Protein AF-R5W3Z1-F1 (afdb_monomer_lite)

Structure (mmCIF, N/CA/C/O backbone):
data_AF-R5W3Z1-F1
#
_entry.id   AF-R5W3Z1-F1
#
loop_
_atom_site.group_PDB
_atom_site.id
_atom_site.type_symbol
_atom_site.label_atom_id
_atom_site.label_alt_id
_atom_site.label_comp_id
_atom_site.label_asym_id
_atom_site.label_entity_id
_atom_site.label_seq_id
_atom_site.pdbx_PDB_ins_code
_atom_site.Cartn_x
_atom_site.Cartn_y
_atom_site.Cartn_z
_atom_site.occupancy
_atom_site.B_iso_or_equiv
_atom_site.auth_seq_id
_atom_site.auth_comp_id
_atom_site.auth_asym_id
_atom_site.auth_atom_id
_atom_site.pdbx_PDB_model_num
ATOM 1 N N . MET A 1 1 ? 28.554 -27.833 -35.965 1.00 53.41 1 MET A N 1
ATOM 2 C CA . MET A 1 1 ? 28.028 -27.826 -37.361 1.00 53.41 1 MET A CA 1
ATOM 3 C C . MET A 1 1 ? 29.161 -27.703 -38.378 1.00 53.41 1 MET A C 1
ATOM 5 O O . MET A 1 1 ? 29.049 -28.278 -39.451 1.00 53.41 1 MET A O 1
ATOM 9 N N . TYR A 1 2 ? 30.251 -27.010 -38.029 1.00 67.38 2 TYR A N 1
ATOM 10 C CA . TYR A 1 2 ? 31.408 -26.791 -38.904 1.00 67.38 2 TYR A CA 1
ATOM 11 C C . TYR A 1 2 ? 32.549 -27.806 -38.714 1.00 67.38 2 TYR A C 1
ATOM 13 O O . TYR A 1 2 ? 33.465 -27.845 -39.524 1.00 67.38 2 TYR A O 1
ATOM 21 N N . ASP A 1 3 ? 32.485 -28.658 -37.687 1.00 74.06 3 ASP A N 1
ATOM 22 C CA . ASP A 1 3 ? 33.613 -29.520 -37.285 1.00 74.06 3 ASP A CA 1
ATOM 23 C C . ASP A 1 3 ? 33.798 -30.771 -38.160 1.00 74.06 3 ASP A C 1
ATOM 25 O O . ASP A 1 3 ? 34.754 -31.523 -37.986 1.00 74.06 3 ASP A O 1
ATOM 29 N N . ARG A 1 4 ? 32.875 -31.028 -39.097 1.00 86.12 4 ARG A N 1
ATOM 30 C CA . ARG A 1 4 ? 32.972 -32.132 -40.062 1.00 86.12 4 ARG A CA 1
ATOM 31 C C . ARG A 1 4 ? 32.251 -31.806 -41.373 1.00 86.12 4 ARG A C 1
ATOM 33 O O . ARG A 1 4 ? 31.269 -31.054 -41.335 1.00 86.12 4 ARG A O 1
ATOM 40 N N . PRO A 1 5 ? 32.665 -32.405 -42.507 1.00 87.25 5 PRO A N 1
ATOM 41 C CA . PRO A 1 5 ? 31.951 -32.280 -43.774 1.00 87.25 5 PRO A CA 1
ATOM 42 C C . PRO A 1 5 ? 30.468 -32.637 -43.630 1.00 87.25 5 PRO A C 1
ATOM 44 O O . PRO A 1 5 ? 30.122 -33.641 -43.005 1.00 87.25 5 PRO A O 1
ATOM 47 N N . GLN A 1 6 ? 29.599 -31.809 -44.207 1.00 87.50 6 GLN A N 1
ATOM 48 C CA . GLN A 1 6 ? 28.164 -32.075 -44.293 1.00 87.50 6 GLN A CA 1
ATOM 49 C C . GLN A 1 6 ? 27.840 -32.619 -45.687 1.00 87.50 6 GLN A C 1
ATOM 51 O O . GLN A 1 6 ? 28.346 -32.105 -46.684 1.00 87.50 6 GLN A O 1
ATOM 56 N N . VAL A 1 7 ? 26.999 -33.650 -45.761 1.00 89.88 7 VAL A N 1
ATOM 57 C CA . VAL A 1 7 ? 26.554 -34.252 -47.026 1.00 89.88 7 VAL A CA 1
ATOM 58 C C . VAL A 1 7 ? 25.113 -33.830 -47.281 1.00 89.88 7 VAL A C 1
ATOM 60 O O . VAL A 1 7 ? 24.255 -34.022 -46.421 1.00 89.88 7 VAL A O 1
ATOM 63 N N . LEU A 1 8 ? 24.848 -33.258 -48.457 1.00 90.06 8 LEU A N 1
ATOM 64 C CA . LEU A 1 8 ? 23.506 -32.858 -48.885 1.00 90.06 8 LEU A CA 1
ATOM 65 C C . LEU A 1 8 ? 22.981 -33.820 -49.965 1.00 90.06 8 LEU A C 1
ATOM 67 O O . LEU A 1 8 ? 23.725 -34.137 -50.897 1.00 90.06 8 LEU A O 1
ATOM 71 N N . PRO A 1 9 ? 21.713 -34.265 -49.891 1.00 92.31 9 PRO A N 1
ATOM 72 C CA . PRO A 1 9 ? 21.113 -35.157 -50.881 1.00 92.31 9 PRO A CA 1
ATOM 73 C C . PRO A 1 9 ? 20.674 -34.370 -52.127 1.00 92.31 9 PRO A C 1
ATOM 75 O O . PRO A 1 9 ? 19.489 -34.149 -52.371 1.00 92.31 9 PRO A O 1
ATOM 78 N N . LEU A 1 10 ? 21.645 -33.919 -52.928 1.00 91.81 10 LEU A N 1
ATOM 79 C CA . LEU A 1 10 ? 21.386 -33.070 -54.098 1.00 91.81 10 LEU A CA 1
ATOM 80 C C . LEU A 1 10 ? 20.348 -33.641 -55.090 1.00 91.81 10 LEU A C 1
ATOM 82 O O . LEU A 1 10 ? 19.529 -32.851 -55.562 1.00 91.81 10 LEU A O 1
ATOM 86 N N . PRO A 1 11 ? 20.301 -34.960 -55.386 1.00 92.56 11 PRO A N 1
ATOM 87 C CA . PRO A 1 11 ? 19.276 -35.515 -56.275 1.00 92.56 11 PRO A CA 1
ATOM 88 C C . PRO A 1 11 ? 17.839 -35.287 -55.776 1.00 92.56 11 PRO A C 1
ATOM 90 O O . PRO A 1 11 ? 16.968 -34.921 -56.564 1.00 92.56 11 PRO A O 1
ATOM 93 N N . ASP A 1 12 ? 17.605 -35.413 -54.466 1.00 93.94 12 ASP A N 1
ATOM 94 C CA . ASP A 1 12 ? 16.282 -35.209 -53.855 1.00 93.94 12 ASP A CA 1
ATOM 95 C C . ASP A 1 12 ? 15.904 -33.724 -53.767 1.00 93.94 12 ASP A C 1
ATOM 97 O O . ASP A 1 12 ? 14.724 -33.362 -53.766 1.00 93.94 12 ASP A O 1
ATOM 101 N N . MET A 1 13 ? 16.914 -32.856 -53.679 1.00 95.19 13 MET A N 1
ATOM 102 C CA . MET A 1 13 ? 16.752 -31.404 -53.629 1.00 95.19 13 MET A CA 1
ATOM 103 C C . MET A 1 13 ? 16.442 -30.811 -55.003 1.00 95.19 13 MET A C 1
ATOM 105 O O . MET A 1 13 ? 15.615 -29.902 -55.104 1.00 95.19 13 MET A O 1
ATOM 109 N N . TYR A 1 14 ? 17.076 -31.338 -56.055 1.00 88.50 14 TYR A N 1
ATOM 110 C CA . TYR A 1 14 ? 16.977 -30.806 -57.412 1.00 88.50 14 TYR A CA 1
ATOM 111 C C . TYR A 1 14 ? 15.541 -30.845 -57.941 1.00 88.50 14 TYR A C 1
ATOM 113 O O . TYR A 1 14 ? 15.017 -29.822 -58.372 1.00 88.50 14 TYR A O 1
ATOM 121 N N . GLY A 1 15 ? 14.853 -31.985 -57.808 1.00 90.19 15 GLY A N 1
ATOM 122 C CA . GLY A 1 15 ? 13.467 -32.134 -58.276 1.00 90.19 15 GLY A CA 1
ATOM 123 C C . GLY A 1 15 ? 12.446 -31.249 -57.548 1.00 90.19 15 GLY A C 1
ATOM 124 O O . GLY A 1 15 ? 11.312 -31.119 -58.000 1.00 90.19 15 GLY A O 1
ATOM 125 N N . LYS A 1 16 ? 12.841 -30.636 -56.426 1.00 94.25 16 LYS A N 1
ATOM 126 C CA . LYS A 1 16 ? 12.005 -29.769 -55.584 1.00 94.25 16 LYS A CA 1
ATOM 127 C C . LYS A 1 16 ? 12.449 -28.303 -55.608 1.00 94.25 16 LYS A C 1
ATOM 129 O O . LYS A 1 16 ? 11.865 -27.499 -54.888 1.00 94.25 16 LYS A O 1
ATOM 134 N N . ASN A 1 17 ? 13.464 -27.956 -56.407 1.00 93.38 17 ASN A N 1
ATOM 135 C CA . ASN A 1 17 ? 14.061 -26.617 -56.468 1.00 93.38 17 ASN A CA 1
ATOM 136 C C . ASN A 1 17 ? 14.481 -26.074 -55.089 1.00 93.38 17 ASN A C 1
ATOM 138 O O . ASN A 1 17 ? 14.274 -24.900 -54.780 1.00 93.38 17 ASN A O 1
ATOM 142 N N . LEU A 1 18 ? 15.046 -26.932 -54.233 1.00 94.19 18 LEU A N 1
ATOM 143 C CA . LEU A 1 18 ? 15.487 -26.511 -52.904 1.00 94.19 18 LEU A CA 1
ATOM 144 C C . LEU A 1 18 ? 16.828 -25.772 -52.980 1.00 94.19 18 LEU A C 1
ATOM 146 O O . LEU A 1 18 ? 17.798 -26.277 -53.544 1.00 94.19 18 LEU A O 1
ATOM 150 N N . THR A 1 19 ? 16.895 -24.613 -52.328 1.00 91.31 19 THR A N 1
ATOM 151 C CA . THR A 1 19 ? 18.121 -23.820 -52.177 1.00 91.31 19 THR A CA 1
ATOM 152 C C . THR A 1 19 ? 18.722 -24.049 -50.795 1.00 91.31 19 THR A C 1
ATOM 154 O O . THR A 1 19 ? 18.048 -23.855 -49.784 1.00 91.31 19 THR A O 1
ATOM 157 N N . PHE A 1 20 ? 20.006 -24.407 -50.735 1.00 89.00 20 PHE A N 1
ATOM 158 C CA . PHE A 1 20 ? 20.772 -24.406 -49.488 1.00 89.00 20 PHE A CA 1
ATOM 159 C C . PHE A 1 20 ? 21.518 -23.078 -49.350 1.00 89.00 20 PHE A C 1
ATOM 161 O O . PHE A 1 20 ? 22.374 -22.756 -50.173 1.00 89.00 20 PHE A O 1
ATOM 168 N N . LYS A 1 21 ? 21.182 -22.303 -48.316 1.00 88.50 21 LYS A N 1
ATOM 169 C CA . LYS A 1 21 ? 21.826 -21.024 -48.000 1.00 88.50 21 LYS A CA 1
ATOM 170 C C . LYS A 1 21 ? 22.488 -21.121 -46.629 1.00 88.50 21 LYS A C 1
ATOM 172 O O . LYS A 1 21 ? 21.856 -21.544 -45.666 1.00 88.50 21 LYS A O 1
ATOM 177 N N . THR A 1 22 ? 23.742 -20.693 -46.542 1.00 85.50 22 THR A N 1
ATOM 178 C CA . THR A 1 22 ? 24.482 -20.532 -45.282 1.00 85.50 22 THR A CA 1
ATOM 179 C C . THR A 1 22 ? 24.839 -19.065 -45.089 1.00 85.50 22 THR A C 1
ATOM 181 O O . THR A 1 22 ? 25.014 -18.345 -46.071 1.00 85.50 22 THR A O 1
ATOM 184 N N . GLY A 1 23 ? 25.003 -18.622 -43.848 1.00 81.00 23 GLY A N 1
ATOM 185 C CA . GLY A 1 23 ? 25.398 -17.250 -43.543 1.00 81.00 23 GLY A CA 1
ATOM 186 C C . GLY A 1 23 ? 25.834 -17.095 -42.091 1.00 81.00 23 GLY A C 1
ATOM 187 O O . GLY A 1 23 ? 25.547 -17.955 -41.259 1.00 81.00 23 GLY A O 1
ATOM 188 N N . GLY A 1 24 ? 26.559 -16.010 -41.817 1.00 77.00 24 GLY A N 1
ATOM 189 C CA . GLY A 1 24 ? 26.831 -15.545 -40.458 1.00 77.00 24 GLY A CA 1
ATOM 190 C C . GLY A 1 24 ? 25.657 -14.744 -39.891 1.00 77.00 24 GLY A C 1
ATOM 191 O O . GLY A 1 24 ? 24.593 -14.670 -40.502 1.00 77.00 24 GLY A O 1
ATOM 192 N N . VAL A 1 25 ? 25.859 -14.140 -38.720 1.00 78.38 25 VAL A N 1
ATOM 193 C CA . VAL A 1 25 ? 24.872 -13.228 -38.124 1.00 78.38 25 VAL A CA 1
ATOM 194 C C . VAL A 1 25 ? 24.678 -12.027 -39.045 1.00 78.38 25 VAL A C 1
ATOM 196 O O . VAL A 1 25 ? 25.653 -11.360 -39.393 1.00 78.38 25 VAL A O 1
ATOM 199 N N . ASP A 1 26 ? 23.427 -11.760 -39.414 1.00 70.69 26 ASP A N 1
ATOM 200 C CA . ASP A 1 26 ? 23.076 -10.617 -40.244 1.00 70.69 26 ASP A CA 1
ATOM 201 C C . ASP A 1 26 ? 22.780 -9.396 -39.366 1.00 70.69 26 ASP A C 1
ATOM 203 O O . ASP A 1 26 ? 21.762 -9.328 -38.678 1.00 70.69 26 ASP A O 1
ATOM 207 N N . GLY A 1 27 ? 23.734 -8.468 -39.309 1.00 71.56 27 GLY A N 1
ATOM 208 C CA . GLY A 1 27 ? 23.624 -7.238 -38.525 1.00 71.56 27 GLY A CA 1
ATOM 209 C C . GLY A 1 27 ? 23.068 -6.048 -39.309 1.00 71.56 27 GLY A C 1
ATOM 210 O O . GLY A 1 27 ? 23.003 -4.956 -38.743 1.00 71.56 27 GLY A O 1
ATOM 211 N N . CYS A 1 28 ? 22.718 -6.202 -40.597 1.00 81.50 28 CYS A N 1
ATOM 212 C CA . CYS A 1 28 ? 22.297 -5.068 -41.428 1.00 81.50 28 CYS A CA 1
ATOM 213 C C . CYS A 1 28 ? 20.879 -4.569 -41.120 1.00 81.50 28 CYS A C 1
ATOM 215 O O . CYS A 1 28 ? 20.592 -3.394 -41.344 1.00 81.50 28 CYS A O 1
ATOM 217 N N . ASP A 1 29 ? 20.037 -5.412 -40.518 1.00 86.50 29 ASP A N 1
ATOM 218 C CA . ASP A 1 29 ? 18.621 -5.108 -40.273 1.00 86.50 29 ASP A CA 1
ATOM 219 C C . ASP A 1 29 ? 18.344 -4.589 -38.851 1.00 86.50 29 ASP A C 1
ATOM 221 O O . ASP A 1 29 ? 17.193 -4.415 -38.448 1.00 86.50 29 ASP A O 1
ATOM 225 N N . CYS A 1 30 ? 19.386 -4.287 -38.068 1.00 87.62 30 CYS A N 1
ATOM 226 C CA . CYS A 1 30 ? 19.242 -3.806 -36.689 1.00 87.62 30 CYS A CA 1
ATOM 227 C C . CYS A 1 30 ? 18.326 -2.576 -36.575 1.00 87.62 30 CYS A C 1
ATOM 229 O O . CYS A 1 30 ? 17.516 -2.494 -35.653 1.00 87.62 30 CYS A O 1
ATOM 231 N N . ALA A 1 31 ? 18.427 -1.627 -37.512 1.00 90.75 31 ALA A N 1
ATOM 232 C CA . ALA A 1 31 ? 17.596 -0.423 -37.507 1.00 90.75 31 ALA A CA 1
ATOM 233 C C . ALA A 1 31 ? 16.106 -0.742 -37.715 1.00 90.75 31 ALA A C 1
ATOM 235 O O . ALA A 1 31 ? 15.247 -0.161 -37.052 1.00 90.75 31 ALA A O 1
ATOM 236 N N . GLU A 1 32 ? 15.795 -1.687 -38.603 1.00 93.81 32 GLU A N 1
ATOM 237 C CA . GLU A 1 32 ? 14.421 -2.121 -38.842 1.00 93.81 32 GLU A CA 1
ATOM 238 C C . GLU A 1 32 ? 13.862 -2.886 -37.641 1.00 93.81 32 GLU A C 1
ATOM 240 O O . GLU A 1 32 ? 12.751 -2.592 -37.199 1.00 93.81 32 GLU A O 1
ATOM 245 N N . ILE A 1 33 ? 14.647 -3.801 -37.067 1.00 92.38 33 ILE A N 1
ATOM 246 C CA . ILE A 1 33 ? 14.259 -4.571 -35.879 1.00 92.38 33 ILE A CA 1
ATOM 247 C C . ILE A 1 33 ? 13.944 -3.630 -34.709 1.00 92.38 33 ILE A C 1
ATOM 249 O O . ILE A 1 33 ? 12.888 -3.753 -34.093 1.00 92.38 33 ILE A O 1
ATOM 253 N N . LEU A 1 34 ? 14.813 -2.650 -34.432 1.00 91.75 34 LEU A N 1
ATOM 254 C CA . LEU A 1 34 ? 14.584 -1.663 -33.371 1.00 91.75 34 LEU A CA 1
ATOM 255 C C . LEU A 1 34 ? 13.319 -0.833 -33.616 1.00 91.75 34 LEU A C 1
ATOM 257 O O . LEU A 1 34 ? 12.571 -0.578 -32.674 1.00 91.75 34 LEU A O 1
ATOM 261 N N . ARG A 1 35 ? 13.045 -0.449 -34.869 1.00 95.06 35 ARG A N 1
ATOM 262 C CA . ARG A 1 35 ? 11.805 0.252 -35.227 1.00 95.06 35 ARG A CA 1
ATOM 263 C C . ARG A 1 35 ? 10.573 -0.610 -34.944 1.00 95.06 35 ARG A C 1
ATOM 265 O O . ARG A 1 35 ? 9.619 -0.119 -34.355 1.00 95.06 35 ARG A O 1
ATOM 272 N N . LEU A 1 36 ? 10.590 -1.886 -35.326 1.00 96.56 36 LEU A N 1
ATOM 273 C CA . LEU A 1 36 ? 9.467 -2.801 -35.093 1.00 96.56 36 LEU A CA 1
ATOM 274 C C . LEU A 1 36 ? 9.218 -3.055 -33.598 1.00 96.56 36 LEU A C 1
ATOM 276 O O . LEU A 1 36 ? 8.062 -3.166 -33.192 1.00 96.56 36 LEU A O 1
ATOM 280 N N . ILE A 1 37 ? 10.280 -3.103 -32.786 1.00 93.56 37 ILE A N 1
ATOM 281 C CA . ILE A 1 37 ? 10.176 -3.166 -31.320 1.00 93.56 37 ILE A CA 1
ATOM 282 C C . ILE A 1 37 ? 9.554 -1.876 -30.774 1.00 93.56 37 ILE A C 1
ATOM 284 O O . ILE A 1 37 ? 8.605 -1.938 -30.000 1.00 93.56 37 ILE A O 1
ATOM 288 N N . ALA A 1 38 ? 10.039 -0.706 -31.205 1.00 88.44 38 ALA A N 1
ATOM 289 C CA . ALA A 1 38 ? 9.512 0.587 -30.764 1.00 88.44 38 ALA A CA 1
ATOM 290 C C . ALA A 1 38 ? 8.032 0.791 -31.143 1.00 88.44 38 ALA A C 1
ATOM 292 O O . ALA A 1 38 ? 7.286 1.426 -30.405 1.00 88.44 38 ALA A O 1
ATOM 293 N N . GLU A 1 39 ? 7.598 0.226 -32.272 1.00 94.69 39 GLU A N 1
ATOM 294 C CA . GLU A 1 39 ? 6.197 0.206 -32.712 1.00 94.69 39 GLU A CA 1
ATOM 295 C C . GLU A 1 39 ? 5.341 -0.864 -31.999 1.00 94.69 39 GLU A C 1
ATOM 297 O O . GLU A 1 39 ? 4.153 -0.983 -32.296 1.00 94.69 39 GLU A O 1
ATOM 302 N N . GLY A 1 40 ? 5.917 -1.676 -31.104 1.00 88.62 40 GLY A N 1
ATOM 303 C CA . GLY A 1 40 ? 5.217 -2.758 -30.399 1.00 88.62 40 GLY A CA 1
ATOM 304 C C . GLY A 1 40 ? 4.834 -3.954 -31.281 1.00 88.62 40 GLY A C 1
ATOM 305 O O . GLY A 1 40 ? 4.086 -4.827 -30.851 1.00 88.62 40 GLY A O 1
ATOM 306 N N . LYS A 1 41 ? 5.336 -4.020 -32.521 1.00 95.25 41 LYS A N 1
ATOM 307 C CA . LYS A 1 41 ? 5.076 -5.130 -33.458 1.00 95.25 41 LYS A CA 1
ATOM 308 C C . LYS A 1 41 ? 5.900 -6.375 -33.144 1.00 95.25 41 LYS A C 1
ATOM 310 O O . LYS A 1 41 ? 5.541 -7.468 -33.574 1.00 95.25 41 LYS A O 1
ATOM 315 N N . ILE A 1 42 ? 7.010 -6.203 -32.429 1.00 94.75 42 ILE A N 1
ATOM 316 C CA . ILE A 1 42 ? 7.846 -7.284 -31.913 1.00 94.75 42 ILE A CA 1
ATOM 317 C C . ILE A 1 42 ? 8.030 -7.052 -30.416 1.00 94.75 42 ILE A C 1
ATOM 319 O O . ILE A 1 42 ? 8.662 -6.077 -30.020 1.00 94.75 42 ILE A O 1
ATOM 323 N N . ASP A 1 43 ? 7.536 -7.979 -29.599 1.00 87.38 43 ASP A N 1
ATOM 324 C CA . ASP A 1 43 ? 7.870 -8.034 -28.179 1.00 87.38 43 ASP A CA 1
ATOM 325 C C . ASP A 1 43 ? 8.962 -9.084 -27.941 1.00 87.38 43 ASP A C 1
ATOM 327 O O . ASP A 1 43 ? 8.749 -10.289 -28.082 1.00 87.38 43 ASP A O 1
ATOM 331 N N . THR A 1 44 ? 10.162 -8.617 -27.596 1.00 89.44 44 THR A N 1
ATOM 332 C CA . THR A 1 44 ? 11.297 -9.489 -27.262 1.00 89.44 44 THR A CA 1
ATOM 333 C C . THR A 1 44 ? 11.380 -9.824 -25.776 1.00 89.44 44 THR A C 1
ATOM 335 O O . THR A 1 44 ? 12.243 -10.609 -25.384 1.00 89.44 44 THR A O 1
ATOM 338 N N . THR A 1 45 ? 10.528 -9.233 -24.935 1.00 84.19 45 THR A N 1
ATOM 339 C CA . THR A 1 45 ? 10.562 -9.402 -23.475 1.00 84.19 45 THR A CA 1
ATOM 340 C C . THR A 1 45 ? 10.517 -10.874 -23.051 1.00 84.19 45 THR A C 1
ATOM 342 O O . THR A 1 45 ? 11.372 -11.260 -22.249 1.00 84.19 45 THR A O 1
ATOM 345 N N . PRO A 1 46 ? 9.661 -11.741 -23.638 1.00 87.75 46 PRO A N 1
ATOM 346 C CA . PRO A 1 46 ? 9.592 -13.156 -23.262 1.00 87.75 46 PRO A CA 1
ATOM 347 C C . PRO A 1 46 ? 10.866 -13.956 -23.560 1.00 87.75 46 PRO A C 1
ATOM 349 O O . PRO A 1 46 ? 11.052 -15.042 -23.017 1.00 87.75 46 PRO A O 1
ATOM 352 N N . LEU A 1 47 ? 11.759 -13.447 -24.421 1.00 92.00 47 LEU A N 1
ATOM 353 C CA . LEU A 1 47 ? 13.020 -14.125 -24.718 1.00 92.00 47 LEU A CA 1
ATOM 354 C C . LEU A 1 47 ? 13.974 -14.084 -23.522 1.00 92.00 47 LEU A C 1
ATOM 356 O O . LEU A 1 47 ? 14.762 -15.014 -23.349 1.00 92.00 47 LEU A O 1
ATOM 360 N N . ILE A 1 48 ? 13.916 -13.027 -22.700 1.00 93.00 48 ILE A N 1
ATOM 361 C CA . ILE A 1 48 ? 14.752 -12.877 -21.504 1.00 93.00 48 ILE A CA 1
ATOM 362 C C . ILE A 1 48 ? 14.168 -13.726 -20.378 1.00 93.00 48 ILE A C 1
ATOM 364 O O . ILE A 1 48 ? 13.392 -13.259 -19.554 1.00 93.00 48 ILE A O 1
ATOM 368 N N . THR A 1 49 ? 14.591 -14.984 -20.339 1.00 92.19 49 THR A N 1
ATOM 369 C CA . THR A 1 49 ? 14.165 -15.948 -19.315 1.00 92.19 49 THR A CA 1
ATOM 370 C C . THR A 1 49 ? 14.831 -15.741 -17.958 1.00 92.19 49 THR A C 1
ATOM 372 O O . THR A 1 49 ? 14.245 -16.080 -16.942 1.00 92.19 49 THR A O 1
ATOM 375 N N . HIS A 1 50 ? 16.060 -15.216 -17.933 1.00 86.81 50 HIS A N 1
ATOM 376 C CA . HIS A 1 50 ? 16.852 -15.086 -16.710 1.00 86.81 50 HIS A CA 1
ATOM 377 C C . HIS A 1 50 ? 17.625 -13.766 -16.699 1.00 86.81 50 HIS A C 1
ATOM 379 O O . HIS A 1 50 ? 18.049 -13.261 -17.746 1.00 86.81 50 HIS A O 1
ATOM 385 N N . ARG A 1 51 ? 17.841 -13.215 -15.502 1.00 88.81 51 ARG A N 1
ATOM 386 C CA . ARG A 1 51 ? 18.617 -11.991 -15.279 1.00 88.81 51 ARG A CA 1
ATOM 387 C C . ARG A 1 51 ? 19.558 -12.194 -14.100 1.00 88.81 51 ARG A C 1
ATOM 389 O O . ARG A 1 51 ? 19.101 -12.624 -13.049 1.00 88.81 51 ARG A O 1
ATOM 396 N N . PHE A 1 52 ? 20.829 -11.843 -14.273 1.00 79.31 52 PHE A N 1
ATOM 397 C CA . PHE A 1 52 ? 21.835 -11.896 -13.208 1.00 79.31 52 PHE A CA 1
ATOM 398 C C . PHE A 1 52 ? 22.590 -10.572 -13.137 1.00 79.31 52 PHE A C 1
ATOM 400 O O . PHE A 1 52 ? 22.905 -10.005 -14.188 1.00 79.31 52 PHE A O 1
ATOM 407 N N . PRO A 1 53 ? 22.919 -10.067 -11.941 1.00 75.94 53 PRO A N 1
ATOM 408 C CA . PRO A 1 53 ? 23.841 -8.951 -11.822 1.00 75.94 53 PRO A CA 1
ATOM 409 C C . PRO A 1 53 ? 25.265 -9.395 -12.179 1.00 75.94 53 PRO A C 1
ATOM 411 O O . PRO A 1 53 ? 25.621 -10.567 -12.071 1.00 75.94 53 PRO A O 1
ATOM 414 N N . LEU A 1 54 ? 26.111 -8.450 -12.594 1.00 81.31 54 LEU A N 1
ATOM 415 C CA . LEU A 1 54 ? 27.478 -8.751 -13.041 1.00 81.31 54 LEU A CA 1
ATOM 416 C C . LEU A 1 54 ? 28.333 -9.494 -11.991 1.00 81.31 54 LEU A C 1
ATOM 418 O O . LEU A 1 54 ? 29.249 -10.221 -12.354 1.00 81.31 54 LEU A O 1
ATOM 422 N N . ASN A 1 55 ? 28.057 -9.338 -10.694 1.00 77.94 55 ASN A N 1
ATOM 423 C CA . ASN A 1 55 ? 28.736 -10.086 -9.625 1.00 77.94 55 ASN A CA 1
ATOM 424 C C . ASN A 1 55 ? 28.283 -11.550 -9.487 1.00 77.94 55 ASN A C 1
ATOM 426 O O . ASN A 1 55 ? 28.949 -12.297 -8.781 1.00 77.94 55 ASN A O 1
ATOM 430 N N . GLU A 1 56 ? 27.211 -11.965 -10.161 1.00 80.94 56 GLU A N 1
ATOM 431 C CA . GLU A 1 56 ? 26.741 -13.358 -10.249 1.00 80.94 56 GLU A CA 1
ATOM 432 C C . GLU A 1 56 ? 26.982 -13.945 -11.650 1.00 80.94 56 GLU A C 1
ATOM 434 O O . GLU A 1 56 ? 26.322 -14.889 -12.084 1.00 80.94 56 GLU A O 1
ATOM 439 N N . ILE A 1 57 ? 27.942 -13.383 -12.390 1.00 90.75 57 ILE A N 1
ATOM 440 C CA . ILE A 1 57 ? 28.220 -13.781 -13.772 1.00 90.75 57 ILE A CA 1
ATOM 441 C C . ILE A 1 57 ? 28.564 -15.272 -13.907 1.00 90.75 57 ILE A C 1
ATOM 443 O O . ILE A 1 57 ? 28.195 -15.890 -14.901 1.00 90.75 57 ILE A O 1
ATOM 447 N N . GLU A 1 58 ? 29.223 -15.873 -12.913 1.00 91.31 58 GLU A N 1
ATOM 448 C CA . GLU A 1 58 ? 29.547 -17.306 -12.922 1.00 91.31 58 GLU A CA 1
ATOM 449 C C . GLU A 1 58 ? 28.286 -18.180 -12.907 1.00 91.31 58 GLU A C 1
ATOM 451 O O . GLU A 1 58 ? 28.192 -19.147 -13.663 1.00 91.31 58 GLU A O 1
ATOM 456 N N . GLU A 1 59 ? 27.282 -17.801 -12.116 1.00 86.50 59 GLU A N 1
ATOM 457 C CA . GLU A 1 59 ? 26.005 -18.511 -12.036 1.00 86.50 59 GLU A CA 1
ATOM 458 C C . GLU A 1 59 ? 25.188 -18.344 -13.321 1.00 86.50 59 GLU A C 1
ATOM 460 O O . GLU A 1 59 ? 24.614 -19.304 -13.842 1.00 86.50 59 GLU A O 1
ATOM 465 N N . ALA A 1 60 ? 25.220 -17.139 -13.895 1.00 93.25 60 ALA A N 1
ATOM 466 C CA . ALA A 1 60 ? 24.631 -16.856 -15.196 1.00 93.25 60 ALA A CA 1
ATOM 467 C C . ALA A 1 60 ? 25.192 -17.781 -16.291 1.00 93.25 60 ALA A C 1
ATOM 469 O O . ALA A 1 60 ? 24.429 -18.341 -17.086 1.00 93.25 60 ALA A O 1
ATOM 470 N N . TYR A 1 61 ? 26.518 -17.975 -16.311 1.00 96.00 61 TYR A N 1
ATOM 471 C CA . TYR A 1 61 ? 27.169 -18.925 -17.213 1.00 96.00 61 TYR A CA 1
ATOM 472 C C . TYR A 1 61 ? 26.775 -20.367 -16.896 1.00 96.00 61 TYR A C 1
ATOM 474 O O . TYR A 1 61 ? 26.426 -21.097 -17.821 1.00 96.00 61 TYR A O 1
ATOM 482 N N . ARG A 1 62 ? 26.751 -20.767 -15.616 1.00 95.56 62 ARG A N 1
ATOM 483 C CA . ARG A 1 62 ? 26.370 -22.124 -15.198 1.00 95.56 62 ARG A CA 1
ATOM 484 C C . ARG A 1 62 ? 24.980 -22.505 -15.704 1.00 95.56 62 ARG A C 1
ATOM 486 O O . ARG A 1 62 ? 24.831 -23.575 -16.293 1.00 95.56 62 ARG A O 1
ATOM 493 N N . ILE A 1 63 ? 23.976 -21.650 -15.503 1.00 93.75 63 ILE A N 1
ATOM 494 C CA . ILE A 1 63 ? 22.603 -21.912 -15.961 1.00 93.75 63 ILE A CA 1
ATOM 495 C C . ILE A 1 63 ? 22.543 -21.975 -17.486 1.00 93.75 63 ILE A C 1
ATOM 497 O O . ILE A 1 63 ? 21.987 -22.931 -18.030 1.00 93.75 63 ILE A O 1
ATOM 501 N N . PHE A 1 64 ? 23.154 -21.008 -18.180 1.00 96.31 64 PHE A N 1
ATOM 502 C CA . PHE A 1 64 ? 23.111 -20.942 -19.641 1.00 96.31 64 PHE A CA 1
ATOM 503 C C . PHE A 1 64 ? 23.820 -22.124 -20.317 1.00 96.31 64 PHE A C 1
ATOM 505 O O . PHE A 1 64 ? 23.261 -22.740 -21.225 1.00 96.31 64 PHE A O 1
ATOM 512 N N . GLU A 1 65 ? 25.026 -22.471 -19.865 1.00 95.88 65 GLU A N 1
ATOM 513 C CA . GLU A 1 65 ? 25.832 -23.563 -20.420 1.00 95.88 65 GLU A CA 1
ATOM 514 C C . GLU A 1 65 ? 25.155 -24.923 -20.225 1.00 95.88 65 GLU A C 1
ATOM 516 O O . GLU A 1 65 ? 25.090 -25.730 -21.155 1.00 95.88 65 GLU A O 1
ATOM 521 N N . ASN A 1 66 ? 24.582 -25.153 -19.040 1.00 95.00 66 ASN A N 1
ATOM 522 C CA . ASN A 1 66 ? 23.946 -26.423 -18.689 1.00 95.00 66 ASN A CA 1
ATOM 523 C C . ASN A 1 66 ? 22.463 -26.501 -19.088 1.00 95.00 66 ASN A C 1
ATOM 525 O O . ASN A 1 66 ? 21.826 -27.525 -18.845 1.00 95.00 66 ASN A O 1
ATOM 529 N N . ARG A 1 67 ? 21.912 -25.451 -19.715 1.00 93.88 67 ARG A N 1
ATOM 530 C CA . ARG A 1 67 ? 20.501 -25.361 -20.139 1.00 93.88 67 ARG A CA 1
ATOM 531 C C . ARG A 1 67 ? 19.513 -25.643 -19.000 1.00 93.88 67 ARG A C 1
ATOM 533 O O . ARG A 1 67 ? 18.517 -26.343 -19.191 1.00 93.88 67 ARG A O 1
ATOM 540 N N . LEU A 1 68 ? 19.810 -25.123 -17.814 1.00 88.56 68 LEU A N 1
ATOM 541 C CA . LEU A 1 68 ? 18.977 -25.321 -16.629 1.00 88.56 68 LEU A CA 1
ATOM 542 C C . LEU A 1 68 ? 17.742 -24.421 -16.673 1.00 88.56 68 LEU A C 1
ATOM 544 O O . LEU A 1 68 ? 17.719 -23.419 -17.387 1.00 88.56 68 LEU A O 1
ATOM 548 N N . ASP A 1 69 ? 16.710 -24.813 -15.929 1.00 87.81 69 ASP A N 1
ATOM 549 C CA . ASP A 1 69 ? 15.528 -23.993 -15.635 1.00 87.81 69 ASP A CA 1
ATOM 550 C C . ASP A 1 69 ? 14.834 -23.390 -16.871 1.00 87.81 69 ASP A C 1
ATOM 552 O O . ASP A 1 69 ? 14.244 -22.314 -16.832 1.00 87.81 69 ASP A O 1
ATOM 556 N N . GLY A 1 70 ? 14.901 -24.092 -18.009 1.00 90.94 70 GLY A N 1
ATOM 557 C CA . GLY A 1 70 ? 14.276 -23.644 -19.255 1.00 90.94 70 GLY A CA 1
ATOM 558 C C . GLY A 1 70 ? 14.913 -22.387 -19.862 1.00 90.94 70 GLY A C 1
ATOM 559 O O . GLY A 1 70 ? 14.239 -21.659 -20.589 1.00 90.94 70 GLY A O 1
ATOM 560 N N . VAL A 1 71 ? 16.192 -22.111 -19.577 1.00 94.00 71 VAL A N 1
ATOM 561 C CA . VAL A 1 71 ? 16.895 -20.913 -20.061 1.00 94.00 71 VAL A CA 1
ATOM 562 C C . VAL A 1 71 ? 16.895 -20.785 -21.594 1.00 94.00 71 VAL A C 1
ATOM 564 O O . VAL A 1 71 ? 17.260 -21.705 -22.328 1.00 94.00 71 VAL A O 1
ATOM 567 N N . ILE A 1 72 ? 16.529 -19.592 -22.075 1.00 93.88 72 ILE A N 1
ATOM 568 C CA . ILE A 1 72 ? 16.585 -19.183 -23.490 1.00 93.88 72 ILE A CA 1
ATOM 569 C C . ILE A 1 72 ? 17.602 -18.051 -23.665 1.00 93.88 72 ILE A C 1
ATOM 571 O O . ILE A 1 72 ? 18.554 -18.171 -24.438 1.00 93.88 72 ILE A O 1
ATOM 575 N N . LYS A 1 73 ? 17.426 -16.948 -22.929 1.00 95.12 73 LYS A N 1
ATOM 576 C CA . LYS A 1 73 ? 18.336 -15.796 -22.916 1.00 95.12 73 LYS A CA 1
ATOM 577 C C . LYS A 1 73 ? 18.584 -15.355 -21.483 1.00 95.12 73 LYS A C 1
ATOM 579 O O . LYS A 1 73 ? 17.648 -15.223 -20.689 1.00 95.12 73 LYS A O 1
ATOM 584 N N . VAL A 1 74 ? 19.852 -15.078 -21.204 1.00 94.44 74 VAL A N 1
ATOM 585 C CA . VAL A 1 74 ? 20.305 -14.456 -19.966 1.00 94.44 74 VAL A CA 1
ATOM 586 C C . VAL A 1 74 ? 20.676 -13.004 -20.251 1.00 94.44 74 VAL A C 1
ATOM 588 O O . VAL A 1 74 ? 21.437 -12.736 -21.184 1.00 94.44 74 VAL A O 1
ATOM 591 N N . ALA A 1 75 ? 20.138 -12.068 -19.472 1.00 92.88 75 ALA A N 1
ATOM 592 C CA . ALA A 1 75 ? 20.561 -10.671 -19.496 1.00 92.88 75 ALA A CA 1
ATOM 593 C C . ALA A 1 75 ? 21.403 -10.357 -18.255 1.00 92.88 75 ALA A C 1
ATOM 595 O O . ALA A 1 75 ? 20.969 -10.598 -17.129 1.00 92.88 75 ALA A O 1
ATOM 596 N N . ILE A 1 76 ? 22.599 -9.808 -18.469 1.00 90.44 76 ILE A N 1
ATOM 597 C CA . ILE A 1 76 ? 23.469 -9.364 -17.380 1.00 90.44 76 ILE A CA 1
ATOM 598 C C . ILE A 1 76 ? 23.152 -7.911 -17.061 1.00 90.44 76 ILE A C 1
ATOM 600 O O . ILE A 1 76 ? 23.155 -7.059 -17.951 1.00 90.44 76 ILE A O 1
ATOM 604 N N . THR A 1 77 ? 22.862 -7.635 -15.796 1.00 78.50 77 THR A N 1
ATOM 605 C CA . THR A 1 77 ? 22.637 -6.283 -15.290 1.00 78.50 77 THR A CA 1
ATOM 606 C C . THR A 1 77 ? 23.903 -5.746 -14.623 1.00 78.50 77 THR A C 1
ATOM 608 O O . THR A 1 77 ? 24.862 -6.478 -14.365 1.00 78.50 77 THR A O 1
ATOM 611 N N . GLU A 1 78 ? 23.948 -4.435 -14.383 1.00 65.94 78 GLU A N 1
ATOM 612 C CA . GLU A 1 78 ? 25.054 -3.807 -13.652 1.00 65.94 78 GLU A CA 1
ATOM 613 C C . GLU A 1 78 ? 25.287 -4.493 -12.298 1.00 65.94 78 GLU A C 1
ATOM 615 O O . GLU A 1 78 ? 24.371 -5.073 -11.711 1.00 65.94 78 GLU A O 1
ATOM 620 N N . LYS A 1 79 ? 26.519 -4.410 -11.783 1.00 57.41 79 LYS A N 1
ATOM 621 C CA . LYS A 1 79 ? 26.852 -4.919 -10.451 1.00 57.41 79 LYS A CA 1
ATOM 622 C C . LYS A 1 79 ? 25.918 -4.273 -9.423 1.00 57.41 79 LYS A C 1
ATOM 624 O O . LYS A 1 79 ? 26.023 -3.078 -9.158 1.00 57.41 79 LYS A O 1
ATOM 629 N N . VAL A 1 80 ? 25.048 -5.075 -8.821 1.00 55.25 80 VAL A N 1
ATOM 630 C CA . VAL A 1 80 ? 24.315 -4.681 -7.621 1.00 55.25 80 VAL A CA 1
ATOM 631 C C . VAL A 1 80 ? 25.168 -5.145 -6.454 1.00 55.25 80 VAL A C 1
ATOM 633 O O . VAL A 1 80 ? 25.429 -6.338 -6.306 1.00 55.25 80 VAL A O 1
ATOM 636 N N . GLU A 1 81 ? 25.674 -4.215 -5.645 1.00 55.34 81 GLU A N 1
ATOM 637 C CA . GLU A 1 81 ? 26.287 -4.623 -4.385 1.00 55.34 81 GLU A CA 1
ATOM 638 C C . GLU A 1 81 ? 25.212 -5.286 -3.527 1.00 55.34 81 GLU A C 1
ATOM 640 O O . GLU A 1 81 ? 24.219 -4.662 -3.156 1.00 55.34 81 GLU A O 1
ATOM 645 N N . LEU A 1 82 ? 25.399 -6.579 -3.256 1.00 53.97 82 LEU A N 1
ATOM 646 C CA . LEU A 1 82 ? 24.564 -7.315 -2.323 1.00 53.97 82 LEU A CA 1
ATOM 647 C C . LEU A 1 82 ? 24.718 -6.655 -0.952 1.00 53.97 82 LEU A C 1
ATOM 649 O O . LEU A 1 82 ? 25.796 -6.670 -0.353 1.00 53.97 82 LEU A O 1
ATOM 653 N N . TYR A 1 83 ? 23.642 -6.055 -0.454 1.00 64.69 83 TYR A N 1
ATOM 654 C CA . TYR A 1 83 ? 23.618 -5.530 0.901 1.00 64.69 83 TYR A CA 1
ATOM 655 C C . TYR A 1 83 ? 23.527 -6.719 1.849 1.00 64.69 83 TYR A C 1
ATOM 657 O O . TYR A 1 83 ? 22.502 -7.388 1.907 1.00 64.69 83 TYR A O 1
ATOM 665 N N . ALA A 1 84 ? 24.607 -6.988 2.585 1.00 58.31 84 ALA A N 1
ATOM 666 C CA . ALA A 1 84 ? 24.746 -8.177 3.431 1.00 58.31 84 ALA A CA 1
ATOM 667 C C . ALA A 1 84 ? 23.648 -8.347 4.508 1.00 58.31 84 ALA A C 1
ATOM 669 O O . ALA A 1 84 ? 23.575 -9.402 5.127 1.00 58.31 84 ALA A O 1
ATOM 670 N N . GLY A 1 85 ? 22.813 -7.326 4.741 1.00 70.00 85 GLY A N 1
ATOM 671 C CA . GLY A 1 85 ? 21.671 -7.371 5.658 1.00 70.00 85 GLY A CA 1
ATOM 672 C C . GLY A 1 85 ? 20.290 -7.440 4.994 1.00 70.00 85 GLY A C 1
ATOM 673 O O . GLY A 1 85 ? 19.306 -7.476 5.725 1.00 70.00 85 GLY A O 1
ATOM 674 N N . ASP A 1 86 ? 20.193 -7.429 3.659 1.00 80.62 86 ASP A N 1
ATOM 675 C CA . ASP A 1 86 ? 18.900 -7.516 2.971 1.00 80.62 86 ASP A CA 1
ATOM 676 C C . ASP A 1 86 ? 18.339 -8.946 3.053 1.00 80.62 86 ASP A C 1
ATOM 678 O O . ASP A 1 86 ? 19.020 -9.923 2.723 1.00 80.62 86 ASP A O 1
ATOM 682 N N . THR A 1 87 ? 17.059 -9.062 3.408 1.00 83.88 87 THR A N 1
ATOM 683 C CA . THR A 1 87 ? 16.265 -10.270 3.143 1.00 83.88 87 THR A CA 1
ATOM 684 C C . THR A 1 87 ? 16.109 -10.501 1.636 1.00 83.88 87 THR A C 1
ATOM 686 O O . THR A 1 87 ? 16.319 -9.592 0.828 1.00 83.88 87 THR A O 1
ATOM 689 N N . ASP A 1 88 ? 15.690 -11.702 1.223 1.00 83.88 88 ASP A N 1
ATOM 690 C CA . ASP A 1 88 ? 15.459 -11.987 -0.201 1.00 83.88 88 ASP A CA 1
ATOM 691 C C . ASP A 1 88 ? 14.423 -11.035 -0.820 1.00 83.88 88 ASP A C 1
ATOM 693 O O . ASP A 1 88 ? 14.633 -10.518 -1.919 1.00 83.88 88 ASP A O 1
ATOM 697 N N . TRP A 1 89 ? 13.358 -10.703 -0.081 1.00 88.19 89 TRP A N 1
ATOM 698 C CA . TRP A 1 89 ? 12.379 -9.710 -0.523 1.00 88.19 89 TRP A CA 1
ATOM 699 C C . TRP A 1 89 ? 12.974 -8.304 -0.644 1.00 88.19 89 TRP A C 1
ATOM 701 O O . TRP A 1 89 ? 12.747 -7.623 -1.642 1.00 88.19 89 TRP A O 1
ATOM 711 N N . GLN A 1 90 ? 13.773 -7.866 0.334 1.00 88.19 90 GLN A N 1
ATOM 712 C CA . GLN A 1 90 ? 14.449 -6.565 0.273 1.00 88.19 90 GLN A CA 1
ATOM 713 C C . GLN A 1 90 ? 15.375 -6.468 -0.939 1.00 88.19 90 GLN A C 1
ATOM 715 O O . GLN A 1 90 ? 15.379 -5.438 -1.612 1.00 88.19 90 GLN A O 1
ATOM 720 N N . ARG A 1 91 ? 16.089 -7.552 -1.268 1.00 83.62 91 ARG A N 1
ATOM 721 C CA . ARG A 1 91 ? 16.939 -7.634 -2.461 1.00 83.62 91 ARG A CA 1
ATOM 722 C C . ARG A 1 91 ? 16.118 -7.459 -3.740 1.00 83.62 91 ARG A C 1
ATOM 724 O O . ARG A 1 91 ? 16.463 -6.622 -4.572 1.00 83.62 91 ARG A O 1
ATOM 731 N N . ILE A 1 92 ? 15.012 -8.195 -3.872 1.00 85.56 92 ILE A N 1
ATOM 732 C CA . ILE A 1 92 ? 14.101 -8.110 -5.026 1.00 85.56 92 ILE A CA 1
ATOM 733 C C . ILE A 1 92 ? 13.524 -6.696 -5.159 1.00 85.56 92 ILE A C 1
ATOM 735 O O . ILE A 1 92 ? 13.662 -6.055 -6.205 1.00 85.56 92 ILE A O 1
ATOM 739 N N . ALA A 1 93 ? 12.935 -6.177 -4.081 1.00 90.38 93 ALA A N 1
ATOM 740 C CA . ALA A 1 93 ? 12.330 -4.854 -4.050 1.00 90.38 93 ALA A CA 1
ATOM 741 C C . ALA A 1 93 ? 13.355 -3.757 -4.367 1.00 90.38 93 ALA A C 1
ATOM 743 O O . ALA A 1 93 ? 13.049 -2.821 -5.105 1.00 90.38 93 ALA A O 1
ATOM 744 N N . ARG A 1 94 ? 14.591 -3.870 -3.868 1.00 87.69 94 ARG A N 1
ATOM 745 C CA . ARG A 1 94 ? 15.655 -2.896 -4.132 1.00 87.69 94 ARG A CA 1
ATOM 746 C C . ARG A 1 94 ? 16.089 -2.896 -5.586 1.00 87.69 94 ARG A C 1
ATOM 748 O O . ARG A 1 94 ? 16.230 -1.811 -6.156 1.00 87.69 94 ARG A O 1
ATOM 755 N N . THR A 1 95 ? 16.282 -4.069 -6.183 1.00 84.25 95 THR A N 1
ATOM 756 C CA . THR A 1 95 ? 16.586 -4.189 -7.614 1.00 84.25 95 THR A CA 1
ATOM 757 C C . THR A 1 95 ? 15.483 -3.533 -8.434 1.00 84.25 95 THR A C 1
ATOM 759 O O . THR A 1 95 ? 15.761 -2.638 -9.228 1.00 84.25 95 THR A O 1
ATOM 762 N N . LYS A 1 96 ? 14.222 -3.858 -8.136 1.00 88.50 96 LYS A N 1
ATOM 763 C CA . LYS A 1 96 ? 13.058 -3.294 -8.823 1.00 88.50 96 LYS A CA 1
ATOM 764 C C . LYS A 1 96 ? 12.984 -1.767 -8.718 1.00 88.50 96 LYS A C 1
ATOM 766 O O . LYS A 1 96 ? 12.843 -1.088 -9.730 1.00 88.50 96 LYS A O 1
ATOM 771 N N . GLN A 1 97 ? 13.141 -1.201 -7.519 1.00 91.56 97 GLN A N 1
ATOM 772 C CA . GLN A 1 97 ? 13.128 0.257 -7.340 1.00 91.56 97 GLN A CA 1
ATOM 773 C C . GLN A 1 97 ? 14.333 0.942 -8.011 1.00 91.56 97 GLN A C 1
ATOM 775 O O . GLN A 1 97 ? 14.220 2.066 -8.503 1.00 91.56 97 GLN A O 1
ATOM 780 N N . SER A 1 98 ? 15.480 0.261 -8.074 1.00 87.12 98 SER A N 1
ATOM 781 C CA . SER A 1 98 ? 16.667 0.756 -8.784 1.00 87.12 98 SER A CA 1
ATOM 782 C C . SER A 1 98 ? 16.464 0.772 -10.298 1.00 87.12 98 SER A C 1
ATOM 784 O O . SER A 1 98 ? 16.866 1.733 -10.958 1.00 87.12 98 SER A O 1
ATOM 786 N N . ASP A 1 99 ? 15.808 -0.256 -10.835 1.00 84.50 99 ASP A N 1
ATOM 787 C CA . ASP A 1 99 ? 15.454 -0.350 -12.248 1.00 84.50 99 ASP A CA 1
ATOM 788 C C . ASP A 1 99 ? 14.362 0.654 -12.620 1.00 84.50 99 ASP A C 1
ATOM 790 O O . ASP A 1 99 ? 14.496 1.326 -13.638 1.00 84.50 99 ASP A O 1
ATOM 794 N N . PHE A 1 100 ? 13.351 0.857 -11.772 1.00 89.69 100 PHE A N 1
ATOM 795 C CA . PHE A 1 100 ? 12.353 1.917 -11.950 1.00 89.69 100 PHE A CA 1
ATOM 796 C C . PHE A 1 100 ? 13.018 3.301 -12.050 1.00 89.69 100 PHE A C 1
ATOM 798 O O . PHE A 1 100 ? 12.765 4.066 -12.983 1.00 89.69 100 PHE A O 1
ATOM 805 N N . ARG A 1 101 ? 13.951 3.612 -11.141 1.00 90.56 101 ARG A N 1
ATOM 806 C CA . ARG A 1 101 ? 14.728 4.860 -11.191 1.00 90.56 101 ARG A CA 1
ATOM 807 C C . ARG A 1 101 ? 15.531 4.998 -12.490 1.00 90.56 101 ARG A C 1
ATOM 809 O O . ARG A 1 101 ? 15.581 6.086 -13.061 1.00 90.56 101 ARG A O 1
ATOM 816 N N . ARG A 1 102 ? 16.192 3.924 -12.935 1.00 84.56 102 ARG A N 1
ATOM 817 C CA . ARG A 1 102 ? 17.049 3.939 -14.132 1.00 84.56 102 ARG A CA 1
ATOM 818 C C . ARG A 1 102 ? 16.228 4.032 -15.419 1.00 84.56 102 ARG A C 1
ATOM 820 O O . ARG A 1 102 ? 16.538 4.853 -16.271 1.00 84.56 102 ARG A O 1
ATOM 827 N N . ASN A 1 103 ? 15.207 3.196 -15.556 1.00 83.56 103 ASN A N 1
ATOM 828 C CA . ASN A 1 103 ? 14.536 2.938 -16.829 1.00 83.56 103 ASN A CA 1
ATOM 829 C C . ASN A 1 103 ? 13.284 3.802 -17.008 1.00 83.56 103 ASN A C 1
ATOM 831 O O . ASN A 1 103 ? 13.036 4.288 -18.108 1.00 83.56 103 ASN A O 1
ATOM 835 N N . CYS A 1 104 ? 12.522 4.025 -15.932 1.00 86.88 104 CYS A N 1
ATOM 836 C CA . CYS A 1 104 ? 11.282 4.800 -15.980 1.00 86.88 104 CYS A CA 1
ATOM 837 C C . CYS A 1 104 ? 11.546 6.280 -15.690 1.00 86.88 104 CYS A C 1
ATOM 839 O O . CYS A 1 104 ? 11.130 7.141 -16.456 1.00 86.88 104 CYS A O 1
ATOM 841 N N . LEU A 1 105 ? 12.271 6.587 -14.606 1.00 89.88 105 LEU A N 1
ATOM 842 C CA . LEU A 1 105 ? 12.579 7.979 -14.249 1.00 89.88 105 LEU A CA 1
ATOM 843 C C . LEU A 1 105 ? 13.770 8.556 -15.026 1.00 89.88 105 LEU A C 1
ATOM 845 O O . LEU A 1 105 ? 13.908 9.774 -15.090 1.00 89.88 105 LEU A O 1
ATOM 849 N N . GLN A 1 106 ? 14.634 7.701 -15.585 1.00 90.00 106 GLN A N 1
ATOM 850 C CA . GLN A 1 106 ? 15.811 8.093 -16.375 1.00 90.00 106 GLN A CA 1
ATOM 851 C C . GLN A 1 106 ? 16.751 9.068 -15.646 1.00 90.00 106 GLN A C 1
ATOM 853 O O . GLN A 1 106 ? 17.383 9.933 -16.253 1.00 90.00 106 GLN A O 1
ATOM 858 N N . VAL A 1 107 ? 16.868 8.919 -14.323 1.00 86.88 107 VAL A N 1
ATOM 859 C CA . VAL A 1 107 ? 17.771 9.731 -13.494 1.00 86.88 107 VAL A CA 1
ATOM 860 C C . VAL A 1 107 ? 19.001 8.936 -13.063 1.00 86.88 107 VAL A C 1
ATOM 862 O O . VAL A 1 107 ? 18.973 7.710 -12.955 1.00 86.88 107 VAL A O 1
ATOM 865 N N . GLY A 1 108 ? 20.109 9.637 -12.814 1.00 78.44 108 GLY A N 1
ATOM 866 C CA . GLY A 1 108 ? 21.388 9.039 -12.417 1.00 78.44 108 GLY A CA 1
ATOM 867 C C . GLY A 1 108 ? 21.433 8.600 -10.949 1.00 78.44 108 GLY A C 1
ATOM 868 O O . GLY A 1 108 ? 20.670 9.082 -10.112 1.00 78.44 108 GLY A O 1
ATOM 869 N N . CYS A 1 109 ? 22.332 7.668 -10.628 1.00 76.12 109 CYS A N 1
ATOM 870 C CA . CYS A 1 109 ? 22.673 7.313 -9.250 1.00 76.12 109 CYS A CA 1
ATOM 871 C C . CYS A 1 109 ? 24.053 7.890 -8.979 1.00 76.12 109 CYS A C 1
ATOM 873 O O . CYS A 1 109 ? 25.016 7.513 -9.641 1.00 76.12 109 CYS A O 1
ATOM 875 N N . GLU A 1 110 ? 24.153 8.797 -8.020 1.00 68.56 110 GLU A N 1
ATOM 876 C CA . GLU A 1 110 ? 25.444 9.260 -7.521 1.00 68.56 110 GLU A CA 1
ATOM 877 C C . GLU A 1 110 ? 25.662 8.649 -6.148 1.00 68.56 110 GLU A C 1
ATOM 879 O O . GLU A 1 110 ? 24.700 8.353 -5.431 1.00 68.56 110 GLU A O 1
ATOM 884 N N . ALA A 1 111 ? 26.924 8.442 -5.787 1.00 62.59 111 ALA A N 1
ATOM 885 C CA . ALA A 1 111 ? 27.227 7.946 -4.466 1.00 62.59 111 ALA A CA 1
ATOM 886 C C . ALA A 1 111 ? 26.757 8.965 -3.427 1.00 62.59 111 ALA A C 1
ATOM 888 O O . ALA A 1 111 ? 27.190 10.121 -3.429 1.00 62.59 111 ALA A O 1
ATOM 889 N N . ASN A 1 112 ? 25.856 8.537 -2.554 1.00 58.28 112 ASN A N 1
ATOM 890 C CA . ASN A 1 112 ? 25.292 9.382 -1.520 1.00 58.28 112 ASN A CA 1
ATOM 891 C C . ASN A 1 112 ? 25.967 9.069 -0.179 1.00 58.28 112 ASN A C 1
ATOM 893 O O . ASN A 1 112 ? 26.460 7.971 0.071 1.00 58.28 112 ASN A O 1
ATOM 897 N N . SER A 1 113 ? 26.033 10.074 0.690 1.00 48.78 113 SER A N 1
ATOM 898 C CA . SER A 1 113 ? 26.588 9.970 2.048 1.00 48.78 113 SER A CA 1
ATOM 899 C C . SER A 1 113 ? 25.669 9.215 3.014 1.00 48.78 113 SER A C 1
ATOM 901 O O . SER A 1 113 ? 25.927 9.162 4.216 1.00 48.78 113 SER A O 1
ATOM 903 N N . LEU A 1 114 ? 24.568 8.657 2.514 1.00 52.34 114 LEU A N 1
ATOM 904 C CA . LEU A 1 114 ? 23.572 7.999 3.334 1.00 52.34 114 LEU A CA 1
ATOM 905 C C . LEU A 1 114 ? 24.055 6.580 3.629 1.00 52.34 114 LEU A C 1
ATOM 907 O O . LEU A 1 114 ? 24.009 5.724 2.760 1.00 52.34 114 LEU A O 1
ATOM 911 N N . ASN A 1 115 ? 24.447 6.350 4.882 1.00 45.25 115 ASN A N 1
ATOM 912 C CA . ASN A 1 115 ? 24.576 5.042 5.538 1.00 45.25 115 ASN A CA 1
ATOM 913 C C . ASN A 1 115 ? 25.919 4.311 5.488 1.00 45.25 115 ASN A C 1
ATOM 915 O O . ASN A 1 115 ? 25.920 3.089 5.357 1.00 45.25 115 ASN A O 1
ATOM 919 N N . ARG A 1 116 ? 27.031 4.993 5.785 1.00 49.84 116 ARG A N 1
ATOM 920 C CA . ARG A 1 116 ? 28.086 4.374 6.608 1.00 49.84 116 ARG A CA 1
ATOM 921 C C . ARG A 1 116 ? 28.700 5.378 7.581 1.00 49.84 116 ARG A C 1
ATOM 923 O O . ARG A 1 116 ? 29.035 6.497 7.206 1.00 49.84 116 ARG A O 1
ATOM 930 N N . GLN A 1 117 ? 28.857 4.961 8.840 1.00 46.53 117 GLN A N 1
ATOM 931 C CA . GLN A 1 117 ? 29.536 5.747 9.883 1.00 46.53 117 GLN A CA 1
ATOM 932 C C . GLN A 1 117 ? 31.024 5.984 9.562 1.00 46.53 117 GLN A C 1
ATOM 934 O O . GLN A 1 117 ? 31.634 6.885 10.125 1.00 46.53 117 GLN A O 1
ATOM 939 N N . ASP A 1 118 ? 31.592 5.199 8.641 1.00 55.62 118 ASP A N 1
ATOM 940 C CA . ASP A 1 118 ? 32.999 5.246 8.229 1.00 55.62 118 ASP A CA 1
ATOM 941 C C . ASP A 1 118 ? 33.299 6.256 7.100 1.00 55.62 118 ASP A C 1
ATOM 943 O O . ASP A 1 118 ? 34.448 6.383 6.680 1.00 55.62 118 ASP A O 1
ATOM 947 N N . GLY A 1 119 ? 32.288 6.976 6.593 1.00 51.97 119 GLY A N 1
ATOM 948 C CA . GLY A 1 119 ? 32.452 7.966 5.523 1.00 51.97 119 GLY A CA 1
ATOM 949 C C . GLY A 1 119 ? 32.627 7.383 4.115 1.00 51.97 119 GLY A C 1
ATOM 950 O O . GLY A 1 119 ? 32.852 8.144 3.169 1.00 51.97 119 GLY A O 1
ATOM 951 N N . THR A 1 120 ? 32.505 6.063 3.935 1.00 53.97 120 THR A N 1
ATOM 952 C CA . THR A 1 120 ? 32.542 5.445 2.606 1.00 53.97 120 THR A CA 1
ATOM 953 C C . THR A 1 120 ? 31.233 5.678 1.845 1.00 53.97 120 THR A C 1
ATOM 955 O O . THR A 1 120 ? 30.123 5.599 2.371 1.00 53.97 120 THR A O 1
ATOM 958 N N . LYS A 1 121 ? 31.392 6.043 0.573 1.00 54.44 121 LYS A N 1
ATOM 959 C CA . LYS A 1 121 ? 30.330 6.421 -0.358 1.00 54.44 121 LYS A CA 1
ATOM 960 C C . LYS A 1 121 ? 29.700 5.162 -0.964 1.00 54.44 121 LYS A C 1
ATOM 962 O O . LYS A 1 121 ? 30.387 4.446 -1.684 1.00 54.44 121 LYS A O 1
ATOM 967 N N . ASN A 1 122 ? 28.410 4.930 -0.718 1.00 58.25 122 ASN A N 1
ATOM 968 C CA . ASN A 1 122 ? 27.661 3.808 -1.294 1.00 58.25 122 ASN A CA 1
ATOM 969 C C . ASN A 1 122 ? 26.729 4.277 -2.421 1.00 58.25 122 ASN A C 1
ATOM 971 O O . ASN A 1 122 ? 26.242 5.409 -2.431 1.00 58.25 122 ASN A O 1
ATOM 975 N N . TYR A 1 123 ? 26.455 3.379 -3.365 1.00 63.62 123 TYR A N 1
ATOM 976 C CA . TYR A 1 123 ? 25.512 3.601 -4.462 1.00 63.62 123 TYR A CA 1
ATOM 977 C C . TYR A 1 123 ? 24.179 2.921 -4.150 1.00 63.62 123 TYR A C 1
ATOM 979 O O . TYR A 1 123 ? 23.932 1.796 -4.576 1.00 63.62 123 TYR A O 1
ATOM 987 N N . TYR A 1 124 ? 23.308 3.588 -3.392 1.00 70.00 124 TYR A N 1
ATOM 988 C CA . TYR A 1 124 ? 21.956 3.076 -3.154 1.00 70.00 124 TYR A CA 1
ATOM 989 C C . TYR A 1 124 ? 21.037 3.412 -4.330 1.00 70.00 124 TYR A C 1
ATOM 991 O O . TYR A 1 124 ? 20.422 4.476 -4.363 1.00 70.00 124 TYR A O 1
ATOM 999 N N . GLY A 1 125 ? 20.914 2.480 -5.281 1.00 76.44 125 GLY A N 1
ATOM 1000 C CA . GLY A 1 125 ? 20.081 2.640 -6.481 1.00 76.44 125 GLY A CA 1
ATOM 1001 C C . GLY A 1 125 ? 18.594 2.901 -6.203 1.00 76.44 125 GLY A C 1
ATOM 1002 O O . GLY A 1 125 ? 17.908 3.453 -7.059 1.00 76.44 125 GLY A O 1
ATOM 1003 N N . ASN A 1 126 ? 18.107 2.580 -5.002 1.00 84.06 126 ASN A N 1
ATOM 1004 C CA . ASN A 1 126 ? 16.742 2.842 -4.544 1.00 84.06 126 ASN A CA 1
ATOM 1005 C C . ASN A 1 126 ? 16.541 4.241 -3.926 1.00 84.06 126 ASN A C 1
ATOM 1007 O O . ASN A 1 126 ? 15.462 4.509 -3.400 1.00 84.06 126 ASN A O 1
ATOM 1011 N N . VAL A 1 127 ? 17.561 5.102 -3.891 1.00 88.00 127 VAL A N 1
ATOM 1012 C CA . VAL A 1 127 ? 17.459 6.446 -3.307 1.00 88.00 127 VAL A CA 1
ATOM 1013 C C . VAL A 1 127 ? 17.664 7.493 -4.394 1.00 88.00 127 VAL A C 1
ATOM 1015 O O . VAL A 1 127 ? 18.698 7.524 -5.060 1.00 88.00 127 VAL A O 1
ATOM 1018 N N . LEU A 1 128 ? 16.680 8.373 -4.567 1.00 90.38 128 LEU A N 1
ATOM 1019 C CA . LEU A 1 128 ? 16.792 9.522 -5.459 1.00 90.38 128 LEU A CA 1
ATOM 1020 C C . LEU A 1 128 ? 17.781 10.544 -4.897 1.00 90.38 128 LEU A C 1
ATOM 1022 O O . LEU A 1 128 ? 17.841 10.790 -3.691 1.00 90.38 128 LEU A O 1
ATOM 1026 N N . GLN A 1 129 ? 18.520 11.201 -5.786 1.00 87.81 129 GLN A N 1
ATOM 1027 C CA . GLN A 1 129 ? 19.292 12.378 -5.404 1.00 87.81 129 GLN A CA 1
ATOM 1028 C C . GLN A 1 129 ? 18.355 13.513 -4.996 1.00 87.81 129 GLN A C 1
ATOM 1030 O O . GLN A 1 129 ? 17.259 13.633 -5.536 1.00 87.81 129 GLN A O 1
ATOM 1035 N N . GLU A 1 130 ? 18.804 14.403 -4.111 1.00 89.94 130 GLU A N 1
ATOM 1036 C CA . GLU A 1 130 ? 17.974 15.510 -3.622 1.00 89.94 130 GLU A CA 1
ATOM 1037 C C . GLU A 1 130 ? 17.397 16.369 -4.760 1.00 89.94 130 GLU A C 1
ATOM 1039 O O . GLU A 1 130 ? 16.220 16.721 -4.724 1.00 89.94 130 GLU A O 1
ATOM 1044 N N . LYS A 1 131 ? 18.187 16.639 -5.809 1.00 91.25 131 LYS A N 1
ATOM 1045 C CA . LYS A 1 131 ? 17.748 17.403 -6.991 1.00 91.25 131 LYS A CA 1
ATOM 1046 C C . LYS A 1 131 ? 16.550 16.774 -7.712 1.00 91.25 131 LYS A C 1
ATOM 1048 O O . LYS A 1 131 ? 15.753 17.492 -8.306 1.00 91.25 131 LYS A O 1
ATOM 1053 N N . ASP A 1 132 ? 16.428 15.452 -7.661 1.00 94.50 132 ASP A N 1
ATOM 1054 C CA . ASP A 1 132 ? 15.382 14.678 -8.327 1.00 94.50 132 ASP A CA 1
ATOM 1055 C C . ASP A 1 132 ? 14.233 14.360 -7.365 1.00 94.50 132 ASP A C 1
ATOM 1057 O O . ASP A 1 132 ? 13.065 14.492 -7.722 1.00 94.50 132 ASP A O 1
ATOM 1061 N N . ALA A 1 133 ? 14.552 14.063 -6.104 1.00 94.88 133 ALA A N 1
ATOM 1062 C CA . ALA A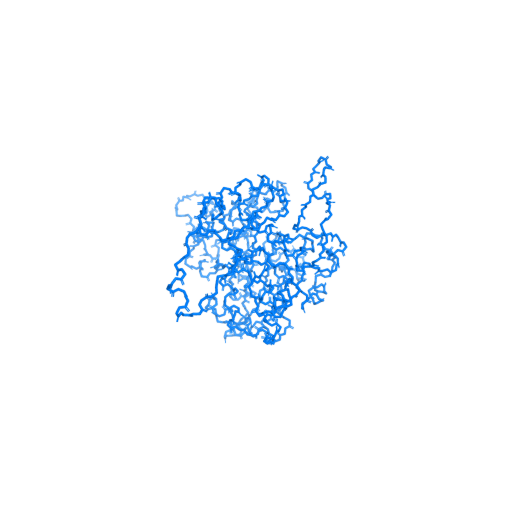 1 133 ? 13.582 13.930 -5.027 1.00 94.88 133 ALA A CA 1
ATOM 1063 C C . ALA A 1 133 ? 12.744 15.207 -4.887 1.00 94.88 133 ALA A C 1
ATOM 1065 O O . ALA A 1 133 ? 11.523 15.123 -4.868 1.00 94.88 133 ALA A O 1
ATOM 1066 N N . ARG A 1 134 ? 13.366 16.396 -4.895 1.00 95.31 134 ARG A N 1
ATOM 1067 C CA . ARG A 1 134 ? 12.676 17.701 -4.816 1.00 95.31 134 ARG A CA 1
ATOM 1068 C C . ARG A 1 134 ? 11.745 17.995 -5.991 1.00 95.31 134 ARG A C 1
ATOM 1070 O O . ARG A 1 134 ? 10.847 18.815 -5.840 1.00 95.31 134 ARG A O 1
ATOM 1077 N N . LYS A 1 135 ? 11.920 17.326 -7.135 1.00 96.44 135 LYS A N 1
ATOM 1078 C CA . LYS A 1 135 ? 10.962 17.386 -8.252 1.00 96.44 135 LYS A CA 1
ATOM 1079 C C . LYS A 1 135 ? 9.735 16.500 -8.015 1.00 96.44 135 LYS A C 1
ATOM 1081 O O . LYS A 1 135 ? 8.828 16.517 -8.834 1.00 96.44 135 LYS A O 1
ATOM 1086 N N . GLY A 1 136 ? 9.712 15.708 -6.941 1.00 97.06 136 GLY A N 1
ATOM 1087 C CA . GLY A 1 136 ? 8.639 14.772 -6.618 1.00 97.06 136 GLY A CA 1
ATOM 1088 C C . GLY A 1 136 ? 8.661 13.494 -7.449 1.00 97.06 136 GLY A C 1
ATOM 1089 O O . GLY A 1 136 ? 7.608 12.900 -7.657 1.00 97.06 136 GLY A O 1
ATOM 1090 N N . LEU A 1 137 ? 9.824 13.052 -7.946 1.00 96.88 137 LEU A N 1
ATOM 1091 C CA . LEU A 1 137 ? 9.899 11.852 -8.798 1.00 96.88 137 LEU A CA 1
ATOM 1092 C C . LEU A 1 137 ? 9.582 10.540 -8.056 1.00 96.88 137 LEU A C 1
ATOM 1094 O O . LEU A 1 137 ? 9.362 9.517 -8.698 1.00 96.88 137 LEU A O 1
ATOM 1098 N N . ASN A 1 138 ? 9.500 10.565 -6.721 1.00 96.81 138 ASN A N 1
ATOM 1099 C CA . ASN A 1 138 ? 8.960 9.457 -5.927 1.00 96.81 138 ASN A CA 1
ATOM 1100 C C . ASN A 1 138 ? 7.422 9.353 -6.008 1.00 96.81 138 ASN A C 1
ATOM 1102 O O . ASN A 1 138 ? 6.835 8.413 -5.473 1.00 96.81 138 ASN A O 1
ATOM 1106 N N . PHE A 1 139 ? 6.760 10.299 -6.676 1.00 98.06 139 PHE A N 1
ATOM 1107 C CA . PHE A 1 139 ? 5.312 10.328 -6.835 1.00 98.06 139 PHE A CA 1
ATOM 1108 C C . PHE A 1 139 ? 4.901 10.180 -8.299 1.00 98.06 139 PHE A C 1
ATOM 1110 O O . PHE A 1 139 ? 5.591 10.664 -9.211 1.00 98.06 139 PHE A O 1
ATOM 1117 N N . TYR A 1 140 ? 3.778 9.492 -8.508 1.00 97.75 140 TYR A N 1
ATOM 1118 C CA . TYR A 1 140 ? 3.215 9.223 -9.824 1.00 97.75 140 TYR A CA 1
ATOM 1119 C C . TYR A 1 140 ? 2.988 10.521 -10.587 1.00 97.75 140 TYR A C 1
ATOM 1121 O O . TYR A 1 140 ? 2.402 11.460 -10.058 1.00 97.75 140 TYR A O 1
ATOM 1129 N N . GLU A 1 141 ? 3.442 10.571 -11.838 1.00 97.19 141 GLU A N 1
ATOM 1130 C CA . GLU A 1 141 ? 3.421 11.792 -12.640 1.00 97.19 141 GLU A CA 1
ATOM 1131 C C . GLU A 1 141 ? 2.023 12.387 -12.809 1.00 97.19 141 GLU A C 1
ATOM 1133 O O . GLU A 1 141 ? 1.881 13.602 -12.678 1.00 97.19 141 GLU A O 1
ATOM 1138 N N . GLY A 1 142 ? 1.004 11.544 -13.009 1.00 97.06 142 GLY A N 1
ATOM 1139 C CA . GLY A 1 142 ? -0.373 11.993 -13.228 1.00 97.06 142 GLY A CA 1
ATOM 1140 C C . GLY A 1 142 ? -0.994 12.735 -12.041 1.00 97.06 142 GLY A C 1
ATOM 1141 O O . GLY A 1 142 ? -1.819 13.610 -12.257 1.00 97.06 142 GLY A O 1
ATOM 1142 N N . PHE A 1 143 ? -0.551 12.450 -10.809 1.00 97.94 143 PHE A N 1
ATOM 1143 C CA . PHE A 1 143 ? -1.074 13.078 -9.581 1.00 97.94 143 PHE A CA 1
ATOM 1144 C C . PHE A 1 143 ? 0.001 13.822 -8.781 1.00 97.94 143 PHE A C 1
ATOM 1146 O O . PHE A 1 143 ? -0.203 14.199 -7.624 1.00 97.94 143 PHE A O 1
ATOM 1153 N N . ARG A 1 144 ? 1.192 14.008 -9.363 1.00 97.94 144 ARG A N 1
ATOM 1154 C CA . ARG A 1 144 ? 2.366 14.519 -8.648 1.00 97.94 144 ARG A CA 1
ATOM 1155 C C . ARG A 1 144 ? 2.100 15.898 -8.068 1.00 97.94 144 ARG A C 1
ATOM 1157 O O . ARG A 1 144 ? 2.485 16.172 -6.938 1.00 97.94 144 ARG A O 1
ATOM 1164 N N . LYS A 1 145 ? 1.463 16.777 -8.837 1.00 98.06 145 LYS A N 1
ATOM 1165 C CA . LYS A 1 145 ? 1.222 18.161 -8.426 1.00 98.06 145 LYS A CA 1
ATOM 1166 C C . LYS A 1 145 ? 0.294 18.219 -7.212 1.00 98.06 145 LYS A C 1
ATOM 1168 O O . LYS A 1 145 ? 0.581 18.942 -6.260 1.00 98.06 145 LYS A O 1
ATOM 1173 N N . GLU A 1 146 ? -0.780 17.443 -7.240 1.00 98.31 146 GLU A N 1
ATOM 1174 C CA . GLU A 1 146 ? -1.786 17.326 -6.190 1.00 98.31 146 GLU A CA 1
ATOM 1175 C C . GLU A 1 146 ? -1.164 16.731 -4.923 1.00 98.31 146 GLU A C 1
ATOM 1177 O O . GLU A 1 146 ? -1.321 17.291 -3.839 1.00 98.31 146 GLU A O 1
ATOM 1182 N N . ILE A 1 147 ? -0.382 15.655 -5.073 1.00 98.25 147 ILE A N 1
ATOM 1183 C CA . ILE A 1 147 ? 0.340 15.003 -3.975 1.00 98.25 147 ILE A CA 1
ATOM 1184 C C . ILE A 1 147 ? 1.322 15.977 -3.315 1.00 98.25 147 ILE A C 1
ATOM 1186 O O . ILE A 1 147 ? 1.292 16.164 -2.100 1.00 98.25 147 ILE A O 1
ATOM 1190 N N . LEU A 1 148 ? 2.176 16.643 -4.100 1.00 97.50 148 LEU A N 1
ATOM 1191 C CA . LEU A 1 148 ? 3.152 17.596 -3.564 1.00 97.50 148 LEU A CA 1
ATOM 1192 C C . LEU A 1 148 ? 2.470 18.778 -2.868 1.00 97.50 148 LEU A C 1
ATOM 1194 O O . LEU A 1 148 ? 2.938 19.225 -1.821 1.00 97.50 148 LEU A O 1
ATOM 1198 N N . SER A 1 149 ? 1.351 19.258 -3.419 1.00 97.38 149 SER A N 1
ATOM 1199 C CA . SER A 1 149 ? 0.553 20.314 -2.796 1.00 97.38 149 SER A CA 1
ATOM 1200 C C . SER A 1 149 ? -0.032 19.884 -1.450 1.00 97.38 149 SER A C 1
ATOM 1202 O O . SER A 1 149 ? -0.153 20.722 -0.561 1.00 97.38 149 SER A O 1
ATOM 1204 N N . ALA A 1 150 ? -0.404 18.613 -1.299 1.00 96.25 150 ALA A N 1
ATOM 1205 C CA . ALA A 1 150 ? -0.965 18.081 -0.063 1.00 96.25 150 ALA A CA 1
ATOM 1206 C C . ALA A 1 150 ? 0.105 17.774 1.000 1.00 96.25 150 ALA A C 1
ATOM 1208 O O . ALA A 1 150 ? -0.133 18.005 2.182 1.00 96.25 150 ALA A O 1
ATOM 1209 N N . ILE A 1 151 ? 1.291 17.304 0.596 1.00 95.19 151 ILE A N 1
ATOM 1210 C CA . ILE A 1 151 ? 2.413 17.044 1.515 1.00 95.19 151 ILE A CA 1
ATOM 1211 C C . ILE A 1 151 ? 3.027 18.352 2.038 1.00 95.19 151 ILE A C 1
ATOM 1213 O O . ILE A 1 151 ? 3.425 18.444 3.200 1.00 95.19 151 ILE A O 1
ATOM 1217 N N . GLY A 1 152 ? 3.164 19.359 1.172 1.00 93.75 152 GLY A N 1
ATOM 1218 C CA . GLY A 1 152 ? 3.813 20.623 1.504 1.00 93.75 152 GLY A CA 1
ATOM 1219 C C . GLY A 1 152 ? 5.341 20.518 1.526 1.00 93.75 152 GLY A C 1
ATOM 1220 O O . GLY A 1 152 ? 5.990 20.485 0.481 1.00 93.75 152 GLY A O 1
ATOM 1221 N N . ALA A 1 153 ? 5.943 20.538 2.716 1.00 93.06 153 ALA A N 1
ATOM 1222 C CA . ALA A 1 153 ? 7.393 20.663 2.860 1.00 93.06 153 ALA A CA 1
ATOM 1223 C C . ALA A 1 153 ? 8.158 19.390 2.446 1.00 93.06 153 ALA A C 1
ATOM 1225 O O . ALA A 1 153 ? 7.725 18.260 2.684 1.00 93.06 153 ALA A O 1
ATOM 1226 N N . TYR A 1 154 ? 9.350 19.584 1.871 1.00 92.88 154 TYR A N 1
ATOM 1227 C CA . TYR A 1 154 ? 10.247 18.493 1.490 1.00 92.88 154 TYR A CA 1
ATOM 1228 C C . TYR A 1 154 ? 10.674 17.668 2.710 1.00 92.88 154 TYR A C 1
ATOM 1230 O O . TYR A 1 154 ? 11.245 18.202 3.662 1.00 92.88 154 TYR A O 1
ATOM 1238 N N . ARG A 1 155 ? 10.463 16.350 2.639 1.00 91.62 155 ARG A N 1
ATOM 1239 C CA . ARG A 1 155 ? 10.904 15.376 3.646 1.00 91.62 155 ARG A CA 1
ATOM 1240 C C . ARG A 1 155 ? 11.701 14.278 2.956 1.00 91.62 155 ARG A C 1
ATOM 1242 O O . ARG A 1 155 ? 11.136 13.473 2.223 1.00 91.62 155 ARG A O 1
ATOM 1249 N N . GLN A 1 156 ? 13.014 14.242 3.178 1.00 87.88 156 GLN A N 1
ATOM 1250 C CA . GLN A 1 156 ? 13.911 13.344 2.443 1.00 87.88 156 GLN A CA 1
ATOM 1251 C C . GLN A 1 156 ? 13.498 11.858 2.497 1.00 87.88 156 GLN A C 1
ATOM 1253 O O . GLN A 1 156 ? 13.492 11.249 1.427 1.00 87.88 156 GLN A O 1
ATOM 1258 N N . PRO A 1 157 ? 13.126 11.257 3.651 1.00 87.62 157 PRO A N 1
ATOM 1259 C CA . PRO A 1 157 ? 12.730 9.844 3.689 1.00 87.62 157 PRO A CA 1
ATOM 1260 C C . PRO A 1 157 ? 11.565 9.534 2.738 1.00 87.62 157 PRO A C 1
ATOM 1262 O O . PRO A 1 157 ? 11.705 8.678 1.866 1.00 87.62 157 PRO A O 1
ATOM 1265 N N . LEU A 1 158 ? 10.496 10.327 2.823 1.00 94.19 158 LEU A N 1
ATOM 1266 C CA . LEU A 1 158 ? 9.305 10.218 1.987 1.00 94.19 158 LEU A CA 1
ATOM 1267 C C . LEU A 1 158 ? 9.570 10.539 0.507 1.00 94.19 158 LEU A C 1
ATOM 1269 O O . LEU A 1 158 ? 8.999 9.908 -0.371 1.00 94.19 158 LEU A O 1
ATOM 1273 N N . TRP A 1 159 ? 10.410 11.526 0.192 1.00 95.44 159 TRP A N 1
ATOM 1274 C CA . TRP A 1 159 ? 10.557 12.030 -1.184 1.00 95.44 159 TRP A CA 1
ATOM 1275 C C . TRP A 1 159 ? 11.685 11.356 -1.965 1.00 95.44 159 TRP A C 1
ATOM 1277 O O . TRP A 1 159 ? 11.711 11.458 -3.189 1.00 95.44 159 TRP A O 1
ATOM 1287 N N . ALA A 1 160 ? 12.635 10.711 -1.286 1.00 92.50 160 ALA A N 1
ATOM 1288 C CA . ALA A 1 160 ? 13.828 10.167 -1.926 1.00 92.50 160 ALA A CA 1
ATOM 1289 C C . ALA A 1 160 ? 13.956 8.648 -1.811 1.00 92.50 160 ALA A C 1
ATOM 1291 O O . ALA A 1 160 ? 14.562 8.038 -2.691 1.00 92.50 160 ALA A O 1
ATOM 1292 N N . ASN A 1 161 ? 13.437 8.022 -0.749 1.00 91.94 161 ASN A N 1
ATOM 1293 C CA . ASN A 1 161 ? 13.639 6.594 -0.532 1.00 91.94 161 ASN A CA 1
ATOM 1294 C C . ASN A 1 161 ? 12.527 5.769 -1.189 1.00 91.94 161 ASN A C 1
ATOM 1296 O O . ASN A 1 161 ? 11.436 5.620 -0.644 1.00 91.94 161 ASN A O 1
ATOM 1300 N N . LEU A 1 162 ? 12.845 5.177 -2.338 1.00 92.81 162 LEU A N 1
ATOM 1301 C CA . LEU A 1 162 ? 11.918 4.362 -3.122 1.00 92.81 162 LEU A CA 1
ATOM 1302 C C . LEU A 1 162 ? 11.596 3.012 -2.449 1.00 92.81 162 LEU A C 1
ATOM 1304 O O . LEU A 1 162 ? 10.661 2.335 -2.855 1.00 92.81 162 LEU A O 1
ATOM 1308 N N . LEU A 1 163 ? 12.376 2.599 -1.441 1.00 90.56 163 LEU A N 1
ATOM 1309 C CA . LEU A 1 163 ? 12.236 1.298 -0.772 1.00 90.56 163 LEU A CA 1
ATOM 1310 C C . LEU A 1 163 ? 11.347 1.348 0.483 1.00 90.56 163 LEU A C 1
ATOM 1312 O O . LEU A 1 163 ? 10.949 0.301 0.989 1.00 90.56 163 LEU A O 1
ATOM 1316 N N . ARG A 1 164 ? 11.048 2.551 0.989 1.00 89.62 164 ARG A N 1
ATOM 1317 C CA . ARG A 1 164 ? 10.165 2.762 2.147 1.00 89.62 164 ARG A CA 1
ATOM 1318 C C . ARG A 1 164 ? 8.705 2.784 1.730 1.00 89.62 164 ARG A C 1
ATOM 1320 O O . ARG A 1 164 ? 8.382 3.313 0.679 1.00 89.62 164 ARG A O 1
ATOM 1327 N N . SER A 1 165 ? 7.826 2.305 2.589 1.00 94.75 165 SER A N 1
ATOM 1328 C CA . SER A 1 165 ? 6.372 2.326 2.403 1.00 94.75 165 SER A CA 1
ATOM 1329 C C . SER A 1 165 ? 5.742 3.724 2.474 1.00 94.75 165 SER A C 1
ATOM 1331 O O . SER A 1 165 ? 4.722 3.937 1.830 1.00 94.75 165 SER A O 1
ATOM 1333 N N . GLU A 1 166 ? 6.369 4.694 3.154 1.00 94.75 166 GLU A N 1
ATOM 1334 C CA . GLU A 1 166 ? 5.824 6.044 3.437 1.00 94.75 166 GLU A CA 1
ATOM 1335 C C . GLU A 1 166 ? 5.210 6.764 2.214 1.00 94.75 166 GLU A C 1
ATOM 1337 O O . GLU A 1 166 ? 4.225 7.487 2.331 1.00 94.75 166 GLU A O 1
ATOM 1342 N N . HIS A 1 167 ? 5.769 6.573 1.016 1.00 96.50 167 HIS A N 1
ATOM 1343 C CA . HIS A 1 167 ? 5.306 7.231 -0.214 1.00 96.50 167 HIS A CA 1
ATOM 1344 C C . HIS A 1 167 ? 4.175 6.481 -0.940 1.00 96.50 167 HIS A C 1
ATOM 1346 O O . HIS A 1 167 ? 3.547 7.033 -1.843 1.00 96.50 167 HIS A O 1
ATOM 1352 N N . ILE A 1 168 ? 3.920 5.222 -0.584 1.00 98.12 168 ILE A N 1
ATOM 1353 C CA . ILE A 1 168 ? 2.952 4.352 -1.260 1.00 98.12 168 ILE A CA 1
ATOM 1354 C C . ILE A 1 168 ? 1.513 4.833 -1.034 1.00 98.12 168 ILE A C 1
ATOM 1356 O O . ILE A 1 168 ? 0.806 4.980 -2.032 1.00 98.12 168 ILE A O 1
ATOM 1360 N N . PRO A 1 169 ? 1.071 5.180 0.195 1.00 98.56 169 PRO A N 1
ATOM 1361 C CA . PRO A 1 169 ? -0.258 5.754 0.409 1.00 98.56 169 PRO A CA 1
ATOM 1362 C C . PRO A 1 169 ? -0.548 6.989 -0.454 1.00 98.56 169 PRO A C 1
ATOM 1364 O O . PRO A 1 169 ? -1.660 7.148 -0.957 1.00 98.56 169 PRO A O 1
ATOM 1367 N N . TRP A 1 170 ? 0.464 7.831 -0.681 1.00 98.50 170 TRP A N 1
ATOM 1368 C CA . TRP A 1 170 ? 0.365 9.015 -1.535 1.00 98.50 170 TRP A CA 1
ATOM 1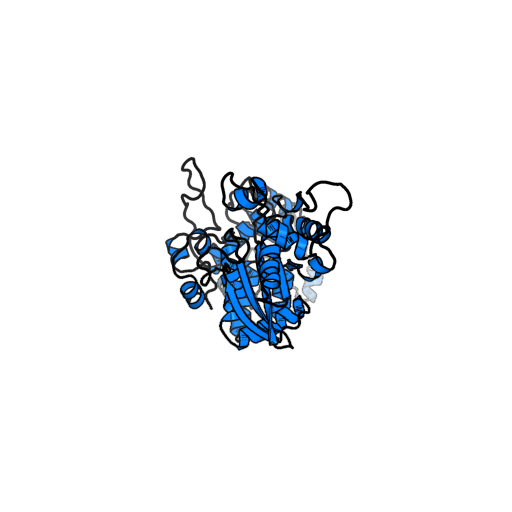369 C C . TRP A 1 170 ? 0.180 8.672 -3.017 1.00 98.50 170 TRP A C 1
ATOM 1371 O O . TRP A 1 170 ? -0.511 9.390 -3.726 1.00 98.50 170 TRP A O 1
ATOM 1381 N N . ASN A 1 171 ? 0.762 7.576 -3.499 1.00 98.44 171 ASN A N 1
ATOM 1382 C CA . ASN A 1 171 ? 0.588 7.142 -4.888 1.00 98.44 171 ASN A CA 1
ATOM 1383 C C . ASN A 1 171 ? -0.662 6.287 -5.109 1.00 98.44 171 ASN A C 1
ATOM 1385 O O . ASN A 1 171 ? -1.144 6.203 -6.237 1.00 98.44 171 ASN A O 1
ATOM 1389 N N . LEU A 1 172 ? -1.156 5.640 -4.053 1.00 98.56 172 LEU A N 1
ATOM 1390 C CA . LEU A 1 172 ? -2.217 4.642 -4.118 1.00 98.56 172 LEU A CA 1
ATOM 1391 C C . LEU A 1 172 ? -3.565 5.175 -3.624 1.00 98.56 172 LEU A C 1
ATOM 1393 O O . LEU A 1 172 ? -4.543 5.160 -4.360 1.00 98.56 172 LEU A O 1
ATOM 1397 N N . PHE A 1 173 ? -3.641 5.661 -2.388 1.00 98.69 173 PHE A N 1
ATOM 1398 C CA . PHE A 1 173 ? -4.919 6.028 -1.776 1.00 98.69 173 PHE A CA 1
ATOM 1399 C C . PHE A 1 173 ? -5.269 7.498 -1.978 1.00 98.69 173 PHE A C 1
ATOM 1401 O O . PHE A 1 173 ? -6.432 7.824 -2.198 1.00 98.69 173 PHE A O 1
ATOM 1408 N N . PHE A 1 174 ? -4.281 8.397 -1.952 1.00 98.62 174 PHE A N 1
ATOM 1409 C CA . PHE A 1 174 ? -4.535 9.825 -2.155 1.00 98.62 174 PHE A CA 1
ATOM 1410 C C . PHE A 1 174 ? -5.281 10.124 -3.473 1.00 98.62 174 PHE A C 1
ATOM 1412 O O . PHE A 1 174 ? -6.281 10.846 -3.411 1.00 98.62 174 PHE A O 1
ATOM 1419 N N . PRO A 1 175 ? -4.916 9.532 -4.634 1.00 98.44 175 PRO A N 1
ATOM 1420 C CA . PRO A 1 175 ? -5.658 9.752 -5.875 1.00 98.44 175 PRO A CA 1
ATOM 1421 C C . PRO A 1 175 ? -7.134 9.349 -5.792 1.00 98.44 175 PRO A C 1
ATOM 1423 O O . PRO A 1 175 ? -7.995 10.052 -6.320 1.00 98.44 175 PRO A O 1
ATOM 1426 N N . MET A 1 176 ? -7.452 8.270 -5.068 1.00 98.38 176 MET A N 1
ATOM 1427 C CA . MET A 1 176 ? -8.828 7.788 -4.887 1.00 98.38 176 MET A CA 1
ATOM 1428 C C . MET A 1 176 ? -9.726 8.807 -4.161 1.00 98.38 176 MET A C 1
ATOM 1430 O O . MET A 1 176 ? -10.949 8.717 -4.221 1.00 98.38 176 MET A O 1
ATOM 1434 N N . GLY A 1 177 ? -9.136 9.794 -3.476 1.00 97.56 177 GLY A N 1
ATOM 1435 C CA . GLY A 1 177 ? -9.849 10.846 -2.755 1.00 97.56 177 GLY A CA 1
ATOM 1436 C C . GLY A 1 177 ? -10.035 12.153 -3.534 1.00 97.56 177 GLY A C 1
ATOM 1437 O O . GLY A 1 177 ? -10.692 13.056 -3.012 1.00 97.56 177 GLY A O 1
ATOM 1438 N N . LEU A 1 178 ? -9.467 12.281 -4.741 1.00 96.69 178 LEU A N 1
ATOM 1439 C CA . LEU A 1 178 ? -9.379 13.558 -5.466 1.00 96.69 178 LEU A CA 1
ATOM 1440 C C . LEU A 1 178 ? -10.699 14.021 -6.086 1.00 96.69 178 LEU A C 1
ATOM 1442 O O . LEU A 1 178 ? -10.949 15.222 -6.182 1.00 96.69 178 LEU A O 1
ATOM 1446 N N . THR A 1 179 ? -11.543 13.089 -6.523 1.00 96.94 179 THR A N 1
ATOM 1447 C CA . THR A 1 179 ? -12.793 13.398 -7.229 1.00 96.94 179 THR A CA 1
ATOM 1448 C C . THR A 1 179 ? -13.951 12.596 -6.651 1.00 96.94 179 THR A C 1
ATOM 1450 O O . THR A 1 179 ? -13.744 11.546 -6.042 1.00 96.94 179 THR A O 1
ATOM 1453 N N . SER A 1 180 ? -15.187 13.065 -6.851 1.00 97.56 180 SER A N 1
ATOM 1454 C CA . SER A 1 180 ? -16.378 12.318 -6.422 1.00 97.56 180 SER A CA 1
ATOM 1455 C C . SER A 1 180 ? -16.442 10.935 -7.074 1.00 97.56 180 SER A C 1
ATOM 1457 O O . SER A 1 180 ? -16.666 9.950 -6.382 1.00 97.56 180 SER A O 1
ATOM 1459 N N . ARG A 1 181 ? -16.127 10.844 -8.373 1.00 97.38 181 ARG A N 1
ATOM 1460 C CA . ARG A 1 181 ? -16.060 9.574 -9.111 1.00 97.38 181 ARG A CA 1
ATOM 1461 C C . ARG A 1 181 ? -15.025 8.612 -8.521 1.00 97.38 181 ARG A C 1
ATOM 1463 O O . ARG A 1 181 ? -15.318 7.435 -8.341 1.00 97.38 181 ARG A O 1
ATOM 1470 N N . ALA A 1 182 ? -13.833 9.107 -8.186 1.00 98.19 182 ALA A N 1
ATOM 1471 C CA . ALA A 1 182 ? -12.785 8.277 -7.596 1.00 98.19 182 ALA A CA 1
ATOM 1472 C C . ALA A 1 182 ? -13.194 7.750 -6.209 1.00 98.19 182 ALA A C 1
ATOM 1474 O O . ALA A 1 182 ? -12.938 6.589 -5.895 1.00 98.19 182 ALA A O 1
ATOM 1475 N N . LYS A 1 183 ? -13.900 8.565 -5.414 1.00 98.56 183 LYS A N 1
ATOM 1476 C CA . LYS A 1 183 ? -14.464 8.151 -4.120 1.00 98.56 183 LYS A CA 1
ATOM 1477 C C . LYS A 1 183 ? -15.589 7.126 -4.269 1.00 98.56 183 LYS A C 1
ATOM 1479 O O . LYS A 1 183 ? -15.651 6.192 -3.476 1.00 98.56 183 LYS A O 1
ATOM 1484 N N . GLU A 1 184 ? -16.451 7.271 -5.274 1.00 98.44 184 GLU A N 1
ATOM 1485 C CA . GLU A 1 184 ? -17.497 6.289 -5.599 1.00 98.44 184 GLU A CA 1
ATOM 1486 C C . GLU A 1 184 ? -16.883 4.930 -5.963 1.00 98.44 184 GLU A C 1
ATOM 1488 O O . GLU A 1 184 ? -17.221 3.922 -5.340 1.00 98.44 184 GLU A O 1
ATOM 1493 N N . ALA A 1 185 ? -15.912 4.918 -6.884 1.00 98.56 185 ALA A N 1
ATOM 1494 C CA . ALA A 1 185 ? -15.170 3.716 -7.269 1.00 98.56 185 ALA A CA 1
ATOM 1495 C C . ALA A 1 185 ? -14.389 3.110 -6.087 1.00 98.56 185 ALA A C 1
ATOM 1497 O O . ALA A 1 185 ? -14.340 1.893 -5.924 1.00 98.56 185 ALA A O 1
ATOM 1498 N N . CYS A 1 186 ? -13.817 3.946 -5.213 1.00 98.69 186 CYS A N 1
ATOM 1499 C CA . CYS A 1 186 ? -13.190 3.496 -3.971 1.00 98.69 186 CYS A CA 1
ATOM 1500 C C . CYS A 1 186 ? -14.207 2.816 -3.048 1.00 98.69 186 CYS A C 1
ATOM 1502 O O . CYS A 1 186 ? -13.923 1.757 -2.498 1.00 98.69 186 CYS A O 1
ATOM 1504 N N . GLY A 1 187 ? -15.412 3.375 -2.916 1.00 98.56 187 GLY A N 1
ATOM 1505 C CA . GLY A 1 187 ? -16.494 2.754 -2.159 1.00 98.56 187 GLY A CA 1
ATOM 1506 C C . GLY A 1 187 ? -16.865 1.376 -2.704 1.00 98.56 187 GLY A C 1
ATOM 1507 O O . GLY A 1 187 ? -16.979 0.434 -1.926 1.00 98.56 187 GLY A O 1
ATOM 1508 N N . GLU A 1 188 ? -16.993 1.236 -4.025 1.00 98.62 188 GLU A N 1
ATOM 1509 C CA . GLU A 1 188 ? -17.229 -0.056 -4.685 1.00 98.62 188 GLU A CA 1
ATOM 1510 C C . GLU A 1 188 ? -16.111 -1.069 -4.418 1.00 98.62 188 GLU A C 1
ATOM 1512 O O . GLU A 1 188 ? -16.394 -2.179 -3.965 1.00 98.62 188 GLU A O 1
ATOM 1517 N N . LEU A 1 189 ? -14.855 -0.656 -4.601 1.00 98.69 189 LEU A N 1
ATOM 1518 C CA . LEU A 1 189 ? -13.677 -1.471 -4.312 1.00 98.69 189 LEU A CA 1
ATOM 1519 C C . LEU A 1 189 ? -13.659 -1.963 -2.858 1.00 98.69 189 LEU A C 1
ATOM 1521 O O . LEU A 1 189 ? -13.374 -3.130 -2.592 1.00 98.69 189 LEU A O 1
ATOM 1525 N N . LEU A 1 190 ? -13.971 -1.084 -1.903 1.00 98.38 190 LEU A N 1
ATOM 1526 C CA . LEU A 1 190 ? -14.018 -1.445 -0.489 1.00 98.38 190 LEU A CA 1
ATOM 1527 C C . LEU A 1 190 ? -15.115 -2.475 -0.212 1.00 98.38 190 LEU A C 1
ATOM 1529 O O . LEU A 1 190 ? -14.862 -3.419 0.536 1.00 98.38 190 LEU A O 1
ATOM 1533 N N . ARG A 1 191 ? -16.296 -2.355 -0.835 1.00 98.31 191 ARG A N 1
ATOM 1534 C CA . ARG A 1 191 ? -17.361 -3.366 -0.710 1.00 98.31 191 ARG A CA 1
ATOM 1535 C C . ARG A 1 191 ? -16.899 -4.733 -1.214 1.00 98.31 191 ARG A C 1
ATOM 1537 O O . ARG A 1 191 ? -17.123 -5.720 -0.520 1.00 98.31 191 ARG A O 1
ATOM 1544 N N . GLU A 1 192 ? -16.216 -4.793 -2.360 1.00 98.00 192 GLU A N 1
ATOM 1545 C CA . GLU A 1 192 ? -15.676 -6.048 -2.908 1.00 98.00 192 GLU A CA 1
ATOM 1546 C C . GLU A 1 192 ? -14.632 -6.680 -1.976 1.00 98.00 192 GLU A C 1
ATOM 1548 O O . GLU A 1 192 ? -14.695 -7.871 -1.671 1.00 98.00 192 GLU A O 1
ATOM 1553 N N . LEU A 1 193 ? -13.673 -5.887 -1.494 1.00 97.75 193 LEU A N 1
ATOM 1554 C CA . LEU A 1 193 ? -12.550 -6.407 -0.713 1.00 97.75 193 LEU A CA 1
ATOM 1555 C C . LEU A 1 193 ? -12.931 -6.833 0.706 1.00 97.75 193 LEU A C 1
ATOM 1557 O O . LEU A 1 193 ? -12.297 -7.740 1.255 1.00 97.75 193 LEU A O 1
ATOM 1561 N N . THR A 1 194 ? -13.917 -6.160 1.303 1.00 95.75 194 THR A N 1
ATOM 1562 C CA . THR A 1 194 ? -14.185 -6.230 2.749 1.00 95.75 194 THR A CA 1
ATOM 1563 C C . THR A 1 194 ? -15.583 -6.735 3.104 1.00 95.75 194 THR A C 1
ATOM 1565 O O . THR A 1 194 ? -15.798 -7.150 4.238 1.00 95.75 194 THR A O 1
ATOM 1568 N N . GLY A 1 195 ? -16.546 -6.675 2.179 1.00 95.12 195 GLY A N 1
ATOM 1569 C CA . GLY A 1 195 ? -17.958 -6.940 2.470 1.00 95.12 195 GLY A CA 1
ATOM 1570 C C . GLY A 1 195 ? -18.656 -5.858 3.306 1.00 95.12 195 GLY A C 1
ATOM 1571 O O . GLY A 1 195 ? -19.810 -6.044 3.685 1.00 95.12 195 GLY A O 1
ATOM 1572 N N . LEU A 1 196 ? -17.991 -4.735 3.605 1.00 95.44 196 LEU A N 1
ATOM 1573 C CA . LEU A 1 196 ? -18.574 -3.631 4.370 1.00 95.44 196 LEU A CA 1
ATOM 1574 C C . LEU A 1 196 ? -19.716 -2.947 3.611 1.00 95.44 196 LEU A C 1
ATOM 1576 O O . LEU A 1 196 ? -19.692 -2.821 2.390 1.00 95.44 196 LEU A O 1
ATOM 1580 N N . GLU A 1 197 ? -20.681 -2.403 4.347 1.00 96.38 197 GLU A N 1
ATOM 1581 C CA . GLU A 1 197 ? -21.775 -1.606 3.788 1.00 96.38 197 GLU A CA 1
ATOM 1582 C C . GLU A 1 197 ? -21.341 -0.161 3.516 1.00 96.38 197 GLU A C 1
ATOM 1584 O O . GLU A 1 197 ? -21.788 0.773 4.173 1.00 96.38 197 GLU A O 1
ATOM 1589 N N . VAL A 1 198 ? -20.439 0.055 2.561 1.00 98.12 198 VAL A N 1
ATOM 1590 C CA . VAL A 1 198 ? -19.988 1.412 2.219 1.00 98.12 198 VAL A CA 1
ATOM 1591 C C . VAL A 1 198 ? -21.041 2.101 1.352 1.00 98.12 198 VAL A C 1
ATOM 1593 O O . VAL A 1 198 ? -21.210 1.715 0.201 1.00 98.12 198 VAL A O 1
ATOM 1596 N N . LYS A 1 199 ? -21.723 3.136 1.851 1.00 98.12 199 LYS A N 1
ATOM 1597 C CA . LYS A 1 199 ? -22.636 3.978 1.055 1.00 98.12 199 LYS A CA 1
ATOM 1598 C C . LYS A 1 199 ? -21.877 5.083 0.325 1.00 98.12 199 LYS A C 1
ATOM 1600 O O . LYS A 1 199 ? -22.055 5.274 -0.873 1.00 98.12 199 LYS A O 1
ATOM 1605 N N . GLU A 1 200 ? -21.016 5.796 1.047 1.00 98.00 200 GLU A N 1
ATOM 1606 C CA . GLU A 1 200 ? -20.277 6.955 0.536 1.00 98.00 200 GLU A CA 1
ATOM 1607 C C . GLU A 1 200 ? -18.906 7.050 1.210 1.00 98.00 200 GLU A C 1
ATOM 1609 O O . GLU A 1 200 ? -18.825 7.146 2.434 1.00 98.00 200 GLU A O 1
ATOM 1614 N N . VAL A 1 201 ? -17.825 7.096 0.427 1.00 98.69 201 VAL A N 1
ATOM 1615 C CA . VAL A 1 201 ? -16.507 7.492 0.941 1.00 98.69 201 VAL A CA 1
ATOM 1616 C C . VAL A 1 201 ? -16.485 9.011 1.094 1.00 98.69 201 VAL A C 1
ATOM 1618 O O . VAL A 1 201 ? -16.542 9.747 0.113 1.00 98.69 201 VAL A O 1
ATOM 1621 N N . THR A 1 202 ? -16.377 9.496 2.328 1.00 97.81 202 THR A N 1
ATOM 1622 C CA . THR A 1 202 ? -16.447 10.934 2.629 1.00 97.81 202 THR A CA 1
ATOM 1623 C C . THR A 1 202 ? -15.078 11.599 2.485 1.00 97.81 202 THR A C 1
ATOM 1625 O O . THR A 1 202 ? -14.945 12.651 1.845 1.00 97.81 202 THR A O 1
ATOM 1628 N N . CYS A 1 203 ? -14.021 10.970 3.007 1.00 96.00 203 CYS A N 1
ATOM 1629 C CA . CYS A 1 203 ? -12.652 11.441 2.826 1.00 96.00 203 CYS A CA 1
ATOM 1630 C C . CYS A 1 203 ? -11.616 10.317 2.885 1.00 96.00 203 CYS A C 1
ATOM 1632 O O . CYS A 1 203 ? -11.830 9.282 3.511 1.00 96.00 203 CYS A O 1
ATOM 1634 N N . ILE A 1 204 ? -10.475 10.573 2.247 1.00 98.38 204 ILE A N 1
ATOM 1635 C CA . ILE A 1 204 ? -9.264 9.760 2.330 1.00 98.38 204 ILE A CA 1
ATOM 1636 C C . ILE A 1 204 ? -8.153 10.685 2.817 1.00 98.38 204 ILE A C 1
ATOM 1638 O O . ILE A 1 204 ? -7.947 11.757 2.247 1.00 98.38 204 ILE A O 1
ATOM 1642 N N . ARG A 1 205 ? -7.478 10.305 3.901 1.00 97.19 205 ARG A N 1
ATOM 1643 C CA . ARG A 1 205 ? -6.414 11.086 4.538 1.00 97.19 205 ARG A CA 1
ATOM 1644 C C . ARG A 1 205 ? -5.161 10.231 4.621 1.00 97.19 205 ARG A C 1
ATOM 1646 O O . ARG A 1 205 ? -5.202 9.150 5.194 1.00 97.19 205 ARG A O 1
ATOM 1653 N N . VAL A 1 206 ? -4.066 10.701 4.044 1.00 97.25 206 VAL A N 1
ATOM 1654 C CA . VAL A 1 206 ? -2.755 10.050 4.152 1.00 97.25 206 VAL A CA 1
ATOM 1655 C C . VAL A 1 206 ? -1.995 10.657 5.332 1.00 97.25 206 VAL A C 1
ATOM 1657 O O . VAL A 1 206 ? -2.123 11.857 5.569 1.00 97.25 206 VAL A O 1
ATOM 1660 N N . GLU A 1 207 ? -1.252 9.830 6.075 1.00 92.81 207 GLU A N 1
ATOM 1661 C CA . GLU A 1 207 ? -0.564 10.200 7.325 1.00 92.81 207 GLU A CA 1
ATOM 1662 C C . GLU A 1 207 ? -1.529 10.804 8.363 1.00 92.81 207 GLU A C 1
ATOM 1664 O O . GLU A 1 207 ? -1.316 11.883 8.924 1.00 92.81 207 GLU A O 1
ATOM 1669 N N . TYR A 1 208 ? -2.649 10.118 8.600 1.00 91.81 208 TYR A N 1
ATOM 1670 C CA . TYR A 1 208 ? -3.684 10.611 9.498 1.00 91.81 208 TYR A CA 1
ATOM 1671 C C . TYR A 1 208 ? -3.371 10.257 10.951 1.00 91.81 208 TYR A C 1
ATOM 1673 O O . TYR A 1 208 ? -3.575 9.127 11.394 1.00 91.81 208 TYR A O 1
ATOM 1681 N N . ALA A 1 209 ? -2.933 11.263 11.704 1.00 87.69 209 ALA A N 1
ATOM 1682 C CA . ALA A 1 209 ? -2.905 11.250 13.159 1.00 87.69 209 ALA A CA 1
ATOM 1683 C C . ALA A 1 209 ? -4.184 11.924 13.693 1.00 87.69 209 ALA A C 1
ATOM 1685 O O . ALA A 1 209 ? -4.357 13.134 13.496 1.00 87.69 209 ALA A O 1
ATOM 1686 N N . PRO A 1 210 ? -5.094 11.194 14.358 1.00 79.56 210 PRO A N 1
ATOM 1687 C CA . PRO A 1 210 ? -6.258 11.791 14.999 1.00 79.56 210 PRO A CA 1
ATOM 1688 C C . PRO A 1 210 ? -5.801 12.725 16.137 1.00 79.56 210 PRO A C 1
ATOM 1690 O O . PRO A 1 210 ? -5.464 12.283 17.233 1.00 79.56 210 PRO A O 1
ATOM 1693 N N . SER A 1 211 ? -5.729 14.030 15.864 1.00 67.00 211 SER A N 1
ATOM 1694 C CA . SER A 1 211 ? -5.317 15.039 16.847 1.00 67.00 211 SER A CA 1
ATOM 1695 C C . SER A 1 211 ? -6.503 15.566 17.653 1.00 67.00 211 SER A C 1
ATOM 1697 O O . SER A 1 211 ? -7.631 15.653 17.169 1.00 67.00 211 SER A O 1
ATOM 1699 N N . SER A 1 212 ? -6.216 15.951 18.891 1.00 53.47 212 SER A N 1
ATOM 1700 C CA . SER A 1 212 ? -7.131 16.450 19.908 1.00 53.47 212 SER A CA 1
ATOM 1701 C C . SER A 1 212 ? -7.387 17.956 19.835 1.00 53.47 212 SER A C 1
ATOM 1703 O O . SER A 1 212 ? -7.479 18.612 20.868 1.00 53.47 212 SER A O 1
ATOM 1705 N N . ALA A 1 213 ? -7.513 18.520 18.631 1.00 47.34 213 ALA A N 1
ATOM 1706 C CA . ALA A 1 213 ? -7.599 19.972 18.424 1.00 47.34 213 ALA A CA 1
ATOM 1707 C C . ALA A 1 213 ? -8.739 20.696 19.193 1.00 47.34 213 ALA A C 1
ATOM 1709 O O . ALA A 1 213 ? -8.758 21.922 19.194 1.00 47.34 213 ALA A O 1
ATOM 1710 N N . ASP A 1 214 ? -9.618 19.965 19.891 1.00 41.81 214 ASP A N 1
ATOM 1711 C CA . ASP A 1 214 ? -10.716 20.482 20.716 1.00 41.81 214 ASP A CA 1
ATOM 1712 C C . ASP A 1 214 ? -10.596 20.219 22.236 1.00 41.81 214 ASP A C 1
ATOM 1714 O O . ASP A 1 214 ? -11.520 20.565 22.972 1.00 41.81 214 ASP A O 1
ATOM 1718 N N . THR A 1 215 ? -9.512 19.626 22.759 1.00 47.59 215 THR A N 1
ATOM 1719 C CA . THR A 1 215 ? -9.391 19.378 24.214 1.00 47.59 215 THR A CA 1
ATOM 1720 C C . THR A 1 215 ? -8.249 20.163 24.846 1.00 47.59 215 THR A C 1
ATOM 1722 O O . THR A 1 215 ? -7.088 20.023 24.470 1.00 47.59 215 THR A O 1
ATOM 1725 N N . THR A 1 216 ? -8.578 20.961 25.864 1.00 43.22 216 THR A N 1
ATOM 1726 C CA . THR A 1 216 ? -7.638 21.788 26.640 1.00 43.22 216 THR A CA 1
ATOM 1727 C C . THR A 1 216 ? -6.600 20.983 27.432 1.00 43.22 216 THR A C 1
ATOM 1729 O O . THR A 1 216 ? -5.605 21.562 27.861 1.00 43.22 216 THR A O 1
ATOM 1732 N N . ASP A 1 217 ? -6.791 19.663 27.572 1.00 44.72 217 ASP A N 1
ATOM 1733 C CA . ASP A 1 217 ? -6.058 18.818 28.528 1.00 44.72 217 ASP A CA 1
ATOM 1734 C C . ASP A 1 217 ? -5.154 17.739 27.885 1.00 44.72 217 ASP A C 1
ATOM 1736 O O . ASP A 1 217 ? -4.560 16.938 28.603 1.00 44.72 217 ASP A O 1
ATOM 1740 N N . GLY A 1 218 ? -4.999 17.698 26.553 1.00 52.56 218 GLY A N 1
ATOM 1741 C CA . GLY A 1 218 ? -4.094 16.743 25.885 1.00 52.56 218 GLY A CA 1
ATOM 1742 C C . GLY A 1 218 ? -4.736 15.929 24.763 1.00 52.56 218 GLY A C 1
ATOM 1743 O O . GLY A 1 218 ? -5.626 16.424 24.082 1.00 52.56 218 GLY A O 1
ATOM 1744 N N . TRP A 1 219 ? -4.220 14.720 24.509 1.00 58.31 219 TRP A N 1
ATOM 1745 C CA . TRP A 1 219 ? -4.625 13.821 23.417 1.00 58.31 219 TRP A CA 1
ATOM 1746 C C . TRP A 1 219 ? -5.946 13.086 23.722 1.00 58.31 219 TRP A C 1
ATOM 1748 O O . TRP A 1 219 ? -6.151 12.620 24.834 1.00 58.31 219 TRP A O 1
ATOM 1758 N N . ARG A 1 220 ? -6.822 12.926 22.717 1.00 73.94 220 ARG A N 1
ATOM 1759 C CA . ARG A 1 220 ? -8.196 12.391 22.864 1.00 73.94 220 ARG A CA 1
ATOM 1760 C C . ARG A 1 220 ? -8.291 10.859 22.917 1.00 73.94 220 ARG A C 1
ATOM 1762 O O . ARG A 1 220 ? -9.279 10.344 23.415 1.00 73.94 220 ARG A O 1
ATOM 1769 N N . TYR A 1 221 ? -7.299 10.159 22.369 1.00 84.81 221 TYR A N 1
ATOM 1770 C CA . TYR A 1 221 ? -7.331 8.708 22.152 1.00 84.81 221 TYR A CA 1
ATOM 1771 C C . TYR A 1 221 ? -6.241 7.995 22.974 1.00 84.81 221 TYR A C 1
ATOM 1773 O O . TYR A 1 221 ? -6.341 7.913 24.189 1.00 84.81 221 TYR A O 1
ATOM 1781 N N . LEU A 1 222 ? -5.172 7.514 22.327 1.00 82.25 222 LEU A N 1
ATOM 1782 C CA . LEU A 1 222 ? -4.109 6.700 22.944 1.00 82.25 222 LEU A CA 1
ATOM 1783 C C . LEU A 1 222 ? -2.928 7.501 23.522 1.00 82.25 222 LEU A C 1
ATOM 1785 O O . LEU A 1 222 ? -1.967 6.917 24.008 1.00 82.25 222 LEU A O 1
ATOM 1789 N N . ASN A 1 223 ? -2.976 8.833 23.444 1.00 77.19 223 ASN A N 1
ATOM 1790 C CA . ASN A 1 223 ? -2.003 9.740 24.069 1.00 77.19 223 ASN A CA 1
ATOM 1791 C C . ASN A 1 223 ? -0.519 9.562 23.680 1.00 77.19 223 ASN A C 1
ATOM 1793 O O . ASN A 1 223 ? 0.374 10.001 24.398 1.00 77.19 223 ASN A O 1
ATOM 1797 N N . ASP A 1 224 ? -0.234 8.971 22.517 1.00 77.94 224 ASP A N 1
ATOM 1798 C CA . ASP A 1 224 ? 1.136 8.609 22.128 1.00 77.94 224 ASP A CA 1
ATOM 1799 C C . ASP A 1 224 ? 1.538 9.023 20.700 1.00 77.94 224 ASP A C 1
ATOM 1801 O O . ASP A 1 224 ? 2.648 8.713 20.256 1.00 77.94 224 ASP A O 1
ATOM 1805 N N . GLY A 1 225 ? 0.656 9.735 19.989 1.00 79.62 225 GLY A N 1
ATOM 1806 C CA . GLY A 1 225 ? 0.879 10.192 18.616 1.00 79.62 225 GLY A CA 1
ATOM 1807 C C . GLY A 1 225 ? 0.740 9.109 17.542 1.00 79.62 225 GLY A C 1
ATOM 1808 O O . GLY A 1 225 ? 1.213 9.323 16.428 1.00 79.62 225 GLY A O 1
ATOM 1809 N N . THR A 1 226 ? 0.119 7.962 17.848 1.00 86.56 226 THR A N 1
ATOM 1810 C CA . THR A 1 226 ? -0.173 6.923 16.844 1.00 86.56 226 THR A CA 1
ATOM 1811 C C . THR A 1 226 ? -0.995 7.488 15.683 1.00 86.56 226 THR A C 1
ATOM 1813 O O . THR A 1 226 ? -1.903 8.302 15.868 1.00 86.56 226 THR A O 1
ATOM 1816 N N . SER A 1 227 ? -0.672 7.043 14.472 1.00 91.50 227 SER A N 1
ATOM 1817 C CA . SER A 1 227 ? -1.264 7.507 13.220 1.00 91.50 227 SER A CA 1
ATOM 1818 C C . SER A 1 227 ? -1.452 6.348 12.257 1.00 91.50 227 SER A C 1
ATOM 1820 O O . SER A 1 227 ? -0.679 5.395 12.286 1.00 91.50 227 SER A O 1
ATOM 1822 N N . PHE A 1 228 ? -2.416 6.474 11.352 1.00 96.00 228 PHE A N 1
ATOM 1823 C CA . PHE A 1 228 ? -2.541 5.578 10.208 1.00 96.00 228 PHE A CA 1
ATOM 1824 C C . PHE A 1 228 ? -1.740 6.110 9.020 1.00 96.00 228 PHE A C 1
ATOM 1826 O O . PHE A 1 228 ? -1.791 7.311 8.730 1.00 96.00 228 PHE A O 1
ATOM 1833 N N . ASP A 1 229 ? -1.092 5.220 8.270 1.00 97.25 229 ASP A N 1
ATOM 1834 C CA . ASP A 1 229 ? -0.490 5.575 6.979 1.00 97.25 229 ASP A CA 1
ATOM 1835 C C . ASP A 1 229 ? -1.555 6.102 6.010 1.00 97.25 229 ASP A C 1
ATOM 1837 O O . ASP A 1 229 ? -1.333 7.070 5.280 1.00 97.25 229 ASP A O 1
ATOM 1841 N N . CYS A 1 230 ? -2.751 5.510 6.040 1.00 98.44 230 CYS A N 1
ATOM 1842 C CA . CYS A 1 230 ? -3.936 6.056 5.396 1.00 98.44 230 CYS A CA 1
ATOM 1843 C C . CYS A 1 230 ? -5.195 5.790 6.226 1.00 98.44 230 CYS A C 1
ATOM 1845 O O . CYS A 1 230 ? -5.361 4.720 6.800 1.00 98.44 230 CYS A O 1
ATOM 1847 N N . TYR A 1 231 ? -6.108 6.754 6.266 1.00 98.44 231 TYR A N 1
ATOM 1848 C CA . TYR A 1 231 ? -7.427 6.618 6.863 1.00 98.44 231 TYR A CA 1
ATOM 1849 C C . TYR A 1 231 ? -8.510 6.953 5.842 1.00 98.44 231 TYR A C 1
ATOM 1851 O O . TYR A 1 231 ? -8.505 8.036 5.250 1.00 98.44 231 TYR A O 1
ATOM 1859 N N . ILE A 1 232 ? -9.456 6.035 5.662 1.00 98.62 232 ILE A N 1
ATOM 1860 C CA . ILE A 1 232 ? -10.632 6.220 4.814 1.00 98.62 232 ILE A CA 1
ATOM 1861 C C . ILE A 1 232 ? -11.854 6.351 5.718 1.00 98.62 232 ILE A C 1
ATOM 1863 O O . ILE A 1 232 ? -12.223 5.413 6.422 1.00 98.62 232 ILE A O 1
ATOM 1867 N N . ALA A 1 233 ? -12.498 7.515 5.683 1.00 98.31 233 ALA A N 1
ATOM 1868 C CA . ALA A 1 233 ? -13.772 7.740 6.351 1.00 98.31 233 ALA A CA 1
ATOM 1869 C C . ALA A 1 233 ? -14.916 7.508 5.368 1.00 98.31 233 ALA A C 1
ATOM 1871 O O . ALA A 1 233 ? -14.902 8.033 4.250 1.00 98.31 233 ALA A O 1
ATOM 1872 N N . TYR A 1 234 ? -15.952 6.800 5.799 1.00 98.69 234 TYR A N 1
ATOM 1873 C CA . TYR A 1 234 ? -17.124 6.531 4.976 1.00 98.69 234 TYR A CA 1
ATOM 1874 C C . TYR A 1 234 ? -18.413 6.583 5.796 1.00 98.69 234 TYR A C 1
ATOM 1876 O O . TYR A 1 234 ? -18.374 6.593 7.025 1.00 98.69 234 TYR A O 1
ATOM 1884 N N . LYS A 1 235 ? -19.554 6.655 5.116 1.00 98.56 235 LYS A N 1
ATOM 1885 C CA . LYS A 1 235 ? -20.875 6.450 5.713 1.00 98.56 235 LYS A CA 1
ATOM 1886 C C . LYS A 1 235 ? -21.411 5.082 5.344 1.00 98.56 235 LYS A C 1
ATOM 1888 O O . LYS A 1 235 ? -21.254 4.664 4.193 1.00 98.56 235 LYS A O 1
ATOM 1893 N N . ASP A 1 236 ? -22.052 4.422 6.299 1.00 98.12 236 ASP A N 1
ATOM 1894 C CA . ASP A 1 236 ? -22.787 3.188 6.044 1.00 98.12 236 ASP A CA 1
ATOM 1895 C C . ASP A 1 236 ? -24.175 3.451 5.419 1.00 98.12 236 ASP A C 1
ATOM 1897 O O . ASP A 1 236 ? -24.581 4.600 5.203 1.00 98.12 236 ASP A O 1
ATOM 1901 N N . ASN A 1 237 ? -24.927 2.387 5.119 1.00 97.00 237 ASN A N 1
ATOM 1902 C CA . ASN A 1 237 ? -26.286 2.490 4.568 1.00 97.00 237 ASN A CA 1
ATOM 1903 C C . ASN A 1 237 ? -27.283 3.197 5.504 1.00 97.00 237 ASN A C 1
ATOM 1905 O O . ASN A 1 237 ? -28.326 3.664 5.045 1.00 97.00 237 ASN A O 1
ATOM 1909 N N . SER A 1 238 ? -26.963 3.305 6.796 1.00 97.44 238 SER A N 1
ATOM 1910 C CA . SER A 1 238 ? -27.740 4.038 7.800 1.00 97.44 238 SER A CA 1
ATOM 1911 C C . SER A 1 238 ? -27.246 5.471 8.036 1.00 97.44 238 SER A C 1
ATOM 1913 O O . SER A 1 238 ? -27.692 6.121 8.979 1.00 97.44 238 SER A O 1
ATOM 1915 N N . ASP A 1 239 ? -26.340 5.964 7.183 1.00 97.62 239 ASP A N 1
ATOM 1916 C CA . ASP A 1 239 ? -25.680 7.272 7.278 1.00 97.62 239 ASP A CA 1
ATOM 1917 C C . ASP A 1 239 ? -24.757 7.452 8.498 1.00 97.62 239 ASP A C 1
ATOM 1919 O O . ASP A 1 239 ? -24.301 8.568 8.768 1.00 97.62 239 ASP A O 1
ATOM 1923 N N . ALA A 1 240 ? -24.415 6.373 9.210 1.00 97.56 240 ALA A N 1
ATOM 1924 C CA . ALA A 1 240 ? -23.474 6.439 10.321 1.00 97.56 240 ALA A CA 1
ATOM 1925 C C . ALA A 1 240 ? -22.026 6.509 9.815 1.00 97.56 240 ALA A C 1
ATOM 1927 O O . ALA A 1 240 ? -21.641 5.804 8.879 1.00 97.56 240 ALA A O 1
ATOM 1928 N N . PHE A 1 241 ? -21.203 7.346 10.452 1.00 97.75 241 PHE A N 1
ATOM 1929 C CA . PHE A 1 241 ? -19.784 7.461 10.119 1.00 97.75 241 PHE A CA 1
ATOM 1930 C C . PHE A 1 241 ? -19.012 6.218 10.554 1.00 97.75 241 PHE A C 1
ATOM 1932 O O . PHE A 1 241 ? -19.161 5.742 11.676 1.00 97.75 241 PHE A O 1
ATOM 1939 N N . CYS A 1 242 ? -18.160 5.716 9.671 1.00 98.44 242 CYS A N 1
ATOM 1940 C CA . CYS A 1 242 ? -17.310 4.552 9.864 1.00 98.44 242 CYS A CA 1
ATOM 1941 C C . CYS A 1 242 ? -15.890 4.851 9.354 1.00 98.44 242 CYS A C 1
ATOM 1943 O O . CYS A 1 242 ? -15.672 5.806 8.599 1.00 98.44 242 CYS A O 1
ATOM 1945 N N . GLY A 1 243 ? -14.919 4.041 9.771 1.00 97.88 243 GLY A N 1
ATOM 1946 C CA . GLY A 1 243 ? -13.506 4.252 9.463 1.00 97.88 243 GLY A CA 1
ATOM 1947 C C . GLY A 1 243 ? -12.787 2.992 9.000 1.00 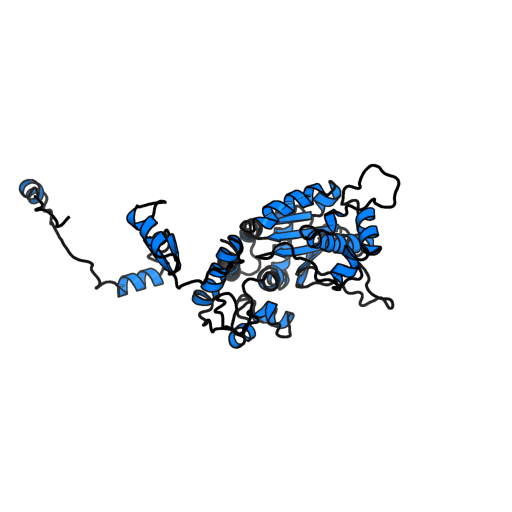97.88 243 GLY A C 1
ATOM 1948 O O . GLY A 1 243 ? -13.074 1.889 9.458 1.00 97.88 243 GLY A O 1
ATOM 1949 N N . ILE A 1 244 ? -11.811 3.167 8.116 1.00 98.69 244 ILE A N 1
ATOM 1950 C CA . ILE A 1 244 ? -10.817 2.150 7.779 1.00 98.69 244 ILE A CA 1
ATOM 1951 C C . ILE A 1 244 ? -9.443 2.764 8.009 1.00 98.69 244 ILE A C 1
ATOM 1953 O O . ILE A 1 244 ? -9.102 3.764 7.377 1.00 98.69 244 ILE A O 1
ATOM 1957 N N . GLY A 1 245 ? -8.667 2.187 8.921 1.00 98.44 245 GLY A N 1
ATOM 1958 C CA . GLY A 1 245 ? -7.276 2.565 9.150 1.00 98.44 245 GLY A CA 1
ATOM 1959 C C . GLY A 1 245 ? -6.357 1.578 8.449 1.00 98.44 245 GLY A C 1
ATOM 1960 O O . GLY A 1 245 ? -6.462 0.378 8.681 1.00 98.44 245 GLY A O 1
ATOM 1961 N N . ILE A 1 246 ? -5.473 2.076 7.596 1.00 98.56 246 ILE A N 1
ATOM 1962 C CA . ILE A 1 246 ? -4.587 1.279 6.753 1.00 98.56 246 ILE A CA 1
ATOM 1963 C C . ILE A 1 246 ? -3.149 1.520 7.199 1.00 98.56 246 ILE A C 1
ATOM 1965 O O . ILE A 1 246 ? -2.693 2.662 7.244 1.00 98.56 246 ILE A O 1
ATOM 1969 N N . GLU A 1 247 ? -2.449 0.432 7.492 1.00 97.75 247 GLU A N 1
ATOM 1970 C CA . GLU A 1 247 ? -0.997 0.388 7.647 1.00 97.75 247 GLU A CA 1
ATOM 1971 C C . GLU A 1 247 ? -0.397 -0.225 6.383 1.00 97.75 247 GLU A C 1
ATOM 1973 O O . GLU A 1 247 ? -0.874 -1.263 5.922 1.00 97.75 247 GLU A O 1
ATOM 1978 N N . VAL A 1 248 ? 0.642 0.388 5.824 1.00 97.44 248 VAL A N 1
ATOM 1979 C CA . VAL A 1 248 ? 1.286 -0.072 4.594 1.00 97.44 248 VAL A CA 1
ATOM 1980 C C . VAL A 1 248 ? 2.699 -0.554 4.898 1.00 97.44 248 VAL A C 1
ATOM 1982 O O . VAL A 1 248 ? 3.513 0.136 5.503 1.00 97.44 248 VAL A O 1
ATOM 1985 N N . LYS A 1 249 ? 3.026 -1.757 4.431 1.00 96.19 249 LYS A N 1
ATOM 1986 C CA . LYS A 1 249 ? 4.370 -2.329 4.490 1.00 96.19 249 LYS A CA 1
ATOM 1987 C C . LYS A 1 249 ? 4.829 -2.672 3.098 1.00 96.19 249 LYS A C 1
ATOM 1989 O O . LYS A 1 249 ? 4.096 -3.278 2.330 1.00 96.19 249 LYS A O 1
ATOM 1994 N N . TYR A 1 250 ? 6.075 -2.340 2.790 1.00 94.94 250 TYR A N 1
ATOM 1995 C CA . TYR A 1 250 ? 6.710 -2.769 1.557 1.00 94.94 250 TYR A CA 1
ATOM 1996 C C . TYR A 1 250 ? 7.884 -3.684 1.866 1.00 94.94 250 TYR A C 1
ATOM 1998 O O . TYR A 1 250 ? 7.779 -4.893 1.679 1.00 94.94 250 TYR A O 1
ATOM 2006 N N . THR A 1 251 ? 8.975 -3.141 2.401 1.00 91.19 251 THR A N 1
ATOM 2007 C CA . THR A 1 251 ? 10.184 -3.913 2.745 1.00 91.19 251 THR A CA 1
ATOM 2008 C C . THR A 1 251 ? 10.474 -3.974 4.238 1.00 91.19 251 THR A C 1
ATOM 2010 O O . THR A 1 251 ? 11.414 -4.645 4.671 1.00 91.19 251 THR A O 1
ATOM 2013 N N . GLU A 1 252 ? 9.679 -3.254 5.020 1.00 88.88 252 GLU A N 1
ATOM 2014 C CA . GLU A 1 252 ? 9.751 -3.211 6.464 1.00 88.88 252 GLU A CA 1
ATOM 2015 C C . GLU A 1 252 ? 9.406 -4.580 7.067 1.00 88.88 252 GLU A C 1
ATOM 2017 O O . GLU A 1 252 ? 8.591 -5.341 6.539 1.00 88.88 252 GLU A O 1
ATOM 2022 N N . MET A 1 253 ? 10.033 -4.865 8.202 1.00 86.56 253 MET A N 1
ATOM 2023 C CA . MET A 1 253 ? 9.723 -5.978 9.098 1.00 86.56 253 MET A CA 1
ATOM 2024 C C . MET A 1 253 ? 9.354 -5.393 10.469 1.00 86.56 253 MET A C 1
ATOM 2026 O O . MET A 1 253 ? 9.270 -4.170 10.618 1.00 86.56 253 MET A O 1
ATOM 2030 N N . ALA A 1 254 ? 9.195 -6.244 11.479 1.00 80.94 254 ALA A N 1
ATOM 2031 C CA . ALA A 1 254 ? 9.226 -5.827 12.872 1.00 80.94 254 ALA A CA 1
ATOM 2032 C C . ALA A 1 254 ? 10.445 -4.941 13.181 1.00 80.94 254 ALA A C 1
ATOM 2034 O O . ALA A 1 254 ? 11.566 -5.205 12.729 1.00 80.94 254 ALA A O 1
ATOM 2035 N N . TYR A 1 255 ? 10.233 -3.888 13.969 1.00 74.06 255 TYR A N 1
ATOM 2036 C CA . TYR A 1 255 ? 11.308 -3.016 14.431 1.00 74.06 255 TYR A CA 1
ATOM 2037 C C . TYR A 1 255 ? 11.508 -3.146 15.934 1.00 74.06 255 TYR A C 1
ATOM 2039 O O . TYR A 1 255 ? 10.563 -3.162 16.729 1.00 74.06 255 TYR A O 1
ATOM 2047 N N . LYS A 1 256 ? 12.784 -3.168 16.321 1.00 77.12 256 LYS A N 1
ATOM 2048 C CA . LYS A 1 256 ? 13.180 -3.070 17.721 1.00 77.12 256 LYS A CA 1
ATOM 2049 C C . LYS A 1 256 ? 12.914 -1.662 18.219 1.00 77.12 256 LYS A C 1
ATOM 2051 O O . LYS A 1 256 ? 13.282 -0.682 17.563 1.00 77.12 256 LYS A O 1
ATOM 2056 N N . LEU A 1 257 ? 12.323 -1.561 19.401 1.00 73.06 257 LEU A N 1
ATOM 2057 C CA . LEU A 1 257 ? 12.156 -0.271 20.054 1.00 73.06 257 LEU A CA 1
ATOM 2058 C C . LEU A 1 257 ? 13.504 0.321 20.446 1.00 73.06 257 LEU A C 1
ATOM 2060 O O . LEU A 1 257 ? 14.357 -0.354 21.020 1.00 73.06 257 LEU A O 1
ATOM 2064 N N . GLN A 1 258 ? 13.654 1.616 20.189 1.00 73.31 258 GLN A N 1
ATOM 2065 C CA . GLN A 1 258 ? 14.742 2.396 20.757 1.00 73.31 258 GLN A CA 1
ATOM 2066 C C . GLN A 1 258 ? 14.393 2.724 22.218 1.00 73.31 258 GLN A C 1
ATOM 2068 O O . GLN A 1 258 ? 13.322 3.311 22.448 1.00 73.31 258 GLN A O 1
ATOM 2073 N N . PRO A 1 259 ? 15.252 2.374 23.196 1.00 76.31 259 PRO A N 1
ATOM 2074 C CA . PRO A 1 259 ? 15.052 2.753 24.592 1.00 76.31 259 PRO A CA 1
ATOM 2075 C C . PRO A 1 259 ? 14.803 4.263 24.736 1.00 76.31 259 PRO A C 1
ATOM 2077 O O . PRO A 1 259 ? 15.488 5.071 24.110 1.00 76.31 259 PRO A O 1
ATOM 2080 N N . GLY A 1 260 ? 13.796 4.645 25.527 1.00 70.25 260 GLY A N 1
ATOM 2081 C CA . GLY A 1 260 ? 13.412 6.046 25.762 1.00 70.25 260 GLY A CA 1
ATOM 2082 C C . GLY A 1 260 ? 12.509 6.696 24.699 1.00 70.25 260 GLY A C 1
ATOM 2083 O O . GLY A 1 260 ? 12.016 7.808 24.915 1.00 70.25 260 GLY A O 1
ATOM 2084 N N . SER A 1 261 ? 12.230 6.026 23.572 1.00 74.75 261 SER A N 1
ATOM 2085 C CA . SER A 1 261 ? 11.222 6.500 22.605 1.00 74.75 261 SER A CA 1
ATOM 2086 C C . SER A 1 261 ? 9.825 6.592 23.239 1.00 74.75 261 SER A C 1
ATOM 2088 O O . SER A 1 261 ? 9.537 5.901 24.214 1.00 74.75 261 SER A O 1
ATOM 2090 N N . SER A 1 262 ? 8.941 7.443 22.693 1.00 70.31 262 SER A N 1
ATOM 2091 C CA . SER A 1 262 ? 7.549 7.549 23.178 1.00 70.31 262 SER A CA 1
ATOM 2092 C C . SER A 1 262 ? 6.887 6.172 23.220 1.00 70.31 262 SER A C 1
ATOM 2094 O O . SER A 1 262 ? 6.363 5.756 24.245 1.00 70.31 262 SER A O 1
ATOM 2096 N N . GLU A 1 263 ? 7.012 5.411 22.138 1.00 73.81 263 GLU A N 1
ATOM 2097 C CA . GLU A 1 263 ? 6.455 4.067 22.042 1.00 73.81 263 GLU A CA 1
ATOM 2098 C C . GLU A 1 263 ? 7.043 3.101 23.080 1.00 73.81 263 GLU A C 1
ATOM 2100 O O . GLU A 1 263 ? 6.296 2.345 23.698 1.00 73.81 263 GLU A O 1
ATOM 2105 N N . TYR A 1 264 ? 8.355 3.156 23.338 1.00 76.50 264 TYR A N 1
ATOM 2106 C CA . TYR A 1 264 ? 8.985 2.346 24.385 1.00 76.50 264 TYR A CA 1
ATOM 2107 C C . TYR A 1 264 ? 8.415 2.668 25.770 1.00 76.50 264 TYR A C 1
ATOM 2109 O O . TYR A 1 264 ? 8.097 1.753 26.530 1.00 76.50 264 TYR A O 1
ATOM 2117 N N . ARG A 1 265 ? 8.200 3.953 26.072 1.00 72.38 265 ARG A N 1
ATOM 2118 C CA . ARG A 1 265 ? 7.616 4.388 27.347 1.00 72.38 265 ARG A CA 1
ATOM 2119 C C . ARG A 1 265 ? 6.188 3.874 27.545 1.00 72.38 265 ARG A C 1
ATOM 2121 O O . ARG A 1 265 ? 5.898 3.356 28.616 1.00 72.38 265 ARG A O 1
ATOM 2128 N N . HIS A 1 266 ? 5.343 3.945 26.512 1.00 68.94 266 HIS A N 1
ATOM 2129 C CA . HIS A 1 266 ? 3.923 3.559 26.583 1.00 68.94 266 HIS A CA 1
ATOM 2130 C C . HIS A 1 266 ? 3.655 2.051 26.445 1.00 68.94 266 HIS A C 1
ATOM 2132 O O . HIS A 1 266 ? 2.527 1.616 26.676 1.00 68.94 266 HIS A O 1
ATOM 2138 N N . THR A 1 267 ? 4.648 1.250 26.035 1.00 66.31 267 THR A N 1
ATOM 2139 C CA . THR A 1 267 ? 4.457 -0.193 25.784 1.00 66.31 267 THR A CA 1
ATOM 2140 C C . THR A 1 267 ? 5.403 -1.103 26.563 1.00 66.31 267 THR A C 1
ATOM 2142 O O . THR A 1 267 ? 4.985 -2.188 26.955 1.00 66.31 267 THR A O 1
ATOM 2145 N N . ARG A 1 268 ? 6.658 -0.697 26.808 1.00 71.50 268 ARG A N 1
ATOM 2146 C CA . ARG A 1 268 ? 7.684 -1.526 27.471 1.00 71.50 268 ARG A CA 1
ATOM 2147 C C . ARG A 1 268 ? 8.026 -1.067 28.886 1.00 71.50 268 ARG A C 1
ATOM 2149 O O . ARG A 1 268 ? 8.220 -1.927 29.735 1.00 71.50 268 ARG A O 1
ATOM 2156 N N . GLU A 1 269 ? 8.115 0.240 29.152 1.00 69.19 269 GLU A N 1
ATOM 2157 C CA . GLU A 1 269 ? 8.381 0.734 30.519 1.00 69.19 269 GLU A CA 1
ATOM 2158 C C . GLU A 1 269 ? 7.149 0.592 31.411 1.00 69.19 269 GLU A C 1
ATOM 2160 O O . GLU A 1 269 ? 7.211 -0.031 32.469 1.00 69.19 269 GLU A O 1
ATOM 2165 N N . LYS A 1 270 ? 6.018 1.141 30.962 1.00 69.00 270 LYS A N 1
ATOM 2166 C CA . LYS A 1 270 ? 4.703 0.932 31.562 1.00 69.00 270 LYS A CA 1
ATOM 2167 C C . LYS A 1 270 ? 3.686 0.910 30.429 1.00 69.00 270 LYS A C 1
ATOM 2169 O O . LYS A 1 270 ? 3.581 1.880 29.683 1.00 69.00 270 LYS A O 1
ATOM 2174 N N . LEU A 1 271 ? 2.935 -0.184 30.305 1.00 71.62 271 LEU A N 1
ATOM 2175 C CA . LEU A 1 271 ? 1.783 -0.210 29.408 1.00 71.62 271 LEU A CA 1
ATOM 2176 C C . LEU A 1 271 ? 0.832 0.919 29.821 1.00 71.62 271 LEU A C 1
ATOM 2178 O O . LEU A 1 271 ? 0.400 0.956 30.975 1.00 71.62 271 LEU A O 1
ATOM 2182 N N . SER A 1 272 ? 0.542 1.849 28.911 1.00 76.25 272 SER A N 1
ATOM 2183 C CA . SER A 1 272 ? -0.361 2.958 29.227 1.00 76.25 272 SER A CA 1
ATOM 2184 C C . SER A 1 272 ? -1.742 2.419 29.610 1.00 76.25 272 SER A C 1
ATOM 2186 O O . SER A 1 272 ? -2.229 1.467 28.987 1.00 76.25 272 SER A O 1
ATOM 2188 N N . GLU A 1 273 ? -2.399 3.059 30.570 1.00 79.50 273 GLU A N 1
ATOM 2189 C CA . GLU A 1 273 ? -3.734 2.658 31.018 1.00 79.50 273 GLU A CA 1
ATOM 2190 C C . GLU A 1 273 ? -4.766 2.786 29.888 1.00 79.50 273 GLU A C 1
ATOM 2192 O O . GLU A 1 273 ? -5.672 1.963 29.793 1.00 79.50 273 GLU A O 1
ATOM 2197 N N . GLU A 1 274 ? -4.569 3.730 28.968 1.00 83.00 274 GLU A N 1
ATOM 2198 C CA . GLU A 1 274 ? -5.387 3.946 27.777 1.00 83.00 274 GLU A CA 1
ATOM 2199 C C . GLU A 1 274 ? -5.365 2.718 26.858 1.00 83.00 274 GLU A C 1
ATOM 2201 O O . GLU A 1 274 ? -6.411 2.131 26.582 1.00 83.00 274 GLU A O 1
ATOM 2206 N N . TYR A 1 275 ? -4.178 2.262 26.443 1.00 86.00 275 TYR A N 1
ATOM 2207 C CA . TYR A 1 275 ? -4.029 1.033 25.656 1.00 86.00 275 TYR A CA 1
ATOM 2208 C C . TYR A 1 275 ? -4.649 -0.189 26.337 1.00 86.00 275 TYR A C 1
ATOM 2210 O O . TYR A 1 275 ? -5.329 -0.979 25.675 1.00 86.00 275 TYR A O 1
ATOM 2218 N N . LEU A 1 276 ? -4.425 -0.358 27.644 1.00 84.44 276 LEU A N 1
ATOM 2219 C CA . LEU A 1 276 ? -4.978 -1.480 28.401 1.00 84.44 276 LEU A CA 1
ATOM 2220 C C . LEU A 1 276 ? -6.513 -1.432 28.421 1.00 84.44 276 LEU A C 1
ATOM 2222 O O . LEU A 1 276 ? -7.168 -2.428 28.112 1.00 84.44 276 LEU A O 1
ATOM 2226 N N . CYS A 1 277 ? -7.076 -0.264 28.732 1.00 85.69 277 CYS A N 1
ATOM 2227 C CA . CYS A 1 277 ? -8.511 -0.018 28.797 1.00 85.69 277 CYS A CA 1
ATOM 2228 C C . CYS A 1 277 ? -9.183 -0.295 27.447 1.00 85.69 277 CYS A C 1
ATOM 2230 O O . CYS A 1 277 ? -10.093 -1.125 27.372 1.00 85.69 277 CYS A O 1
ATOM 2232 N N . VAL A 1 278 ? -8.671 0.309 26.367 1.00 90.44 278 VAL A N 1
ATOM 2233 C CA . VAL A 1 278 ? -9.212 0.122 25.015 1.00 90.44 278 VAL A CA 1
ATOM 2234 C C . VAL A 1 278 ? -9.123 -1.348 24.608 1.00 90.44 278 VAL A C 1
ATOM 2236 O O . VAL A 1 278 ? -10.113 -1.901 24.127 1.00 90.44 278 VAL A O 1
ATOM 2239 N N . THR A 1 279 ? -7.989 -2.013 24.866 1.00 91.06 279 THR A N 1
ATOM 2240 C CA . THR A 1 279 ? -7.797 -3.435 24.533 1.00 91.06 279 THR A CA 1
ATOM 2241 C C . THR A 1 279 ? -8.835 -4.314 25.221 1.00 91.06 279 THR A C 1
ATOM 2243 O O . THR A 1 279 ? -9.543 -5.057 24.537 1.00 91.06 279 THR A O 1
ATOM 2246 N N . LEU A 1 280 ? -8.976 -4.204 26.544 1.00 88.69 280 LEU A N 1
ATOM 2247 C CA . LEU A 1 280 ? -9.897 -5.038 27.320 1.00 88.69 280 LEU A CA 1
ATOM 2248 C C . LEU A 1 280 ? -11.366 -4.754 26.971 1.00 88.69 280 LEU A C 1
ATOM 2250 O O . LEU A 1 280 ? -12.144 -5.686 26.776 1.00 88.69 280 LEU A O 1
ATOM 2254 N N . GLN A 1 281 ? -11.747 -3.482 26.835 1.00 90.12 281 GLN A N 1
ATOM 2255 C CA . GLN A 1 281 ? -13.130 -3.087 26.543 1.00 90.12 281 GLN A CA 1
ATOM 2256 C C . GLN A 1 281 ? -13.537 -3.342 25.089 1.00 90.12 281 GLN A C 1
ATOM 2258 O O . GLN A 1 281 ? -14.719 -3.532 24.798 1.00 90.12 281 GLN A O 1
ATOM 2263 N N . SER A 1 282 ? -12.579 -3.370 24.156 1.00 93.44 282 SER A N 1
ATOM 2264 C CA . SER A 1 282 ? -12.869 -3.659 22.749 1.00 93.44 282 SER A CA 1
ATOM 2265 C C . SER A 1 282 ? -13.448 -5.062 22.559 1.00 93.44 282 SER A C 1
ATOM 2267 O O . SER A 1 282 ? -14.213 -5.277 21.618 1.00 93.44 282 SER A O 1
ATOM 2269 N N . GLY A 1 283 ? -13.093 -6.023 23.422 1.00 93.25 283 GLY A N 1
ATOM 2270 C CA . GLY A 1 283 ? -13.426 -7.438 23.248 1.00 93.25 283 GLY A CA 1
ATOM 2271 C C . GLY A 1 283 ? -12.801 -8.069 21.997 1.00 93.25 283 GLY A C 1
ATOM 2272 O O . GLY A 1 283 ? -13.250 -9.130 21.571 1.00 93.25 283 GLY A O 1
ATOM 2273 N N . CYS A 1 284 ? -11.807 -7.415 21.382 1.00 95.38 284 CYS A N 1
ATOM 2274 C CA . CYS A 1 284 ? -11.180 -7.870 20.139 1.00 95.38 284 CYS A CA 1
ATOM 2275 C C . CYS A 1 284 ? -10.112 -8.947 20.357 1.00 95.38 284 CYS A C 1
ATOM 2277 O O . CYS A 1 284 ? -9.776 -9.645 19.411 1.00 95.38 284 CYS A O 1
ATOM 2279 N N . TYR A 1 285 ? -9.595 -9.111 21.576 1.00 93.00 285 TYR A N 1
ATOM 2280 C CA . TYR A 1 285 ? -8.523 -10.063 21.885 1.00 93.00 285 TYR A CA 1
ATOM 2281 C C . TYR A 1 285 ? -8.978 -11.090 22.908 1.00 93.00 285 TYR A C 1
ATOM 2283 O O . TYR A 1 285 ? -9.760 -10.779 23.809 1.00 93.00 285 TYR A O 1
ATOM 2291 N N . HIS A 1 286 ? -8.468 -12.311 22.776 1.00 88.25 286 HIS A N 1
ATOM 2292 C CA . HIS A 1 286 ? -8.653 -13.331 23.797 1.00 88.25 286 HIS A CA 1
ATOM 2293 C C . HIS A 1 286 ? -7.975 -12.890 25.100 1.00 88.25 286 HIS A C 1
ATOM 2295 O O . HIS A 1 286 ? -6.779 -12.598 25.123 1.00 88.25 286 HIS A O 1
ATOM 2301 N N . THR A 1 287 ? -8.736 -12.847 26.192 1.00 73.94 287 THR A N 1
ATOM 2302 C CA . THR A 1 287 ? -8.195 -12.641 27.538 1.00 73.94 287 THR A CA 1
ATOM 2303 C C . THR A 1 287 ? -7.749 -13.984 28.115 1.00 73.94 287 THR A C 1
ATOM 2305 O O . THR A 1 287 ? -8.383 -15.016 27.880 1.00 73.94 287 THR A O 1
ATOM 2308 N N . LEU A 1 288 ? -6.631 -14.003 28.847 1.00 58.03 288 LEU A N 1
ATOM 2309 C CA . LEU A 1 288 ? -6.157 -15.220 29.508 1.00 58.03 288 LEU A CA 1
ATOM 2310 C C . LEU A 1 288 ? -7.204 -15.680 30.534 1.00 58.03 288 LEU A C 1
ATOM 2312 O O . LEU A 1 288 ? -7.564 -14.947 31.454 1.00 58.03 288 LEU A O 1
ATOM 2316 N N . SER A 1 289 ? -7.693 -16.910 30.380 1.00 46.06 289 SER A N 1
ATOM 2317 C CA . SER A 1 289 ? -8.442 -17.589 31.432 1.00 46.06 289 SER A CA 1
ATOM 2318 C C . SER A 1 289 ? -7.457 -18.077 32.498 1.00 46.06 289 SER A C 1
ATOM 2320 O O . SER A 1 289 ? -6.566 -18.865 32.192 1.00 46.06 289 SER A O 1
ATOM 2322 N N . ALA A 1 290 ? -7.679 -17.623 33.735 1.00 41.56 290 ALA A N 1
ATOM 2323 C CA . ALA A 1 290 ? -7.119 -18.114 34.998 1.00 41.56 290 ALA A CA 1
ATOM 2324 C C . ALA A 1 290 ? -5.675 -17.711 35.369 1.00 41.56 290 ALA A C 1
ATOM 2326 O O . ALA A 1 290 ? -4.731 -18.459 35.145 1.00 41.56 290 ALA A O 1
ATOM 2327 N N . ALA A 1 291 ? -5.535 -16.605 36.105 1.00 34.19 291 ALA A N 1
ATOM 2328 C CA . ALA A 1 291 ? -5.019 -16.608 37.481 1.00 34.19 291 ALA A CA 1
ATOM 2329 C C . ALA A 1 291 ? -5.191 -15.214 38.106 1.00 34.19 291 ALA A C 1
ATOM 2331 O O . ALA A 1 291 ? -5.240 -14.202 37.420 1.00 34.19 291 ALA A O 1
ATOM 2332 N N . THR A 1 292 ? -5.350 -15.203 39.420 1.00 43.12 292 THR A N 1
ATOM 2333 C CA . THR A 1 292 ? -5.660 -14.086 40.315 1.00 43.12 292 THR A CA 1
ATOM 2334 C C . THR A 1 292 ? -4.536 -13.055 40.447 1.00 43.12 292 THR A C 1
ATOM 2336 O O . THR A 1 292 ? -3.991 -12.906 41.531 1.00 43.12 292 THR A O 1
ATOM 2339 N N . ASP A 1 293 ? -4.210 -12.342 39.377 1.00 44.34 293 ASP A N 1
ATOM 2340 C CA . ASP A 1 293 ? -3.417 -11.110 39.421 1.00 44.34 293 ASP A CA 1
ATOM 2341 C C . ASP A 1 293 ? -3.820 -10.213 38.240 1.00 44.34 293 ASP A C 1
ATOM 2343 O O . ASP A 1 293 ? -4.463 -10.670 37.297 1.00 44.34 293 ASP A O 1
ATOM 2347 N N . GLU A 1 294 ? -3.473 -8.931 38.288 1.00 50.22 294 GLU A N 1
ATOM 2348 C CA . GLU A 1 294 ? -3.824 -7.851 37.344 1.00 50.22 294 GLU A CA 1
ATOM 2349 C C . GLU A 1 294 ? -3.440 -8.068 35.850 1.00 50.22 294 GLU A C 1
ATOM 2351 O O . GLU A 1 294 ? -3.475 -7.135 35.050 1.00 50.22 294 GLU A O 1
ATOM 2356 N N . GLU A 1 295 ? -3.113 -9.282 35.403 1.00 52.97 295 GLU A N 1
ATOM 2357 C CA . GLU A 1 295 ? -2.617 -9.589 34.055 1.00 52.97 295 GLU A CA 1
ATOM 2358 C C . GLU A 1 295 ? -3.680 -10.249 33.152 1.00 52.97 295 GLU A C 1
ATOM 2360 O O . GLU A 1 295 ? -3.538 -11.378 32.691 1.00 52.97 295 GLU A O 1
ATOM 2365 N N . ALA A 1 296 ? -4.751 -9.512 32.836 1.00 60.62 296 ALA A N 1
ATOM 2366 C CA . ALA A 1 296 ? -5.701 -9.885 31.775 1.00 60.62 296 ALA A CA 1
ATOM 2367 C C . ALA A 1 296 ? -5.189 -9.561 30.349 1.00 60.62 296 ALA A C 1
ATOM 2369 O O . ALA A 1 296 ? -5.804 -9.962 29.359 1.00 60.62 296 ALA A O 1
ATOM 2370 N N . PHE A 1 297 ? -4.075 -8.829 30.231 1.00 69.12 297 PHE A N 1
ATOM 2371 C CA . PHE A 1 297 ? -3.507 -8.354 28.967 1.00 69.12 297 PHE A CA 1
ATOM 2372 C C . PHE A 1 297 ? -2.489 -9.342 28.368 1.00 69.12 297 PHE A C 1
ATOM 2374 O O . PHE A 1 297 ? -1.534 -9.721 29.054 1.00 69.12 297 PHE A O 1
ATOM 2381 N N . PRO A 1 298 ? -2.599 -9.715 27.079 1.00 72.69 298 PRO A N 1
ATOM 2382 C CA . PRO A 1 298 ? -1.601 -10.555 26.432 1.00 72.69 298 PRO A CA 1
ATOM 2383 C C . PRO A 1 298 ? -0.310 -9.757 26.197 1.00 72.69 298 PRO A C 1
ATOM 2385 O O . PRO A 1 298 ? -0.195 -9.027 25.215 1.00 72.69 298 PRO A O 1
ATOM 2388 N N . LYS A 1 299 ? 0.706 -9.937 27.058 1.00 79.69 299 LYS A N 1
ATOM 2389 C CA . LYS A 1 299 ? 2.040 -9.309 26.900 1.00 79.69 299 LYS A CA 1
ATOM 2390 C C . LYS A 1 299 ? 2.692 -9.590 25.541 1.00 79.69 299 LYS A C 1
ATOM 2392 O O . LYS A 1 299 ? 3.553 -8.838 25.110 1.00 79.69 299 LYS A O 1
ATOM 2397 N N . VAL A 1 300 ? 2.255 -10.630 24.832 1.00 86.00 300 VAL A N 1
ATOM 2398 C CA . VAL A 1 300 ? 2.688 -10.895 23.457 1.00 86.00 300 VAL A CA 1
ATOM 2399 C C . VAL A 1 300 ? 2.362 -9.732 22.504 1.00 86.00 300 VAL A C 1
ATOM 2401 O O . VAL A 1 300 ? 3.126 -9.477 21.585 1.00 86.00 300 VAL A O 1
ATOM 2404 N N . LEU A 1 301 ? 1.300 -8.953 22.748 1.00 88.44 301 LEU A N 1
ATOM 2405 C CA . LEU A 1 301 ? 0.888 -7.845 21.874 1.00 88.44 301 LEU A CA 1
ATOM 2406 C C . LEU A 1 301 ? 1.879 -6.674 21.835 1.00 88.44 301 LEU A C 1
ATOM 2408 O O . LEU A 1 301 ? 1.845 -5.906 20.882 1.00 88.44 301 LEU A O 1
ATOM 2412 N N . ILE A 1 302 ? 2.759 -6.527 22.831 1.00 87.38 302 ILE A N 1
ATOM 2413 C CA . ILE A 1 302 ? 3.787 -5.466 22.855 1.00 87.38 302 ILE A CA 1
ATOM 2414 C C . ILE A 1 302 ? 5.127 -5.914 22.249 1.00 87.38 302 ILE A C 1
ATOM 2416 O O . ILE A 1 302 ? 6.069 -5.115 22.158 1.00 87.38 302 ILE A O 1
ATOM 2420 N N . GLU A 1 303 ? 5.221 -7.173 21.813 1.00 87.75 303 GLU A N 1
ATOM 2421 C CA . GLU A 1 303 ? 6.392 -7.700 21.117 1.00 87.75 303 GLU A CA 1
ATOM 2422 C C . GLU A 1 303 ? 6.552 -7.093 19.719 1.00 87.75 303 GLU A C 1
ATOM 2424 O O . GLU A 1 303 ? 5.595 -6.607 19.117 1.00 87.75 303 GLU A O 1
ATOM 2429 N N . ASP A 1 304 ? 7.788 -7.086 19.212 1.00 88.19 304 ASP A N 1
ATOM 2430 C CA . ASP A 1 304 ? 8.177 -6.326 18.013 1.00 88.19 304 ASP A CA 1
ATOM 2431 C C . ASP A 1 304 ? 7.350 -6.675 16.766 1.00 88.19 304 ASP A C 1
ATOM 2433 O O . ASP A 1 304 ? 7.070 -5.784 15.963 1.00 88.19 304 ASP A O 1
ATOM 2437 N N . ASP A 1 305 ? 6.916 -7.931 16.644 1.00 90.69 305 ASP A N 1
ATOM 2438 C CA . ASP A 1 305 ? 6.132 -8.429 15.508 1.00 90.69 305 ASP A CA 1
ATOM 2439 C C . ASP A 1 305 ? 4.670 -7.949 15.527 1.00 90.69 305 ASP A C 1
ATOM 2441 O O . ASP A 1 305 ? 4.065 -7.757 14.473 1.00 90.69 305 ASP A O 1
ATOM 2445 N N . TYR A 1 306 ? 4.089 -7.731 16.711 1.00 92.50 306 TYR A N 1
ATOM 2446 C CA . TYR A 1 306 ? 2.647 -7.486 16.857 1.00 92.50 306 TYR A CA 1
ATOM 2447 C C . TYR A 1 306 ? 2.308 -6.071 17.318 1.00 92.50 306 TYR A C 1
ATOM 2449 O O . TYR A 1 306 ? 1.196 -5.598 17.079 1.00 92.50 306 TYR A O 1
ATOM 2457 N N . ARG A 1 307 ? 3.254 -5.368 17.948 1.00 91.25 307 ARG A N 1
ATOM 2458 C CA . ARG A 1 307 ? 3.010 -4.075 18.594 1.00 91.25 307 ARG A CA 1
ATOM 2459 C C . ARG A 1 307 ? 2.425 -3.038 17.654 1.00 91.25 307 ARG A C 1
ATOM 2461 O O . ARG A 1 307 ? 1.469 -2.373 18.028 1.00 91.25 307 ARG A O 1
ATOM 2468 N N . GLN A 1 308 ? 2.947 -2.902 16.439 1.00 91.00 308 GLN A N 1
ATOM 2469 C CA . GLN A 1 308 ? 2.416 -1.912 15.502 1.00 91.00 308 GLN A CA 1
ATOM 2470 C C . GLN A 1 308 ? 1.000 -2.271 15.016 1.00 91.00 308 GLN A C 1
ATOM 2472 O O . GLN A 1 308 ? 0.138 -1.395 14.955 1.00 91.00 308 GLN A O 1
ATOM 2477 N N . LEU A 1 309 ? 0.742 -3.557 14.744 1.00 94.94 309 LEU A N 1
ATOM 2478 C CA . LEU A 1 309 ? -0.587 -4.061 14.373 1.00 94.94 309 LEU A CA 1
ATOM 2479 C C . LEU A 1 309 ? -1.604 -3.748 15.473 1.00 94.94 309 LEU A C 1
ATOM 2481 O O . LEU A 1 309 ? -2.639 -3.129 15.227 1.00 94.94 309 LEU A O 1
ATOM 2485 N N . TRP A 1 310 ? -1.256 -4.111 16.708 1.00 94.94 310 TRP A N 1
ATOM 2486 C CA . TRP A 1 310 ? -2.071 -3.866 17.887 1.00 94.94 310 TRP A CA 1
ATOM 2487 C C . TRP A 1 310 ? -2.313 -2.372 18.121 1.00 94.94 310 TRP A C 1
ATOM 2489 O O . TRP A 1 310 ? -3.463 -1.978 18.309 1.00 94.94 310 TRP A O 1
ATOM 2499 N N . ARG A 1 311 ? -1.280 -1.525 18.038 1.00 93.00 311 ARG A N 1
ATOM 2500 C CA . ARG A 1 311 ? -1.414 -0.079 18.274 1.00 93.00 311 ARG A CA 1
ATOM 2501 C C . ARG A 1 311 ? -2.381 0.590 17.302 1.00 93.00 311 ARG A C 1
ATOM 2503 O O . ARG A 1 311 ? -3.280 1.308 17.735 1.00 93.00 311 ARG A O 1
ATOM 2510 N N . ASN A 1 312 ? -2.262 0.295 16.010 1.00 94.62 312 ASN A N 1
ATOM 2511 C CA . ASN A 1 312 ? -3.174 0.838 15.003 1.00 94.62 312 ASN A CA 1
ATOM 2512 C C . ASN A 1 312 ? -4.601 0.310 15.176 1.00 94.62 312 ASN A C 1
ATOM 2514 O O . ASN A 1 312 ? -5.564 1.071 15.066 1.00 94.62 312 ASN A O 1
ATOM 2518 N N . HIS A 1 313 ? -4.752 -0.975 15.501 1.00 96.75 313 HIS A N 1
ATOM 2519 C CA . HIS A 1 313 ? -6.063 -1.550 15.782 1.00 96.75 313 HIS A CA 1
ATOM 2520 C C . HIS A 1 313 ? -6.723 -0.855 16.988 1.00 96.75 313 HIS A C 1
ATOM 2522 O O . HIS A 1 313 ? -7.902 -0.500 16.935 1.00 96.75 313 HIS A O 1
ATOM 2528 N N . MET A 1 314 ? -5.959 -0.583 18.052 1.00 94.31 314 MET A N 1
ATOM 2529 C CA . MET A 1 314 ? -6.444 0.134 19.238 1.00 94.31 314 MET A CA 1
ATOM 2530 C C . MET A 1 314 ? -6.735 1.603 18.979 1.00 94.31 314 MET A C 1
ATOM 2532 O O . MET A 1 314 ? -7.688 2.123 19.555 1.00 94.31 314 MET A O 1
ATOM 2536 N N . LEU A 1 315 ? -6.017 2.259 18.066 1.00 94.81 315 LEU A N 1
ATOM 2537 C CA . LEU A 1 315 ? -6.353 3.627 17.684 1.00 94.81 315 LEU A CA 1
ATOM 2538 C C . LEU A 1 315 ? -7.772 3.678 17.114 1.00 94.81 315 LEU A C 1
ATOM 2540 O O . LEU A 1 315 ? -8.595 4.461 17.579 1.00 94.81 315 LEU A O 1
ATOM 2544 N N . GLY A 1 316 ? -8.105 2.781 16.188 1.00 96.06 316 GLY A N 1
ATOM 2545 C CA . GLY A 1 316 ? -9.449 2.724 15.620 1.00 96.06 316 GLY A CA 1
ATOM 2546 C C . GLY A 1 316 ? -10.525 2.289 16.615 1.00 96.06 316 GLY A C 1
ATOM 2547 O O . GLY A 1 316 ? -11.599 2.887 16.654 1.00 96.06 316 GLY A O 1
ATOM 2548 N N . MET A 1 317 ? -10.239 1.303 17.474 1.00 96.50 317 MET A N 1
ATOM 2549 C CA . MET A 1 317 ? -11.182 0.897 18.526 1.00 96.50 317 MET A CA 1
ATOM 2550 C C . MET A 1 317 ? -11.448 2.015 19.534 1.00 96.50 317 MET A C 1
ATOM 2552 O O . MET A 1 317 ? -12.582 2.163 19.985 1.00 96.50 317 MET A O 1
ATOM 2556 N N . SER A 1 318 ? -10.446 2.837 19.852 1.00 94.31 318 SER A N 1
ATOM 2557 C CA . SER A 1 318 ? -10.652 4.006 20.708 1.00 94.31 318 SER A CA 1
ATOM 2558 C C . SER A 1 318 ? -11.609 5.013 20.055 1.00 94.31 318 SER A C 1
ATOM 2560 O O . SER A 1 318 ? -12.520 5.500 20.717 1.00 94.31 318 SER A O 1
ATOM 2562 N N . MET A 1 319 ? -11.513 5.241 18.738 1.00 94.31 319 MET A N 1
ATOM 2563 C CA . MET A 1 319 ? -12.460 6.100 18.010 1.00 94.31 319 MET A CA 1
ATOM 2564 C C . MET A 1 319 ? -13.899 5.558 18.069 1.00 94.31 319 MET A C 1
ATOM 2566 O O . MET A 1 319 ? -14.846 6.336 18.192 1.00 94.31 319 MET A O 1
ATOM 2570 N N . VAL A 1 320 ? -14.071 4.230 18.041 1.00 95.56 320 VAL A N 1
ATOM 2571 C CA . VAL A 1 320 ? -15.381 3.583 18.238 1.00 95.56 320 VAL A CA 1
ATOM 2572 C C . VAL A 1 320 ? -15.897 3.787 19.665 1.00 95.56 320 VAL A C 1
ATOM 2574 O O . VAL A 1 320 ? -17.055 4.148 19.857 1.00 95.56 320 VAL A O 1
ATOM 2577 N N . GLN A 1 321 ? -15.049 3.603 20.680 1.00 93.56 321 GLN A N 1
ATOM 2578 C CA . GLN A 1 321 ? -15.425 3.789 22.090 1.00 93.56 321 GLN A CA 1
ATOM 2579 C C . GLN A 1 321 ? -15.802 5.242 22.411 1.00 93.56 321 GLN A C 1
ATOM 2581 O O . GLN A 1 321 ? -16.711 5.481 23.204 1.00 93.56 321 GLN A O 1
ATOM 2586 N N . HIS A 1 322 ? -15.178 6.208 21.734 1.00 91.44 322 HIS A N 1
ATOM 2587 C CA . HIS A 1 322 ? -15.541 7.624 21.803 1.00 91.44 322 HIS A CA 1
ATOM 2588 C C . HIS A 1 322 ? -16.772 7.999 20.961 1.00 91.44 322 HIS A C 1
ATOM 2590 O O . HIS A 1 322 ? -17.179 9.158 20.969 1.00 91.44 322 HIS A O 1
ATOM 2596 N N . SER A 1 323 ? -17.402 7.035 20.279 1.00 92.50 323 SER A N 1
ATOM 2597 C CA . SER A 1 323 ? -18.571 7.243 19.409 1.00 92.50 323 SER A CA 1
ATOM 2598 C C . SER A 1 323 ? -18.329 8.205 18.236 1.00 92.50 323 SER A C 1
ATOM 2600 O O . SER A 1 323 ? -19.283 8.746 17.679 1.00 92.50 323 SER A O 1
ATOM 2602 N N . ASP A 1 324 ? -17.069 8.399 17.830 1.00 91.75 324 ASP A N 1
ATOM 2603 C CA . ASP A 1 324 ? -16.708 9.215 16.661 1.00 91.75 324 ASP A CA 1
ATOM 2604 C C . ASP A 1 324 ? -16.998 8.479 15.346 1.00 91.75 324 ASP A C 1
ATOM 2606 O O . ASP A 1 324 ? -17.315 9.088 14.323 1.00 91.75 324 ASP A O 1
ATOM 2610 N N . ILE A 1 325 ? -16.912 7.149 15.390 1.00 95.81 325 ILE A N 1
ATOM 2611 C CA . ILE A 1 325 ? -17.291 6.238 14.314 1.00 95.81 325 ILE A CA 1
ATOM 2612 C C . ILE A 1 325 ? -18.027 5.028 14.887 1.00 95.81 325 ILE A C 1
ATOM 2614 O O . ILE A 1 325 ? -17.789 4.608 16.016 1.00 95.81 325 ILE A O 1
ATOM 2618 N N . ARG A 1 326 ? -18.917 4.438 14.094 1.00 97.12 326 ARG A N 1
ATOM 2619 C CA . ARG A 1 326 ? -19.699 3.258 14.469 1.00 97.12 326 ARG A CA 1
ATOM 2620 C C . ARG A 1 326 ? -18.916 1.962 14.291 1.00 97.12 326 ARG A C 1
ATOM 2622 O O . ARG A 1 326 ? -18.952 1.093 15.157 1.00 97.12 326 ARG A O 1
ATOM 2629 N N . HIS A 1 327 ? -18.225 1.842 13.161 1.00 97.00 327 HIS A N 1
ATOM 2630 C CA . HIS A 1 327 ? -17.440 0.669 12.798 1.00 97.00 327 HIS A CA 1
ATOM 2631 C C . HIS A 1 327 ? -16.038 1.077 12.364 1.00 97.00 327 HIS A C 1
ATOM 2633 O O . HIS A 1 327 ? -15.853 2.112 11.717 1.00 97.00 327 HIS A O 1
ATOM 2639 N N . PHE A 1 328 ? -15.066 0.235 12.706 1.00 98.25 328 PHE A N 1
ATOM 2640 C CA . PHE A 1 328 ? -13.677 0.388 12.307 1.00 98.25 328 PHE A CA 1
ATOM 2641 C C . PHE A 1 328 ? -13.133 -0.919 11.732 1.00 98.25 328 PHE A C 1
ATOM 2643 O O . PHE A 1 328 ? -13.343 -1.978 12.321 1.00 98.25 328 PHE A O 1
ATOM 2650 N N . LEU A 1 329 ? -12.401 -0.824 10.622 1.00 98.75 329 LEU A N 1
ATOM 2651 C CA . LEU A 1 329 ? -11.612 -1.917 10.057 1.00 98.75 329 LEU A CA 1
ATOM 2652 C C . LEU A 1 329 ? -10.132 -1.518 10.020 1.00 98.75 329 LEU A C 1
ATOM 2654 O O . LEU A 1 329 ? -9.772 -0.504 9.422 1.00 98.75 329 LEU A O 1
ATOM 2658 N N . SER A 1 330 ? -9.269 -2.324 10.634 1.00 98.56 330 SER A N 1
ATOM 2659 C CA . SER A 1 330 ? -7.818 -2.197 10.515 1.00 98.56 330 SER A CA 1
ATOM 2660 C C . SER A 1 330 ? -7.334 -3.020 9.327 1.00 98.56 330 SER A C 1
ATOM 2662 O O . SER A 1 330 ? -7.457 -4.240 9.334 1.00 98.56 330 SER A O 1
ATOM 2664 N N . VAL A 1 331 ? -6.780 -2.373 8.308 1.00 98.69 331 VAL A N 1
ATOM 2665 C CA . VAL A 1 331 ? -6.201 -3.042 7.140 1.00 98.69 331 VAL A CA 1
ATOM 2666 C C . VAL A 1 331 ? -4.685 -3.025 7.255 1.00 98.69 331 VAL A C 1
ATOM 2668 O O . VAL A 1 331 ? -4.085 -1.967 7.445 1.00 98.69 331 VAL A O 1
ATOM 2671 N N . HIS A 1 332 ? -4.060 -4.186 7.093 1.00 98.25 332 HIS A N 1
ATOM 2672 C CA . HIS A 1 332 ? -2.612 -4.293 6.967 1.00 98.25 332 HIS A CA 1
ATOM 2673 C C . HIS A 1 332 ? -2.254 -4.660 5.530 1.00 98.25 332 HIS A C 1
ATOM 2675 O O . HIS A 1 332 ? -2.473 -5.793 5.099 1.00 98.25 332 HIS A O 1
ATOM 2681 N N . LEU A 1 333 ? -1.741 -3.685 4.782 1.00 98.44 333 LEU A N 1
ATOM 2682 C CA . LEU A 1 333 ? -1.440 -3.809 3.364 1.00 98.44 333 LEU A CA 1
ATOM 2683 C C . LEU A 1 333 ? 0.040 -4.159 3.162 1.00 98.44 333 LEU A C 1
ATOM 2685 O O . LEU A 1 333 ? 0.913 -3.388 3.554 1.00 98.44 333 LEU A O 1
ATOM 2689 N N . TYR A 1 334 ? 0.332 -5.287 2.516 1.00 97.31 334 TYR A N 1
ATOM 2690 C CA . TYR A 1 334 ? 1.704 -5.770 2.307 1.00 97.31 334 TYR A CA 1
ATOM 2691 C C . TYR A 1 334 ? 1.860 -6.518 0.970 1.00 97.31 334 TYR A C 1
ATOM 2693 O O . TYR A 1 334 ? 0.881 -7.033 0.443 1.00 97.31 334 TYR A O 1
ATOM 2701 N N . PRO A 1 335 ? 3.056 -6.608 0.370 1.00 95.75 335 PRO A N 1
ATOM 2702 C CA . PRO A 1 335 ? 3.270 -7.445 -0.810 1.00 95.75 335 PRO A CA 1
ATOM 2703 C C . PRO A 1 335 ? 3.410 -8.919 -0.406 1.00 95.75 335 PRO A C 1
ATOM 2705 O O . PRO A 1 335 ? 4.057 -9.227 0.598 1.00 95.75 335 PRO A O 1
ATOM 2708 N N . SER A 1 336 ? 2.893 -9.847 -1.217 1.00 93.06 336 SER A N 1
ATOM 2709 C CA . SER A 1 336 ? 2.981 -11.298 -0.946 1.00 93.06 336 SER A CA 1
ATOM 2710 C C . SER A 1 336 ? 4.421 -11.835 -0.843 1.00 93.06 336 SER A C 1
ATOM 2712 O O . SER A 1 336 ? 4.687 -12.861 -0.209 1.00 93.06 336 SER A O 1
ATOM 2714 N N . GLY A 1 337 ? 5.382 -11.120 -1.432 1.00 89.06 337 GLY A N 1
ATOM 2715 C CA . GLY A 1 337 ? 6.804 -11.424 -1.312 1.00 89.06 337 GLY A CA 1
ATOM 2716 C C . GLY A 1 337 ? 7.398 -11.132 0.073 1.00 89.06 337 GLY A C 1
ATOM 2717 O O . GLY A 1 337 ? 8.439 -11.696 0.411 1.00 89.06 337 GLY A O 1
ATOM 2718 N N . ASN A 1 338 ? 6.747 -10.318 0.915 1.00 92.12 338 ASN A N 1
ATOM 2719 C CA . ASN A 1 338 ? 7.196 -10.064 2.283 1.00 92.12 338 ASN A CA 1
ATOM 2720 C C . ASN A 1 338 ? 6.832 -11.241 3.210 1.00 92.12 338 ASN A C 1
ATOM 2722 O O . ASN A 1 338 ? 5.815 -11.243 3.907 1.00 92.12 338 ASN A O 1
ATOM 2726 N N . LYS A 1 339 ? 7.719 -12.244 3.236 1.00 90.25 339 LYS A N 1
ATOM 2727 C CA . LYS A 1 339 ? 7.564 -13.495 4.002 1.00 90.25 339 LYS A CA 1
ATOM 2728 C C . LYS A 1 339 ? 7.436 -13.310 5.513 1.00 90.25 339 LYS A C 1
ATOM 2730 O O . LYS A 1 339 ? 6.919 -14.194 6.191 1.00 90.25 339 LYS A O 1
ATOM 2735 N N . HIS A 1 340 ? 7.892 -12.179 6.052 1.00 92.25 340 HIS A N 1
ATOM 2736 C CA . HIS A 1 340 ? 7.707 -11.874 7.466 1.00 92.25 340 HIS A CA 1
ATOM 2737 C C . HIS A 1 340 ? 6.221 -11.709 7.793 1.00 92.25 340 HIS A C 1
ATOM 2739 O O . HIS A 1 340 ? 5.711 -12.420 8.653 1.00 92.25 340 HIS A O 1
ATOM 2745 N N . TYR A 1 341 ? 5.507 -10.849 7.062 1.00 93.81 341 TYR A N 1
ATOM 2746 C CA . TYR A 1 341 ? 4.084 -10.610 7.315 1.00 93.81 341 TYR A CA 1
ATOM 2747 C C . TYR A 1 341 ? 3.180 -11.750 6.841 1.00 93.81 341 TYR A C 1
ATOM 2749 O O . TYR A 1 341 ? 2.159 -12.001 7.475 1.00 93.81 341 TYR A O 1
ATOM 2757 N N . GLU A 1 342 ? 3.593 -12.528 5.836 1.00 91.62 342 GLU A N 1
ATOM 2758 C CA . GLU A 1 342 ? 2.915 -13.791 5.498 1.00 91.62 342 GLU A CA 1
ATOM 2759 C C . GLU A 1 342 ? 2.878 -14.772 6.687 1.00 91.62 342 GLU A C 1
ATOM 2761 O O . GLU A 1 342 ? 1.921 -15.528 6.837 1.00 91.62 342 GLU A O 1
ATOM 2766 N N . LYS A 1 343 ? 3.888 -14.730 7.567 1.00 92.88 343 LYS A N 1
ATOM 2767 C CA . LYS A 1 343 ? 3.930 -15.520 8.804 1.00 92.88 343 LYS A CA 1
ATOM 2768 C C . LYS A 1 343 ? 3.252 -14.816 9.988 1.00 92.88 343 LYS A C 1
ATOM 2770 O O . LYS A 1 343 ? 2.487 -15.447 10.715 1.00 92.88 343 LYS A O 1
ATOM 2775 N N . VAL A 1 344 ? 3.553 -13.534 10.201 1.00 94.94 344 VAL A N 1
ATOM 2776 C CA . VAL A 1 344 ? 3.129 -12.770 11.388 1.00 94.94 344 VAL A CA 1
ATOM 2777 C C . VAL A 1 344 ? 1.623 -12.515 11.404 1.00 94.94 344 VAL A C 1
ATOM 2779 O O . VAL A 1 344 ? 1.012 -12.590 12.468 1.00 94.94 344 VAL A O 1
ATOM 2782 N N . LEU A 1 345 ? 0.996 -12.240 10.256 1.00 96.75 345 LEU A N 1
ATOM 2783 C CA . LEU A 1 345 ? -0.424 -11.872 10.221 1.00 96.75 345 LEU A CA 1
ATOM 2784 C C . LEU A 1 345 ? -1.347 -13.034 10.637 1.00 96.75 345 LEU A C 1
ATOM 2786 O O . LEU A 1 345 ? -2.159 -12.811 11.535 1.00 96.75 345 LEU A O 1
ATOM 2790 N N . PRO A 1 346 ? -1.171 -14.281 10.145 1.00 96.56 346 PRO A N 1
ATOM 2791 C CA . PRO A 1 346 ? -1.934 -15.424 10.658 1.00 96.56 346 PRO A CA 1
ATOM 2792 C C . PRO A 1 346 ? -1.696 -15.713 12.147 1.00 96.56 346 PRO A C 1
ATOM 2794 O O . PRO A 1 346 ? -2.576 -16.227 12.836 1.00 96.56 346 PRO A O 1
ATOM 2797 N N . GLU A 1 347 ? -0.498 -15.429 12.669 1.00 95.31 347 GLU A N 1
ATOM 2798 C CA . GLU A 1 347 ? -0.213 -15.540 14.104 1.00 95.31 347 GLU A CA 1
ATOM 2799 C C . GLU A 1 347 ? -0.975 -14.491 14.914 1.00 95.31 347 GLU A C 1
ATOM 2801 O O . GLU A 1 347 ? -1.564 -14.828 15.940 1.00 95.31 347 GLU A O 1
ATOM 2806 N N . TYR A 1 348 ? -1.002 -13.252 14.431 1.00 95.88 348 TYR A N 1
ATOM 2807 C CA . TYR A 1 348 ? -1.728 -12.154 15.050 1.00 95.88 348 TYR A CA 1
ATOM 2808 C C . TYR A 1 348 ? -3.247 -12.385 15.038 1.00 95.88 348 TYR A C 1
ATOM 2810 O O . TYR A 1 348 ? -3.897 -12.192 16.062 1.00 95.88 348 TYR A O 1
ATOM 2818 N N . GLU A 1 349 ? -3.815 -12.890 13.939 1.00 96.31 349 GLU A N 1
ATOM 2819 C CA . GLU A 1 349 ? -5.245 -13.228 13.843 1.00 96.31 349 GLU A CA 1
ATOM 2820 C C . GLU A 1 349 ? -5.687 -14.285 14.868 1.00 96.31 349 GLU A C 1
ATOM 2822 O O . GLU A 1 349 ? -6.825 -14.252 15.339 1.00 96.31 349 GLU A O 1
ATOM 2827 N N . ARG A 1 350 ? -4.787 -15.192 15.279 1.00 94.69 350 ARG A N 1
ATOM 2828 C CA . ARG A 1 350 ? -5.056 -16.169 16.353 1.00 94.69 350 ARG A CA 1
ATOM 2829 C C . ARG A 1 350 ? -5.143 -15.545 17.746 1.00 94.69 350 ARG A C 1
ATOM 2831 O O . ARG A 1 350 ? -5.642 -16.192 18.662 1.00 94.69 350 ARG A O 1
ATOM 2838 N N . LEU A 1 351 ? -4.650 -14.320 17.926 1.00 93.25 351 LEU A N 1
ATOM 2839 C CA . LEU A 1 351 ? -4.788 -13.570 19.179 1.00 93.25 351 LEU A CA 1
ATOM 2840 C C . LEU A 1 351 ? -6.156 -12.876 19.283 1.00 93.25 351 LEU A C 1
ATOM 2842 O O . LEU A 1 351 ? -6.549 -12.449 20.373 1.00 93.25 351 LEU A O 1
ATOM 2846 N N . LEU A 1 352 ? -6.869 -12.755 18.161 1.00 95.50 352 LEU A N 1
ATOM 2847 C CA . LEU A 1 352 ? -8.137 -12.048 18.056 1.00 95.50 352 LEU A CA 1
ATOM 2848 C C . LEU A 1 352 ? -9.323 -12.976 18.332 1.00 95.50 352 LEU A C 1
ATOM 2850 O O . LEU A 1 352 ? -9.353 -14.117 17.879 1.00 95.50 352 LEU A O 1
ATOM 2854 N N . THR A 1 353 ? -10.337 -12.450 19.019 1.00 96.31 353 THR A N 1
ATOM 2855 C CA . THR A 1 353 ? -11.665 -13.080 19.087 1.00 96.31 353 THR A CA 1
ATOM 2856 C C . THR A 1 353 ? -12.355 -13.011 17.722 1.00 96.31 353 THR A C 1
ATOM 2858 O O . THR A 1 353 ? -11.921 -12.270 16.844 1.00 96.31 353 THR A O 1
ATOM 2861 N N . GLU A 1 354 ? -13.498 -13.682 17.557 1.00 96.88 354 GLU A N 1
ATOM 2862 C CA . GLU A 1 354 ? -14.345 -13.526 16.360 1.00 96.88 354 GLU A CA 1
ATOM 2863 C C . GLU A 1 354 ? -14.671 -12.046 16.070 1.00 96.88 354 GLU A C 1
ATOM 2865 O O . GLU A 1 354 ? -14.582 -11.587 14.932 1.00 96.88 354 GLU A O 1
ATOM 2870 N N . LYS A 1 355 ? -14.944 -11.260 17.123 1.00 96.06 355 LYS A N 1
ATOM 2871 C CA . LYS A 1 355 ? -15.137 -9.810 17.003 1.00 96.06 355 LYS A CA 1
ATOM 2872 C C . LYS A 1 355 ? -13.881 -9.117 16.474 1.00 96.06 355 LYS A C 1
ATOM 2874 O O . LYS A 1 355 ? -13.995 -8.312 15.557 1.00 96.06 355 LYS A O 1
ATOM 2879 N N . GLY A 1 356 ? -12.705 -9.418 17.025 1.00 97.00 356 GLY A N 1
ATOM 2880 C CA . GLY A 1 356 ? -11.455 -8.805 16.573 1.00 97.00 356 GLY A CA 1
ATOM 2881 C C . GLY A 1 356 ? -11.079 -9.190 15.143 1.00 97.00 356 GLY A C 1
ATOM 2882 O O . GLY A 1 356 ? -10.593 -8.348 14.395 1.00 97.00 356 GLY A O 1
ATOM 2883 N N . GLN A 1 357 ? -11.351 -10.432 14.737 1.00 97.25 357 GLN A N 1
ATOM 2884 C CA . GLN A 1 357 ? -11.143 -10.888 13.360 1.00 97.25 357 GLN A CA 1
ATOM 2885 C C . GLN A 1 357 ? -12.051 -10.137 12.380 1.00 97.25 357 GLN A C 1
ATOM 2887 O O . GLN A 1 357 ? -11.613 -9.777 11.296 1.00 97.25 357 GLN A O 1
ATOM 2892 N N . SER A 1 358 ? -13.285 -9.802 12.776 1.00 97.00 358 SER A N 1
ATOM 2893 C CA . SER A 1 358 ? -14.186 -8.987 11.944 1.00 97.00 358 SER A CA 1
ATOM 2894 C C . SER A 1 358 ? -13.732 -7.528 11.753 1.00 97.00 358 SER A C 1
ATOM 2896 O O . SER A 1 358 ? -14.252 -6.832 10.883 1.00 97.00 358 SER A O 1
ATOM 2898 N N . THR A 1 359 ? -12.763 -7.055 12.546 1.00 98.06 359 THR A N 1
ATOM 2899 C CA . THR A 1 359 ? -12.237 -5.680 12.509 1.00 98.06 359 THR A CA 1
ATOM 2900 C C . THR A 1 359 ? -10.776 -5.608 12.067 1.00 98.06 359 THR A C 1
ATOM 2902 O O . THR A 1 359 ? -10.175 -4.533 12.129 1.00 98.06 359 THR A O 1
ATOM 2905 N N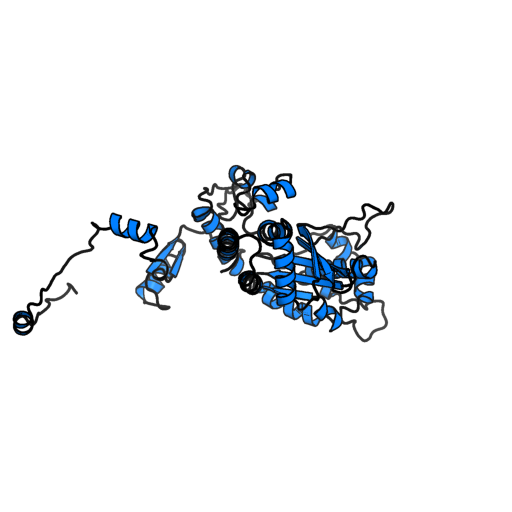 . PHE A 1 360 ? -10.202 -6.708 11.573 1.00 98.44 360 PHE A N 1
ATOM 2906 C CA . PHE A 1 360 ? -8.835 -6.773 11.065 1.00 98.44 360 PHE A CA 1
ATOM 2907 C C . PHE A 1 360 ? -8.795 -7.465 9.699 1.00 98.44 360 PHE A C 1
ATOM 2909 O O . PHE A 1 360 ? -9.409 -8.508 9.509 1.00 98.44 360 PHE A O 1
ATOM 2916 N N . LEU A 1 361 ? -8.070 -6.889 8.740 1.00 98.25 361 LEU A N 1
ATOM 2917 C CA . LEU A 1 361 ? -7.935 -7.430 7.392 1.00 98.25 361 LEU A CA 1
ATOM 2918 C C . LEU A 1 361 ? -6.473 -7.384 6.927 1.00 98.25 361 LEU A C 1
ATOM 2920 O O . LEU A 1 361 ? -5.983 -6.312 6.551 1.00 98.25 361 LEU A O 1
ATOM 2924 N N . PRO A 1 362 ? -5.772 -8.527 6.871 1.00 98.12 362 PRO A N 1
ATOM 2925 C CA . PRO A 1 362 ? -4.553 -8.632 6.084 1.00 98.12 362 PRO A CA 1
ATOM 2926 C C . PRO A 1 362 ? -4.909 -8.579 4.588 1.00 98.12 362 PRO A C 1
ATOM 2928 O O . PRO A 1 362 ? -5.749 -9.339 4.102 1.00 98.12 362 PRO A O 1
ATOM 2931 N N . LEU A 1 363 ? -4.282 -7.671 3.839 1.00 98.19 363 LEU A N 1
ATOM 2932 C CA . LEU A 1 363 ? -4.538 -7.483 2.412 1.00 98.19 363 LEU A CA 1
ATOM 2933 C C . LEU A 1 363 ? -3.223 -7.431 1.640 1.00 98.19 363 LEU A C 1
ATOM 2935 O O . LEU A 1 363 ? -2.322 -6.666 1.978 1.00 98.19 363 LEU A O 1
ATOM 2939 N N . THR A 1 364 ? -3.121 -8.222 0.574 1.00 98.19 364 THR A N 1
ATOM 2940 C CA . THR A 1 364 ? -1.945 -8.178 -0.290 1.00 98.19 364 THR A CA 1
ATOM 2941 C C . THR A 1 364 ? -2.066 -7.105 -1.368 1.00 98.19 364 THR A C 1
ATOM 2943 O O . THR A 1 364 ? -3.171 -6.794 -1.827 1.00 98.19 364 THR A O 1
ATOM 2946 N N . TYR A 1 365 ? -0.934 -6.550 -1.809 1.00 98.19 365 TYR A N 1
ATOM 2947 C CA . TYR A 1 365 ? -0.893 -5.604 -2.931 1.00 98.19 365 TYR A CA 1
ATOM 2948 C C . TYR A 1 365 ? -1.488 -6.234 -4.194 1.00 98.19 365 TYR A C 1
ATOM 2950 O O . TYR A 1 365 ? -2.236 -5.588 -4.920 1.00 98.19 365 TYR A O 1
ATOM 2958 N N . GLU A 1 366 ? -1.187 -7.508 -4.431 1.00 97.62 366 GLU A N 1
ATOM 2959 C CA . GLU A 1 366 ? -1.647 -8.288 -5.574 1.00 97.62 366 GLU A CA 1
ATOM 2960 C C . GLU A 1 366 ? -3.176 -8.352 -5.613 1.00 97.62 366 GLU A C 1
ATOM 2962 O O . GLU A 1 366 ? -3.777 -7.987 -6.623 1.00 97.62 366 GLU A O 1
ATOM 2967 N N . ARG A 1 367 ? -3.805 -8.723 -4.488 1.00 98.19 367 ARG A N 1
ATOM 2968 C CA . ARG A 1 367 ? -5.267 -8.802 -4.375 1.00 98.19 367 ARG A CA 1
ATOM 2969 C C . ARG A 1 367 ? -5.916 -7.424 -4.497 1.00 98.19 367 ARG A C 1
ATOM 2971 O O . ARG A 1 367 ? -6.942 -7.288 -5.157 1.00 98.19 367 ARG A O 1
ATOM 2978 N N . LEU A 1 368 ? -5.323 -6.396 -3.886 1.00 98.56 368 LEU A N 1
ATOM 2979 C CA . LEU A 1 368 ? -5.817 -5.024 -4.009 1.00 98.56 368 LEU A CA 1
ATOM 2980 C C . LEU A 1 368 ? -5.767 -4.544 -5.467 1.00 98.56 368 LEU A C 1
ATOM 2982 O O . LEU A 1 368 ? -6.754 -4.020 -5.974 1.00 98.56 368 LEU A O 1
ATOM 2986 N N . PHE A 1 369 ? -4.637 -4.722 -6.152 1.00 98.12 369 PHE A N 1
ATOM 2987 C CA . PHE A 1 369 ? -4.448 -4.220 -7.516 1.00 98.12 369 PHE A CA 1
ATOM 2988 C C . PHE A 1 369 ? -5.231 -5.028 -8.554 1.00 98.12 369 PHE A C 1
ATOM 2990 O O . PHE A 1 369 ? -5.584 -4.487 -9.602 1.00 98.12 369 PHE A O 1
ATOM 2997 N N . GLU A 1 370 ? -5.508 -6.304 -8.281 1.00 97.62 370 GLU A N 1
ATOM 2998 C CA . GLU A 1 370 ? -6.459 -7.108 -9.047 1.00 97.62 370 GLU A CA 1
ATOM 2999 C C . GLU A 1 370 ? -7.874 -6.530 -8.941 1.00 97.62 370 GLU A C 1
ATOM 3001 O O . GLU A 1 370 ? -8.438 -6.146 -9.964 1.00 97.62 370 GLU A O 1
ATOM 3006 N N . ALA A 1 371 ? -8.394 -6.343 -7.722 1.00 98.25 371 ALA A N 1
ATOM 3007 C CA . ALA A 1 371 ? -9.727 -5.777 -7.501 1.00 98.25 371 ALA A CA 1
ATOM 3008 C C . ALA A 1 371 ? -9.859 -4.342 -8.050 1.00 98.25 371 ALA A C 1
ATOM 3010 O O . ALA A 1 371 ? -10.862 -3.980 -8.663 1.00 98.25 371 ALA A O 1
ATOM 3011 N N . MET A 1 372 ? -8.809 -3.517 -7.936 1.00 98.00 372 MET A N 1
ATOM 3012 C CA . MET A 1 372 ? -8.758 -2.192 -8.574 1.00 98.00 372 MET A CA 1
ATOM 3013 C C . MET A 1 372 ? -8.951 -2.250 -10.099 1.00 98.00 372 MET A C 1
ATOM 3015 O O . MET A 1 372 ? -9.374 -1.261 -10.705 1.00 98.00 372 MET A O 1
ATOM 3019 N N . GLY A 1 373 ? -8.631 -3.376 -10.741 1.00 96.44 373 GLY A N 1
ATOM 3020 C CA . GLY A 1 373 ? -8.840 -3.598 -12.169 1.00 96.44 373 GLY A CA 1
ATOM 3021 C C . GLY A 1 373 ? -10.313 -3.595 -12.586 1.00 96.44 373 GLY A C 1
ATOM 3022 O O . GLY A 1 373 ? -10.600 -3.253 -13.731 1.00 96.44 373 GLY A O 1
ATOM 3023 N N . HIS A 1 374 ? -11.240 -3.899 -11.672 1.00 97.25 374 HIS A N 1
ATOM 3024 C CA . HIS A 1 374 ? -12.679 -3.972 -11.954 1.00 97.25 374 HIS A CA 1
ATOM 3025 C C . HIS A 1 374 ? -13.365 -2.600 -12.045 1.00 97.25 374 HIS A C 1
ATOM 3027 O O . HIS A 1 374 ? -14.458 -2.490 -12.601 1.00 97.25 374 HIS A O 1
ATOM 3033 N N . TYR A 1 375 ? -12.724 -1.548 -11.530 1.00 97.56 375 TYR A N 1
ATOM 3034 C CA . TYR A 1 375 ? -13.329 -0.226 -11.355 1.00 97.56 375 TYR A CA 1
ATOM 3035 C C . TYR A 1 375 ? -12.606 0.850 -12.160 1.00 97.56 375 TYR A C 1
ATOM 3037 O O . TYR A 1 375 ? -11.413 0.739 -12.417 1.00 97.56 375 TYR A O 1
ATOM 3045 N N . VAL A 1 376 ? -13.301 1.921 -12.542 1.00 97.00 376 VAL A N 1
ATOM 3046 C CA . VAL A 1 376 ? -12.702 3.074 -13.241 1.00 97.00 376 VAL A CA 1
ATOM 3047 C C . VAL A 1 376 ? -12.800 4.303 -12.344 1.00 97.00 376 VAL A C 1
ATOM 3049 O O . VAL A 1 376 ? -13.887 4.861 -12.189 1.00 97.00 376 VAL A O 1
ATOM 3052 N N . PHE A 1 377 ? -11.674 4.737 -11.781 1.00 97.62 377 PHE A N 1
ATOM 3053 C CA . PHE A 1 377 ? -11.602 5.834 -10.809 1.00 97.62 377 PHE A CA 1
ATOM 3054 C C . PHE A 1 377 ? -11.670 7.216 -11.466 1.00 97.62 377 PHE A C 1
ATOM 3056 O O . PHE A 1 377 ? -12.276 8.143 -10.926 1.00 97.62 377 PHE A O 1
ATOM 3063 N N . PHE A 1 378 ? -11.074 7.350 -12.647 1.00 96.12 378 PHE A N 1
ATOM 3064 C CA . PHE A 1 378 ? -10.921 8.597 -13.383 1.00 96.12 378 PHE A CA 1
ATOM 3065 C C . PHE A 1 378 ? -11.461 8.405 -14.808 1.00 96.12 378 PHE A C 1
ATOM 3067 O O . PHE A 1 378 ? -12.678 8.345 -15.006 1.00 96.12 378 PHE A O 1
ATOM 3074 N N . SER A 1 379 ? -10.581 8.256 -15.796 1.00 94.38 379 SER A N 1
ATOM 3075 C CA . SER A 1 379 ? -10.887 7.893 -17.182 1.00 94.38 379 SER A CA 1
ATOM 3076 C C . SER A 1 379 ? -10.166 6.597 -17.546 1.00 94.38 379 SER A C 1
ATOM 3078 O O . SER A 1 379 ? -9.149 6.284 -16.939 1.00 94.38 379 SER A O 1
ATOM 3080 N N . CYS A 1 380 ? -10.634 5.854 -18.557 1.00 89.44 380 CYS A N 1
ATOM 3081 C CA . CYS A 1 380 ? -9.996 4.585 -18.935 1.00 89.44 380 CYS A CA 1
ATOM 3082 C C . CYS A 1 380 ? -8.491 4.734 -19.218 1.00 89.44 380 CYS A C 1
ATOM 3084 O O . CYS A 1 380 ? -7.708 3.899 -18.786 1.00 89.44 380 CYS A O 1
ATOM 3086 N N . GLU A 1 381 ? -8.081 5.806 -19.903 1.00 93.81 381 GLU A N 1
ATOM 3087 C CA . GLU A 1 381 ? -6.668 6.053 -20.211 1.00 93.81 381 GLU A CA 1
ATOM 3088 C C . GLU A 1 381 ? -5.844 6.371 -18.952 1.00 93.81 381 GLU A C 1
ATOM 3090 O O . GLU A 1 381 ? -4.750 5.837 -18.764 1.00 93.81 381 GLU A O 1
ATOM 3095 N N . GLU A 1 382 ? -6.366 7.237 -18.083 1.00 95.12 382 GLU A N 1
ATOM 3096 C CA . GLU A 1 382 ? -5.686 7.651 -16.855 1.00 95.12 382 GLU A CA 1
ATOM 3097 C C . GLU A 1 382 ? -5.590 6.504 -15.842 1.00 95.12 382 GLU A C 1
ATOM 3099 O O . GLU A 1 382 ? -4.521 6.278 -15.274 1.00 95.12 382 GLU A O 1
ATOM 3104 N N . ASP A 1 383 ? -6.669 5.729 -15.684 1.00 94.38 383 ASP A N 1
ATOM 3105 C CA . ASP A 1 383 ? -6.701 4.504 -14.888 1.00 94.38 383 ASP A CA 1
ATOM 3106 C C . ASP A 1 383 ? -5.680 3.486 -15.389 1.00 94.38 383 ASP A C 1
ATOM 3108 O O . ASP A 1 383 ? -4.951 2.923 -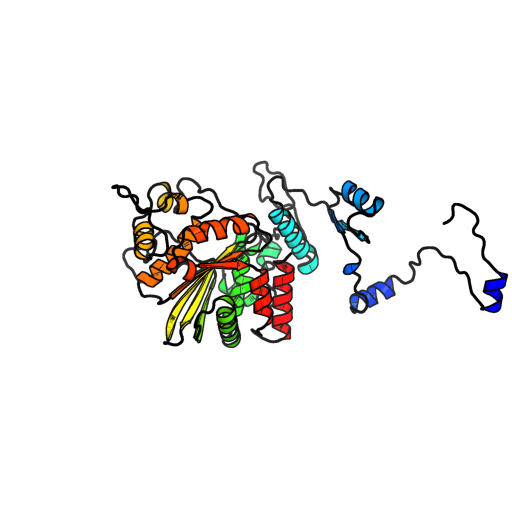14.575 1.00 94.38 383 ASP A O 1
ATOM 3112 N N . SER A 1 384 ? -5.608 3.245 -16.704 1.00 95.25 384 SER A N 1
ATOM 3113 C CA . SER A 1 384 ? -4.644 2.301 -17.274 1.00 95.25 384 SER A CA 1
ATOM 3114 C C . SER A 1 384 ? -3.212 2.690 -16.916 1.00 95.25 384 SER A C 1
ATOM 3116 O O . SER A 1 384 ? -2.500 1.872 -16.339 1.00 95.25 384 SER A O 1
ATOM 3118 N N . LYS A 1 385 ? -2.815 3.947 -17.158 1.00 97.06 385 LYS A N 1
ATOM 3119 C CA . LYS A 1 385 ? -1.456 4.434 -16.859 1.00 97.06 385 LYS A CA 1
ATOM 3120 C C . LYS A 1 385 ? -1.134 4.384 -15.365 1.00 97.06 385 LYS A C 1
ATOM 3122 O O . LYS A 1 385 ? -0.038 3.988 -14.973 1.00 97.06 385 LYS A O 1
ATOM 3127 N N . TRP A 1 386 ? -2.086 4.775 -14.518 1.00 98.12 386 TRP A N 1
ATOM 3128 C CA . TRP A 1 386 ? -1.891 4.788 -13.071 1.00 98.12 386 TRP A CA 1
ATOM 3129 C C . TRP A 1 386 ? -1.793 3.375 -12.488 1.00 98.12 386 TRP A C 1
ATOM 3131 O O . TRP A 1 386 ? -0.903 3.100 -11.684 1.00 98.12 386 TRP A O 1
ATOM 3141 N N . LYS A 1 387 ? -2.659 2.453 -12.916 1.00 97.12 387 LYS A N 1
ATOM 3142 C CA . LYS A 1 387 ? -2.632 1.056 -12.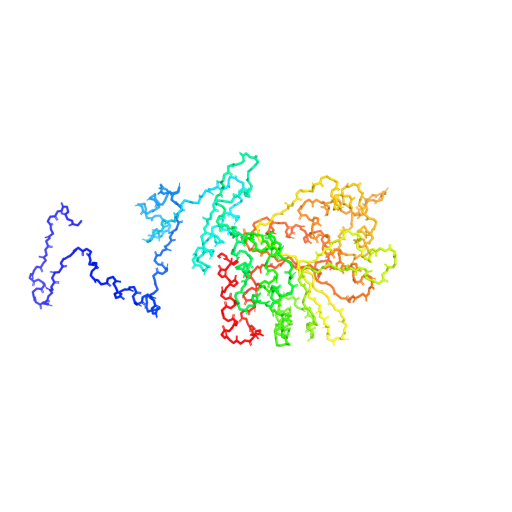460 1.00 97.12 387 LYS A CA 1
ATOM 3143 C C . LYS A 1 387 ? -1.405 0.316 -12.973 1.00 97.12 387 LYS A C 1
ATOM 3145 O O . LYS A 1 387 ? -0.811 -0.437 -12.207 1.00 97.12 387 LYS A O 1
ATOM 3150 N N . GLU A 1 388 ? -1.004 0.546 -14.222 1.00 95.44 388 GLU A N 1
ATOM 3151 C CA . GLU A 1 388 ? 0.249 0.022 -14.776 1.00 95.44 388 GLU A CA 1
ATOM 3152 C C . GLU A 1 388 ? 1.436 0.504 -13.944 1.00 95.44 388 GLU A C 1
ATOM 3154 O O . GLU A 1 388 ? 2.189 -0.317 -13.431 1.00 95.44 388 GLU A O 1
ATOM 3159 N N . TYR A 1 389 ? 1.515 1.809 -13.667 1.00 96.50 389 TYR A N 1
ATOM 3160 C CA . TYR A 1 389 ? 2.523 2.364 -12.772 1.00 96.50 389 TYR A CA 1
ATOM 3161 C C . TYR A 1 389 ? 2.545 1.677 -11.400 1.00 96.50 389 TYR A C 1
ATOM 3163 O O . TYR A 1 389 ? 3.618 1.324 -10.918 1.00 96.50 389 TYR A O 1
ATOM 3171 N N . LEU A 1 390 ? 1.393 1.475 -10.753 1.00 97.19 390 LEU A N 1
ATOM 3172 C CA . LEU A 1 390 ? 1.333 0.822 -9.441 1.00 97.19 390 LEU A CA 1
ATOM 3173 C C . LEU A 1 390 ? 1.835 -0.627 -9.504 1.00 97.19 390 LEU A C 1
ATOM 3175 O O . LEU A 1 390 ? 2.634 -1.032 -8.655 1.00 97.19 390 LEU A O 1
ATOM 3179 N N . ARG A 1 391 ? 1.408 -1.394 -10.515 1.00 94.06 391 ARG A N 1
ATOM 3180 C CA . ARG A 1 391 ? 1.827 -2.791 -10.713 1.00 94.06 391 ARG A CA 1
ATOM 3181 C C . ARG A 1 391 ? 3.323 -2.877 -10.997 1.00 94.06 391 ARG A C 1
ATOM 3183 O O . ARG A 1 391 ? 4.045 -3.559 -10.270 1.00 94.06 391 ARG A O 1
ATOM 3190 N N . ASP A 1 392 ? 3.799 -2.108 -11.968 1.00 90.56 392 ASP A N 1
ATOM 3191 C CA . ASP A 1 392 ? 5.202 -2.065 -12.373 1.00 90.56 392 ASP A CA 1
ATOM 3192 C C . ASP A 1 392 ? 6.113 -1.578 -11.266 1.00 90.56 392 ASP A C 1
ATOM 3194 O O . ASP A 1 392 ? 7.281 -1.963 -11.218 1.00 90.56 392 ASP A O 1
ATOM 3198 N N . ARG A 1 393 ? 5.598 -0.746 -10.362 1.00 92.56 393 ARG A N 1
ATOM 3199 C CA . ARG A 1 393 ? 6.377 -0.200 -9.266 1.00 92.56 393 ARG A CA 1
ATOM 3200 C C . ARG A 1 393 ? 6.400 -1.092 -8.034 1.00 92.56 393 ARG A C 1
ATOM 3202 O O . ARG A 1 393 ? 7.453 -1.173 -7.405 1.00 92.56 393 ARG A O 1
ATOM 3209 N N . TYR A 1 394 ? 5.296 -1.748 -7.682 1.00 94.25 394 TYR A N 1
ATOM 3210 C CA . TYR A 1 394 ? 5.143 -2.367 -6.359 1.00 94.25 394 TYR A CA 1
ATOM 3211 C C . TYR A 1 394 ? 4.897 -3.881 -6.356 1.00 94.25 394 TYR A C 1
ATOM 3213 O O . TYR A 1 394 ? 5.102 -4.492 -5.309 1.00 94.25 394 TYR A O 1
ATOM 3221 N N . LEU A 1 395 ? 4.502 -4.497 -7.476 1.00 90.56 395 LEU A N 1
ATOM 3222 C CA . LEU A 1 395 ? 4.346 -5.958 -7.575 1.00 90.56 395 LEU A CA 1
ATOM 3223 C C . LEU A 1 395 ? 5.608 -6.625 -8.125 1.00 90.56 395 LEU A C 1
ATOM 3225 O O . LEU A 1 395 ? 6.350 -5.991 -8.872 1.00 90.56 395 LEU A O 1
ATOM 3229 N N . TYR A 1 396 ? 5.857 -7.889 -7.784 1.00 74.12 396 TYR A N 1
ATOM 3230 C CA . TYR A 1 396 ? 6.910 -8.687 -8.423 1.00 74.12 396 TYR A CA 1
ATOM 3231 C C . TYR A 1 396 ? 6.333 -9.594 -9.504 1.00 74.12 396 TYR A C 1
ATOM 3233 O O . TYR A 1 396 ? 5.312 -10.257 -9.212 1.00 74.12 396 TYR A O 1
#

Sequence (396 aa):
MYDRPQVLPLPDMYGKNLTFKTGGVDGCDCAEILRLIAEGKIDTTPLITHRFPLNEIEEAYRIFENRLDGVIKVAITEKVELYAGDTDWQRIARTKQSDFRRNCLQVGCEANSLNRQDGTKNYYGNVLQEKDARKGLNFYEGFRKEILSAIGAYRQPLWANLLRSEHIPWNLFFPMGLTSRAKEACGELLRELTGLEVKEVTCIRVEYAPSSADTTDGWRYLNDGTSFDCYIAYKDNSDAFCGIGIEVKYTEMAYKLQPGSSEYRHTREKLSEEYLCVTLQSGCYHTLSAATDEEAFPKVLIEDDYRQLWRNHMLGMSMVQHSDIRHFLSVHLYPSGNKHYEKVLPEYERLLTEKGQSTFLPLTYERLFEAMGHYVFFSCEEDSKWKEYLRDRYLY

Secondary structure (DSSP, 8-state):
--SS-----HHHHHTTTPPP-------TTHHHHHHHHHTTS---GGGEEEEEEGGGHHHHHHHHHHTGGG-SEEEEEP-----TT--HHHHHHHHHHHHIIIIIS------BSTT-TT---B--TTB--HHHHTTTTTS-GGGHHHHHHHH-S--HHHHHBTTSGGGHHHHHHHHHTSSHHHHHHHHHHHHHHH----SEEEEEEEEE----TT-TTS-SSSSS---EEEEEEEE-TTS-EEEEEEEE-SS----PPPTTSHHHIIIIIS--HHHHHHHHHHT-BPPPP--SSS--S-GGGGSTTTHHHHHHHHHHHHHHHTTS-S-EEEEEEE-TT-HHHHHHHHHHHTTB-HHHHTTEEEEEHHHHHHHGGG--SS-HHHHHHHHHHHHHHH--

InterPro domains:
  IPR048822 PD-(D/E)XK nuclease-like domain [PF20796] (85-395)

Foldseek 3Di:
DPPDDDDDPVVVCVVVVDDDDDDDDDPPCVVVVVVCVVVVVDDCPVQAPEEEEPVCVVVLCVCVVVVPPVHRDYHYHHHDPPPPPADPLLVVLQVLLLCCCCPVVVDDFDFDQPDDPVSDTDGRSQFADPVSLVVQPLEDPVCSVVLCVQVPDDDRCQSTGLQWFLVVCSLPVVLLFPDQLSQVLVQVLCCVQQVAQFPTFPGKDAFDFPAPPPDPPAGQALRQRDTARMKIWGAGPVRFIEIEGEHEDARDAFDDDDPPHSLCVCQPVHPPPRLVVLVVVLLFFDFDPDDPDPRRDDNVCSDRHRVSVSVRLSRRSRCCVVSVGVYAAYEYEYAPSRVRCVPSVVVNCVRTDPSNVSRYHYHYLVNSLVSLVVGDSDDPVVSVSSSCCSCSNRYD

pLDDT: mean 87.26, std 13.84, range [34.19, 98.75]

Radius of gyration: 27.24 Å; chains: 1; bounding box: 61×57×99 Å

Organism: NCBI:txid1263052